Protein 1V0W (pdb70)

Sequence (496 aa):
SATPHLDAVEQTLRQVSPGLEGDVWERTSGNKLDGSAADPSDWLLQTPGCWGDDKCADRVGTKRLLAKMTENIGNATRTVDISTLAPFPNGAFQDAIVAGLKESAAKGNKLKVRILVGAAPHMNVIPSKYRDELTAKLGKAAENITLNVASMTTSKTAFSWNHHSKILVVDGQSALTGGINSWKDDYLDTTHPVSDVDLALTGPAAGSAGRYLDTLWTWTCQNKSNIASVWFAASGNAGCMPTMHKDTNPKASPATGNVPVIAVGGLGVGIKDVDPKSTFRPDLPTASDTKCVVGLHDNTNADRDYDTVNPEESALRALVASAKGHIEISQQDLNATCPPLPRYDIRLYDALAAKMAAGVKVRIVVSDPANRGYSQIKSLSEISDTLRNRLANITGGQQAAKTAMCSNLQLATFRSSPNGKWADGHPYAQHHKLVSVDSSTFYIGSKNLYPSWLQDFGYIVESPEAAKQLDAKLLDPQWKYSQETATVDYARGICNA

Nearest PDB structures (foldseek):
  1v0w-assembly1_A  TM=1.002E+00  e=0.000E+00  Streptomyces sp. PMF
  1f0i-assembly1_A  TM=1.001E+00  e=0.000E+00  Streptomyces sp. PMF
  1v0s-assembly1_A  TM=1.001E+00  e=9.085E-104  Streptomyces sp. PMF
  1v0t-assembly1_A  TM=1.001E+00  e=1.077E-103  Streptomyces sp. PMF
  1v0v-assembly1_A  TM=1.002E+00  e=1.993E-103  Streptomyces sp. PMF

InterPro domains:
  IPR001736 Phospholipase D/Transphosphatidylase [PS50035] (162-184)
  IPR001736 Phospholipase D/Transphosphatidylase [PS50035] (435-462)
  IPR001736 Phospholipase D/Transphosphatidylase [SM00155] (162-189)
  IPR001736 Phospholipase D/Transphosphatidylase [SM00155] (435-462)
  IPR025202 Cardiolipin synthase-like, phospholipase D-like domain [PF13091] (72-185)
  IPR025202 Cardiolipin synthase-like, phospholipase D-like domain [PF13091] (322-482)

Organism: Streptomyces sp. (strain PMF) (NCBI:txid172564)

Structure (mmCIF, N/CA/C/O backbone):
data_1V0W
#
_entry.id   1V0W
#
_cell.length_a   57.227
_cell.length_b   56.370
_cell.length_c   68.631
_cell.angle_alpha   90.00
_cell.angle_beta   93.69
_cell.angle_gamma   90.00
#
_symmetry.space_group_name_H-M   'P 1 21 1'
#
loop_
_entity.id
_entity.type
_entity.pdbx_description
1 polymer 'PHOSPHOLIPASE D'
2 non-polymer 'PHOSPHITE ION'
3 water water
#
loop_
_atom_site.group_PDB
_atom_site.id
_atom_site.type_symbol
_atom_site.label_atom_id
_atom_site.label_alt_id
_atom_site.label_comp_id
_atom_site.label_asym_id
_atom_site.label_entity_id
_atom_site.label_seq_id
_atom_site.pdbx_PDB_ins_code
_atom_site.Cartn_x
_atom_site.Cartn_y
_atom_site.Cartn_z
_atom_site.occupancy
_atom_site.B_iso_or_equiv
_atom_site.auth_seq_id
_atom_site.auth_comp_id
_atom_site.auth_asym_id
_atom_site.auth_atom_id
_atom_site.pdbx_PDB_model_num
ATOM 1 N N . SER A 1 3 ? 9.544 20.735 45.133 1.00 24.65 6 SER A N 1
ATOM 2 C CA . SER A 1 3 ? 10.236 21.819 44.389 1.00 23.15 6 SER A CA 1
ATOM 3 C C . SER A 1 3 ? 9.250 22.850 43.861 1.00 21.65 6 SER A C 1
ATOM 4 O O . SER A 1 3 ? 8.143 22.516 43.491 1.00 21.89 6 SER A O 1
ATOM 7 N N . ALA A 1 4 ? 9.673 24.106 43.796 1.00 19.74 7 ALA A N 1
ATOM 8 C CA . ALA A 1 4 ? 8.861 25.132 43.159 1.00 18.16 7 ALA A CA 1
ATOM 9 C C . ALA A 1 4 ? 8.975 25.056 41.635 1.00 16.13 7 ALA A C 1
ATOM 10 O O . ALA A 1 4 ? 8.195 25.687 40.931 1.00 16.84 7 ALA A O 1
ATOM 12 N N . THR A 1 5 ? 9.941 24.290 41.131 1.00 13.96 8 THR A N 1
ATOM 13 C CA . THR A 1 5 ? 10.185 24.218 39.686 1.00 12.95 8 THR A CA 1
ATOM 14 C C . THR A 1 5 ? 10.268 22.767 39.210 1.00 12.19 8 THR A C 1
ATOM 15 O O . THR A 1 5 ? 11.294 22.354 38.656 1.00 11.62 8 THR A O 1
ATOM 19 N N . PRO A 1 6 ? 9.216 21.970 39.379 1.00 12.33 9 PRO A N 1
ATOM 20 C CA . PRO A 1 6 ? 9.309 20.564 38.987 1.00 12.09 9 PRO A CA 1
ATOM 21 C C . PRO A 1 6 ? 9.572 20.361 37.499 1.00 11.38 9 PRO A C 1
ATOM 22 O O . PRO A 1 6 ? 10.252 19.400 37.158 1.00 12.34 9 PRO A O 1
ATOM 26 N N . HIS A 1 7 ? 9.050 21.237 36.644 1.00 11.17 10 HIS A N 1
ATOM 27 C CA . HIS A 1 7 ? 9.219 21.062 35.197 1.00 10.60 10 HIS A CA 1
ATOM 28 C C . HIS A 1 7 ? 10.665 21.351 34.787 1.00 10.54 10 HIS A C 1
ATOM 29 O O . HIS A 1 7 ? 11.292 20.540 34.107 1.00 11.03 10 HIS A O 1
ATOM 36 N N . LEU A 1 8 ? 11.217 22.488 35.198 1.00 9.94 11 LEU A N 1
ATOM 37 C CA . LEU A 1 8 ? 12.615 22.763 34.882 1.00 10.58 11 LEU A CA 1
ATOM 38 C C . LEU A 1 8 ? 13.558 21.758 35.527 1.00 10.36 11 LEU A C 1
ATOM 39 O O . LEU A 1 8 ? 14.582 21.438 34.952 1.00 10.56 11 LEU A O 1
ATOM 44 N N . ASP A 1 9 ? 13.231 21.266 36.715 1.00 10.18 12 ASP A N 1
ATOM 45 C CA . ASP A 1 9 ? 14.123 20.325 37.368 1.00 10.83 12 ASP A CA 1
ATOM 46 C C . ASP A 1 9 ? 14.288 19.088 36.498 1.00 11.53 12 ASP A C 1
ATOM 47 O O . ASP A 1 9 ? 15.402 18.614 36.321 1.00 12.02 12 ASP A O 1
ATOM 52 N N . ALA A 1 10 ? 13.169 18.566 35.970 1.00 10.73 13 ALA A N 1
ATOM 53 C CA . ALA A 1 10 ? 13.209 17.390 35.090 1.00 11.53 13 ALA A CA 1
ATOM 54 C C . ALA A 1 10 ? 13.953 17.682 33.770 1.00 11.27 13 ALA A C 1
ATOM 55 O O . ALA A 1 10 ? 14.779 16.896 33.337 1.00 12.06 13 ALA A O 1
ATOM 57 N N . VAL A 1 11 ? 13.681 18.813 33.142 1.00 10.16 14 VAL A N 1
ATOM 58 C CA . VAL A 1 11 ? 14.364 19.164 31.906 1.00 10.11 14 VAL A CA 1
ATOM 59 C C . VAL A 1 11 ? 15.883 19.290 32.144 1.00 9.49 14 VAL A C 1
ATOM 60 O O . VAL A 1 11 ? 16.668 18.811 31.352 1.00 9.83 14 VAL A O 1
ATOM 64 N N . GLU A 1 12 ? 16.273 19.953 33.230 1.00 9.08 15 GLU A N 1
ATOM 65 C CA . GLU A 1 12 ? 17.680 20.168 33.579 1.00 9.45 15 GLU A CA 1
ATOM 66 C C . GLU A 1 12 ? 18.412 18.840 33.761 1.00 10.12 15 GLU A C 1
ATOM 67 O O . GLU A 1 12 ? 19.499 18.635 33.237 1.00 10.37 15 GLU A O 1
ATOM 73 N N . GLN A 1 13 ? 17.771 17.910 34.465 1.00 10.18 16 GLN A N 1
ATOM 74 C CA . GLN A 1 13 ? 18.391 16.596 34.666 1.00 10.88 16 GLN A CA 1
ATOM 75 C C . GLN A 1 13 ? 18.598 15.891 33.322 1.00 10.56 16 GLN A C 1
ATOM 76 O O . GLN A 1 13 ? 19.643 15.260 33.088 1.00 11.30 16 GLN A O 1
ATOM 82 N N . THR A 1 14 ? 17.630 15.993 32.423 1.00 10.54 17 THR A N 1
ATOM 83 C CA . THR A 1 14 ? 17.785 15.420 31.091 1.00 11.10 17 THR A CA 1
ATOM 84 C C . THR A 1 14 ? 18.958 16.055 30.352 1.00 9.99 17 THR A C 1
ATOM 85 O O . THR A 1 14 ? 19.782 15.341 29.791 1.00 10.64 17 THR A O 1
ATOM 89 N N . LEU A 1 15 ? 19.056 17.387 30.334 1.00 9.77 18 LEU A N 1
ATOM 90 C CA . LEU A 1 15 ? 20.112 18.050 29.593 1.00 10.49 18 LEU A CA 1
ATOM 91 C C . LEU A 1 15 ? 21.494 17.733 30.149 1.00 10.00 18 LEU A C 1
ATOM 92 O O . LEU A 1 15 ? 22.456 17.685 29.366 1.00 9.97 18 LEU A O 1
ATOM 97 N N . ARG A 1 16 ? 21.625 17.534 31.456 1.00 9.88 19 ARG A N 1
ATOM 98 C CA . ARG A 1 16 ? 22.944 17.212 31.995 1.00 10.26 19 ARG A CA 1
ATOM 99 C C . ARG A 1 16 ? 23.380 15.784 31.650 1.00 10.88 19 ARG A C 1
ATOM 100 O O . ARG A 1 16 ? 24.584 15.470 31.671 1.00 11.94 19 ARG A O 1
ATOM 108 N N . GLN A 1 17 ? 22.431 14.909 31.345 1.00 10.29 20 GLN A N 1
ATOM 109 C CA . GLN A 1 17 ? 22.761 13.598 30.814 1.00 10.66 20 GLN A CA 1
ATOM 110 C C . GLN A 1 17 ? 23.041 13.646 29.316 1.00 10.31 20 GLN A C 1
ATOM 111 O O . GLN A 1 17 ? 23.917 12.947 28.823 1.00 11.34 20 GLN A O 1
ATOM 117 N N . VAL A 1 18 ? 22.288 14.420 28.552 1.00 9.63 21 VAL A N 1
ATOM 118 C CA . VAL A 1 18 ? 22.444 14.455 27.107 1.00 10.02 21 VAL A CA 1
ATOM 119 C C . VAL A 1 18 ? 23.684 15.247 26.663 1.00 9.75 21 VAL A C 1
ATOM 120 O O . VAL A 1 18 ? 24.443 14.802 25.786 1.00 9.31 21 VAL A O 1
ATOM 124 N N . SER A 1 19 ? 23.869 16.440 27.227 1.00 9.61 22 SER A N 1
ATOM 125 C CA . SER A 1 19 ? 24.843 17.393 26.732 1.00 9.48 22 SER A CA 1
ATOM 126 C C . SER A 1 19 ? 25.611 18.087 27.840 1.00 10.37 22 SER A C 1
ATOM 127 O O . SER A 1 19 ? 25.642 19.315 27.902 1.00 9.98 22 SER A O 1
ATOM 130 N N . PRO A 1 20 ? 26.279 17.357 28.730 1.00 9.77 23 PRO A N 1
ATOM 131 C CA . PRO A 1 20 ? 26.963 18.018 29.848 1.00 10.41 23 PRO A CA 1
ATOM 132 C C . PRO A 1 20 ? 28.074 18.970 29.413 1.00 10.23 23 PRO A C 1
ATOM 133 O O . PRO A 1 20 ? 28.295 19.992 30.059 1.00 10.69 23 PRO A O 1
ATOM 137 N N . GLY A 1 21 ? 28.761 18.664 28.333 1.00 10.44 24 GLY A N 1
ATOM 138 C CA . GLY A 1 21 ? 29.841 19.510 27.885 1.00 10.95 24 GLY A CA 1
ATOM 139 C C . GLY A 1 21 ? 29.397 20.793 27.242 1.00 11.39 24 GLY A C 1
ATOM 140 O O . GLY A 1 21 ? 30.214 21.689 27.052 1.00 12.18 24 GLY A O 1
ATOM 141 N N . LEU A 1 22 ? 28.108 20.916 26.941 1.00 10.69 25 LEU A N 1
ATOM 142 C CA . LEU A 1 22 ? 27.559 22.147 26.362 1.00 11.20 25 LEU A CA 1
ATOM 143 C C . LEU A 1 22 ? 26.870 23.010 27.404 1.00 10.19 25 LEU A C 1
ATOM 144 O O . LEU A 1 22 ? 26.362 24.073 27.062 1.00 10.07 25 LEU A O 1
ATOM 149 N N . GLU A 1 23 ? 26.866 22.607 28.671 1.00 9.83 26 GLU A N 1
ATOM 150 C CA . GLU A 1 23 ? 26.249 23.409 29.721 1.00 9.96 26 GLU A CA 1
ATOM 151 C C . GLU A 1 23 ? 27.054 24.689 29.874 1.00 11.65 26 GLU A C 1
ATOM 152 O O . GLU A 1 23 ? 28.285 24.644 30.023 1.00 11.88 26 GLU A O 1
ATOM 158 N N . GLY A 1 24 ? 26.357 25.820 29.848 1.00 11.97 27 GLY A N 1
ATOM 159 C CA . GLY A 1 24 ? 26.967 27.147 29.880 1.00 13.40 27 GLY A CA 1
ATOM 160 C C . GLY A 1 24 ? 26.881 27.819 28.530 1.00 15.31 27 GLY A C 1
ATOM 161 O O . GLY A 1 24 ? 26.650 29.037 28.433 1.00 18.85 27 GLY A O 1
ATOM 162 N N . ASP A 1 25 ? 27.006 27.034 27.469 1.00 14.00 28 ASP A N 1
ATOM 163 C CA . ASP A 1 25 ? 27.151 27.581 26.128 1.00 14.61 28 ASP A CA 1
ATOM 164 C C . ASP A 1 25 ? 25.998 27.355 25.208 1.00 13.36 28 ASP A C 1
ATOM 165 O O . ASP A 1 25 ? 25.526 28.288 24.596 1.00 14.31 28 ASP A O 1
ATOM 170 N N . VAL A 1 26 ? 25.544 26.112 25.067 1.00 10.84 29 VAL A N 1
ATOM 171 C CA . VAL A 1 26 ? 24.394 25.784 24.233 1.00 10.99 29 VAL A CA 1
ATOM 172 C C . VAL A 1 26 ? 23.121 25.535 25.049 1.00 10.23 29 VAL A C 1
ATOM 173 O O . VAL A 1 26 ? 22.033 25.609 24.509 1.00 11.71 29 VAL A O 1
ATOM 177 N N . TRP A 1 27 ? 23.261 25.270 26.337 1.00 9.37 30 TRP A N 1
ATOM 178 C CA . TRP A 1 27 ? 22.128 25.308 27.264 1.00 9.16 30 TRP A CA 1
ATOM 179 C C . TRP A 1 27 ? 22.580 25.804 28.620 1.00 9.59 30 TRP A C 1
ATOM 180 O O . TRP A 1 27 ? 23.745 25.629 28.978 1.00 9.61 30 TRP A O 1
ATOM 191 N N . GLU A 1 28 ? 21.680 26.393 29.413 1.00 9.42 31 GLU A N 1
ATOM 192 C CA . GLU A 1 28 ? 22.050 26.904 30.712 1.00 9.57 31 GLU A CA 1
ATOM 193 C C . GLU A 1 28 ? 20.799 27.155 31.522 1.00 9.14 31 GLU A C 1
ATOM 194 O O . GLU A 1 28 ? 19.880 27.806 31.033 1.00 9.19 31 GLU A O 1
ATOM 200 N N . ARG A 1 29 ? 20.777 26.706 32.769 1.00 8.99 32 ARG A N 1
ATOM 201 C CA . ARG A 1 29 ? 19.737 27.081 33.709 1.00 9.04 32 ARG A CA 1
ATOM 202 C C . ARG A 1 29 ? 20.196 28.290 34.501 1.00 9.47 32 ARG A C 1
ATOM 203 O O . ARG A 1 29 ? 21.313 28.291 35.038 1.00 10.32 32 ARG A O 1
ATOM 211 N N . THR A 1 30 ? 19.351 29.320 34.583 1.00 9.51 33 THR A N 1
ATOM 212 C CA . THR A 1 30 ? 19.637 30.510 35.387 1.00 10.02 33 THR A CA 1
ATOM 213 C C . THR A 1 30 ? 18.440 30.869 36.233 1.00 10.20 33 THR A C 1
ATOM 214 O O . THR A 1 30 ? 17.309 30.476 35.965 1.00 10.60 33 THR A O 1
ATOM 218 N N . SER A 1 31 ? 18.724 31.635 37.268 1.00 10.76 34 SER A N 1
ATOM 219 C CA . SER A 1 31 ? 17.732 32.239 38.140 1.00 11.63 34 SER A CA 1
ATOM 220 C C . SER A 1 31 ? 17.831 33.743 37.966 1.00 11.43 34 SER A C 1
ATOM 221 O O . SER A 1 31 ? 18.732 34.256 37.306 1.00 12.41 34 SER A O 1
ATOM 224 N N . GLY A 1 32 ? 16.872 34.458 38.515 1.00 11.36 35 GLY A N 1
ATOM 225 C CA . GLY A 1 32 ? 16.961 35.905 38.586 1.00 11.42 35 GLY A CA 1
ATOM 226 C C . GLY A 1 32 ? 16.511 36.683 37.352 1.00 9.96 35 GLY A C 1
ATOM 227 O O . GLY A 1 32 ? 16.863 37.830 37.186 1.00 10.58 35 GLY A O 1
ATOM 228 N N . ASN A 1 33 ? 15.735 36.051 36.492 1.00 9.58 36 ASN A N 1
ATOM 229 C CA . ASN A 1 33 ? 15.235 36.678 35.270 1.00 9.56 36 ASN A CA 1
ATOM 230 C C . ASN A 1 33 ? 13.892 37.396 35.475 1.00 9.46 36 ASN A C 1
ATOM 231 O O . ASN A 1 33 ? 13.256 37.277 36.518 1.00 10.39 36 ASN A O 1
ATOM 236 N N . LYS A 1 34 ? 13.473 38.120 34.458 1.00 10.45 37 LYS A N 1
ATOM 237 C CA . LYS A 1 34 ? 12.185 38.812 34.454 1.00 11.07 37 LYS A CA 1
ATOM 238 C C . LYS A 1 34 ? 11.590 38.734 33.058 1.00 10.80 37 LYS A C 1
ATOM 239 O O . LYS A 1 34 ? 12.297 38.943 32.076 1.00 11.42 37 LYS A O 1
ATOM 245 N N . LEU A 1 35 ? 10.300 38.438 32.946 1.00 10.58 38 LEU A N 1
ATOM 246 C CA . LEU A 1 35 ? 9.575 38.643 31.700 1.00 11.13 38 LEU A CA 1
ATOM 247 C C . LEU A 1 35 ? 9.347 40.140 31.567 1.00 11.19 38 LEU A C 1
ATOM 248 O O . LEU A 1 35 ? 8.838 40.770 32.478 1.00 11.86 38 LEU A O 1
ATOM 253 N N . ASP A 1 36 ? 9.763 40.726 30.456 1.00 11.51 39 ASP A N 1
ATOM 254 C CA . ASP A 1 36 ? 9.957 42.166 30.380 1.00 12.43 39 ASP A CA 1
ATOM 255 C C . ASP A 1 36 ? 8.750 42.880 29.794 1.00 14.57 39 ASP A C 1
ATOM 256 O O . ASP A 1 36 ? 8.845 43.461 28.722 1.00 16.08 39 ASP A O 1
ATOM 261 N N . GLY A 1 37 ? 7.649 42.880 30.529 1.00 14.47 40 GLY A N 1
ATOM 262 C CA . GLY A 1 37 ? 6.427 43.560 30.110 1.00 16.51 40 GLY A CA 1
ATOM 263 C C . GLY A 1 37 ? 6.411 45.001 30.605 1.00 17.43 40 GLY A C 1
ATOM 264 O O . GLY A 1 37 ? 7.227 45.413 31.428 1.00 18.80 40 GLY A O 1
ATOM 265 N N . SER A 1 38 ? 5.455 45.763 30.094 1.00 18.49 41 SER A N 1
ATOM 266 C CA . SER A 1 38 ? 5.263 47.157 30.486 1.00 18.67 41 SER A CA 1
ATOM 267 C C . SER A 1 38 ? 4.431 47.256 31.758 1.00 18.55 41 SER A C 1
ATOM 268 O O . SER A 1 38 ? 3.769 46.298 32.187 1.00 18.87 41 SER A O 1
ATOM 271 N N . ALA A 1 39 ? 4.444 48.434 32.363 1.00 19.23 42 ALA A N 1
ATOM 272 C CA . ALA A 1 39 ? 3.670 48.676 33.578 1.00 18.70 42 ALA A CA 1
ATOM 273 C C . ALA A 1 39 ? 2.166 48.619 33.297 1.00 18.60 42 ALA A C 1
ATOM 274 O O . ALA A 1 39 ? 1.394 48.051 34.074 1.00 18.70 42 ALA A O 1
ATOM 276 N N . ALA A 1 40 ? 1.762 49.154 32.152 1.00 17.86 43 ALA A N 1
ATOM 277 C CA . ALA A 1 40 ? 0.350 49.213 31.797 1.00 17.65 43 ALA A CA 1
ATOM 278 C C . ALA A 1 40 ? -0.233 47.862 31.368 1.00 17.99 43 ALA A C 1
ATOM 279 O O . ALA A 1 40 ? -1.398 47.584 31.551 1.00 17.30 43 ALA A O 1
ATOM 281 N N . ASP A 1 41 ? 0.593 46.994 30.792 1.00 17.64 44 ASP A N 1
ATOM 282 C CA . ASP A 1 41 ? 0.103 45.770 30.173 1.00 18.51 44 ASP A CA 1
ATOM 283 C C . ASP A 1 41 ? 1.176 44.713 30.451 1.00 17.74 44 ASP A C 1
ATOM 284 O O . ASP A 1 41 ? 1.968 44.420 29.558 1.00 18.31 44 ASP A O 1
ATOM 289 N N . PRO A 1 42 ? 1.226 44.169 31.662 1.00 16.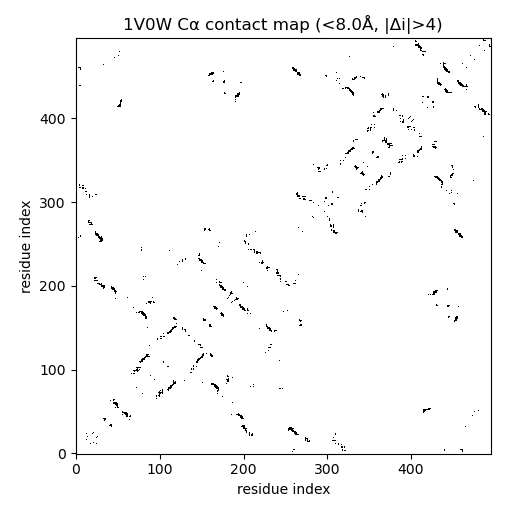49 45 PRO A N 1
ATOM 290 C CA . PRO A 1 42 ? 2.355 43.316 32.084 1.00 16.61 45 PRO A CA 1
ATOM 291 C C . PRO A 1 42 ? 2.509 42.037 31.288 1.00 15.52 45 PRO A C 1
ATOM 292 O O . PRO A 1 42 ? 3.576 41.418 31.360 1.00 16.19 45 PRO A O 1
ATOM 296 N N . SER A 1 43 ? 1.492 41.622 30.560 1.00 14.46 46 SER A N 1
ATOM 297 C CA . SER A 1 43 ? 1.615 40.471 29.677 1.00 14.39 46 SER A CA 1
ATOM 298 C C . SER A 1 43 ? 2.313 40.778 28.363 1.00 13.95 46 SER A C 1
ATOM 299 O O . SER A 1 43 ? 2.562 39.828 27.607 1.00 14.57 46 SER A O 1
ATOM 302 N N . ASP A 1 44 ? 2.627 42.037 28.083 1.00 14.73 47 ASP A N 1
ATOM 303 C CA . ASP A 1 44 ? 3.197 42.393 26.764 1.00 14.96 47 ASP A CA 1
ATOM 304 C C . ASP A 1 44 ? 4.708 42.077 26.592 1.00 14.90 47 ASP A C 1
ATOM 305 O O . ASP A 1 44 ? 5.301 42.462 25.573 1.00 14.26 47 ASP A O 1
ATOM 310 N N . TRP A 1 45 ? 5.308 41.369 27.557 1.00 14.44 48 TRP A N 1
ATOM 311 C CA . TRP A 1 45 ? 6.504 40.559 27.262 1.00 13.94 48 TRP A CA 1
ATOM 312 C C . TRP A 1 45 ? 6.234 39.556 26.126 1.00 13.60 48 TRP A C 1
ATOM 313 O O . TRP A 1 45 ? 7.169 39.073 25.453 1.00 12.00 48 TRP A O 1
ATOM 324 N N . LEU A 1 46 ? 4.963 39.201 25.931 1.00 12.72 49 LEU A N 1
ATOM 325 C CA . LEU A 1 46 ? 4.543 38.178 24.983 1.00 12.71 49 LEU A CA 1
ATOM 326 C C . LEU A 1 46 ? 4.369 38.889 23.647 1.00 12.83 49 LEU A C 1
ATOM 327 O O . LEU A 1 46 ? 3.321 39.501 23.353 1.00 13.64 49 LEU A O 1
ATOM 332 N N . LEU A 1 47 ? 5.438 38.879 22.855 1.00 11.84 50 LEU A N 1
ATOM 333 C CA . LEU A 1 47 ? 5.513 39.612 21.591 1.00 12.15 50 LEU A CA 1
ATOM 334 C C . LEU A 1 47 ? 4.882 38.801 20.468 1.00 12.32 50 LEU A C 1
ATOM 335 O O . LEU A 1 47 ? 5.559 38.334 19.558 1.00 11.75 50 LEU A O 1
ATOM 340 N N . GLN A 1 48 ? 3.571 38.626 20.530 1.00 12.32 51 GLN A N 1
ATOM 341 C CA . GLN A 1 48 ? 2.837 37.954 19.474 1.00 12.61 51 GLN A CA 1
ATOM 342 C C . GLN A 1 48 ? 2.613 38.942 18.350 1.00 12.60 51 GLN A C 1
ATOM 343 O O . GLN A 1 48 ? 2.612 40.156 18.542 1.00 12.29 51 GLN A O 1
ATOM 349 N N . THR A 1 49 ? 2.512 38.401 17.150 1.00 12.44 52 THR A N 1
ATOM 350 C CA . THR A 1 49 ? 2.147 39.182 15.978 1.00 13.20 52 THR A CA 1
ATOM 351 C C . THR A 1 49 ? 1.164 38.360 15.141 1.00 13.18 52 THR A C 1
ATOM 352 O O . THR A 1 49 ? 1.301 37.146 15.082 1.00 12.92 52 THR A O 1
ATOM 356 N N . PRO A 1 50 ? 0.146 38.956 14.507 1.00 13.45 53 PRO A N 1
ATOM 357 C CA . PRO A 1 50 ? -0.163 40.388 14.548 1.00 12.86 53 PRO A CA 1
ATOM 358 C C . PRO A 1 50 ? -0.903 40.898 15.785 1.00 12.89 53 PRO A C 1
ATOM 359 O O . PRO A 1 50 ? -0.926 42.120 15.970 1.00 13.94 53 PRO A O 1
ATOM 363 N N . GLY A 1 51 ? -1.481 40.010 16.580 1.00 14.17 54 GLY A N 1
ATOM 364 C CA . GLY A 1 51 ? -2.317 40.422 17.698 1.00 15.32 54 GLY A CA 1
ATOM 365 C C . GLY A 1 51 ? -3.508 41.239 17.212 1.00 16.36 54 GLY A C 1
ATOM 366 O O . GLY A 1 51 ? -3.642 42.429 17.545 1.00 16.85 54 GLY A O 1
ATOM 367 N N . CYS A 1 52 ? -4.331 40.601 16.385 1.00 16.48 55 CYS A N 1
ATOM 368 C CA . CYS A 1 52 ? -5.610 41.175 15.931 1.00 17.19 55 CYS A CA 1
ATOM 369 C C . CYS A 1 52 ? -6.713 40.148 16.050 1.00 17.34 55 CYS A C 1
ATOM 370 O O . CYS A 1 52 ? -7.448 39.884 15.099 1.00 19.15 55 CYS A O 1
ATOM 373 N N . TRP A 1 53 ? -6.854 39.576 17.233 1.00 17.53 56 TRP A N 1
ATOM 374 C CA . TRP A 1 53 ? -7.866 38.553 17.479 1.00 17.57 56 TRP A CA 1
ATOM 375 C C . TRP A 1 53 ? -9.292 39.038 17.177 1.00 18.46 56 TRP A C 1
ATOM 376 O O . TRP A 1 53 ? -9.654 40.180 17.488 1.00 19.40 56 TRP A O 1
ATOM 387 N N . GLY A 1 54 ? -10.059 38.150 16.552 1.00 18.42 57 GLY A N 1
ATOM 388 C CA . GLY A 1 54 ? -11.470 38.369 16.231 1.00 19.29 57 GLY A CA 1
ATOM 389 C C . GLY A 1 54 ? -11.746 39.113 14.938 1.00 19.86 57 GLY A C 1
ATOM 390 O O . GLY A 1 54 ? -12.920 39.208 14.541 1.00 21.06 57 GLY A O 1
ATOM 391 N N . ASP A 1 55 ? -10.719 39.661 14.289 1.00 19.18 58 ASP A N 1
ATOM 392 C CA . ASP A 1 55 ? -10.896 40.569 13.145 1.00 19.09 58 ASP A CA 1
ATOM 393 C C . ASP A 1 55 ? -10.263 39.966 11.903 1.00 19.37 58 ASP A C 1
ATOM 394 O O . ASP A 1 55 ? -9.040 39.929 11.786 1.00 18.42 58 ASP A O 1
ATOM 399 N N . ASP A 1 56 ? -11.096 39.510 10.963 1.00 19.33 59 ASP A N 1
ATOM 400 C CA . ASP A 1 56 ? -10.583 38.938 9.707 1.00 18.57 59 ASP A CA 1
ATOM 401 C C . ASP A 1 56 ? -9.920 39.955 8.765 1.00 18.45 59 ASP A C 1
ATOM 402 O O . ASP A 1 56 ? -9.289 39.561 7.790 1.00 18.23 59 ASP A O 1
ATOM 407 N N . LYS A 1 57 ? -10.020 41.247 9.071 1.00 18.25 60 LYS A N 1
ATOM 408 C CA . LYS A 1 57 ? -9.302 42.282 8.323 1.00 19.18 60 LYS A CA 1
ATOM 409 C C . LYS A 1 57 ? -8.027 42.754 9.015 1.00 18.05 60 LYS A C 1
ATOM 410 O O . LYS A 1 57 ? -7.270 43.541 8.461 1.00 18.33 60 LYS A O 1
ATOM 416 N N . CYS A 1 58 ? -7.811 42.287 10.239 1.00 18.45 61 CYS A N 1
ATOM 417 C CA . CYS A 1 58 ? -6.604 42.625 11.011 1.00 17.95 61 CYS A CA 1
ATOM 418 C C . CYS A 1 58 ? -6.307 44.113 11.050 1.00 18.36 61 CYS A C 1
ATOM 419 O O . CYS A 1 58 ? -5.203 44.548 10.793 1.00 18.20 61 CYS A O 1
ATOM 422 N N . ALA A 1 59 ? -7.335 44.908 11.345 1.00 19.11 62 ALA A N 1
ATOM 423 C CA . ALA A 1 59 ? -7.191 46.360 11.353 1.00 19.77 62 ALA A CA 1
ATOM 424 C C . ALA A 1 59 ? -6.273 46.915 12.445 1.00 19.43 62 ALA A C 1
ATOM 425 O O . ALA A 1 59 ? -5.446 47.779 12.179 1.00 21.25 62 ALA A O 1
ATOM 427 N N . ASP A 1 60 ? -6.449 46.440 13.671 1.00 20.00 63 ASP A N 1
ATOM 428 C CA . ASP A 1 60 ? -5.726 46.964 14.825 1.00 19.50 63 ASP A CA 1
ATOM 429 C C . ASP A 1 60 ? -4.688 45.923 15.280 1.00 18.14 63 ASP A C 1
ATOM 430 O O . ASP A 1 60 ? -4.984 45.058 16.094 1.00 17.81 63 ASP A O 1
ATOM 435 N N . ARG A 1 61 ? -3.469 46.050 14.757 1.00 16.45 64 ARG A N 1
ATOM 436 C CA . ARG A 1 61 ? -2.417 45.047 15.002 1.00 15.82 64 ARG A CA 1
ATOM 437 C C . ARG A 1 61 ? -1.594 45.447 16.222 1.00 15.15 64 ARG A C 1
ATOM 438 O O . ARG A 1 61 ? -0.443 45.868 16.106 1.00 15.89 64 ARG A O 1
ATOM 446 N N . VAL A 1 62 ? -2.196 45.308 17.392 1.00 16.05 65 VAL A N 1
ATOM 447 C CA . VAL A 1 62 ? -1.559 45.716 18.637 1.00 16.60 65 VAL A CA 1
ATOM 448 C C . VAL A 1 62 ? -0.295 44.887 18.892 1.00 15.93 65 VAL A C 1
ATOM 449 O O . VAL A 1 62 ? 0.653 45.374 19.486 1.00 16.19 65 VAL A O 1
ATOM 453 N N . GLY A 1 63 ? -0.304 43.638 18.439 1.00 15.21 66 GLY A N 1
ATOM 454 C CA . GLY A 1 63 ? 0.865 42.779 18.581 1.00 14.38 66 GLY A CA 1
ATOM 455 C C . GLY A 1 63 ? 2.054 43.262 17.763 1.00 14.21 66 GLY A C 1
ATOM 456 O O . GLY A 1 63 ? 3.155 43.455 18.267 1.00 13.93 66 GLY A O 1
ATOM 457 N N . THR A 1 64 ? 1.848 43.471 16.470 1.00 13.73 67 THR A N 1
ATOM 458 C CA . THR A 1 64 ? 2.897 43.996 15.620 1.00 14.06 67 THR A CA 1
ATOM 459 C C . THR A 1 64 ? 3.456 45.311 16.144 1.00 15.10 67 THR A C 1
ATOM 460 O O . THR A 1 64 ? 4.654 45.494 16.182 1.00 14.53 67 THR A O 1
ATOM 464 N N . LYS A 1 65 ? 2.578 46.239 16.543 1.00 15.49 68 LYS A N 1
ATOM 465 C CA . LYS A 1 65 ? 3.031 47.538 17.020 1.00 14.94 68 LYS A CA 1
ATOM 466 C C . LYS A 1 65 ? 3.985 47.387 18.227 1.00 14.35 68 LYS A C 1
ATOM 467 O O . LYS A 1 65 ? 5.039 48.022 18.279 1.00 14.87 68 LYS A O 1
ATOM 473 N N . ARG A 1 66 ? 3.582 46.546 19.160 1.00 14.60 69 ARG A N 1
ATOM 474 C CA . ARG A 1 66 ? 4.387 46.303 20.370 1.00 14.70 69 ARG A CA 1
ATOM 475 C C . ARG A 1 66 ? 5.724 45.635 20.026 1.00 14.29 69 ARG A C 1
ATOM 476 O O . ARG A 1 66 ? 6.768 45.998 20.585 1.00 13.75 69 ARG A O 1
ATOM 484 N N . LEU A 1 67 ? 5.694 44.684 19.104 1.00 14.31 70 LEU A N 1
ATOM 485 C CA . LEU A 1 67 ? 6.925 43.992 18.692 1.00 13.91 70 LEU A CA 1
ATOM 486 C C . LEU A 1 67 ? 7.967 44.958 18.159 1.00 13.99 70 LEU A C 1
ATOM 487 O O . LEU A 1 67 ? 9.134 44.954 18.557 1.00 13.42 70 LEU A O 1
ATOM 492 N N . LEU A 1 68 ? 7.548 45.799 17.215 1.00 13.84 71 LEU A N 1
ATOM 493 C CA . LEU A 1 68 ? 8.463 46.737 16.595 1.00 14.22 71 LEU A CA 1
ATOM 494 C C . LEU A 1 68 ? 8.952 47.790 17.595 1.00 13.98 71 LEU A C 1
ATOM 495 O O . LEU A 1 68 ? 10.130 48.141 17.597 1.00 14.63 71 LEU A O 1
ATOM 500 N N . ALA A 1 69 ? 8.038 48.296 18.435 1.00 14.65 72 ALA A N 1
ATOM 501 C CA . ALA A 1 69 ? 8.402 49.281 19.453 1.00 14.01 72 ALA A CA 1
ATOM 502 C C . ALA A 1 69 ? 9.434 48.676 20.438 1.00 13.01 72 ALA A C 1
ATOM 503 O O . ALA A 1 69 ? 10.387 49.340 20.829 1.00 13.91 72 ALA A O 1
ATOM 505 N N . LYS A 1 70 ? 9.200 47.424 20.828 1.00 13.23 73 LYS A N 1
ATOM 506 C CA . LYS A 1 70 ? 10.077 46.764 21.808 1.00 12.97 73 LYS A CA 1
ATOM 507 C C . LYS A 1 70 ? 11.485 46.483 21.242 1.00 13.67 73 LYS A C 1
ATOM 508 O O . LYS A 1 70 ? 12.477 46.632 21.949 1.00 12.85 73 LYS A O 1
ATOM 514 N N . MET A 1 71 ? 11.581 46.146 19.963 1.00 13.46 74 MET A N 1
ATOM 515 C CA . MET A 1 71 ? 12.877 46.039 19.284 1.00 13.89 74 MET A CA 1
ATOM 516 C C . MET A 1 71 ? 13.665 47.338 19.384 1.00 13.84 74 MET A C 1
ATOM 517 O O . MET A 1 71 ? 14.837 47.358 19.757 1.00 13.72 74 MET A O 1
ATOM 522 N N . THR A 1 72 ? 12.996 48.448 19.061 1.00 13.61 75 THR A N 1
ATOM 523 C CA . THR A 1 72 ? 13.641 49.745 19.077 1.00 13.86 75 THR A CA 1
ATOM 524 C C . THR A 1 72 ? 14.009 50.140 20.502 1.00 13.09 75 THR A C 1
ATOM 525 O O . THR A 1 72 ? 15.085 50.654 20.745 1.00 14.14 75 THR A O 1
ATOM 529 N N . GLU A 1 73 ? 13.100 49.885 21.442 1.00 13.31 76 GLU A N 1
ATOM 530 C CA . GLU A 1 73 ? 13.332 50.244 22.841 1.00 13.89 76 GLU A CA 1
ATOM 531 C C . GLU A 1 73 ? 14.575 49.512 23.377 1.00 12.39 76 GLU A C 1
ATOM 532 O O . GLU A 1 73 ? 15.456 50.103 23.980 1.00 12.68 76 GLU A O 1
ATOM 538 N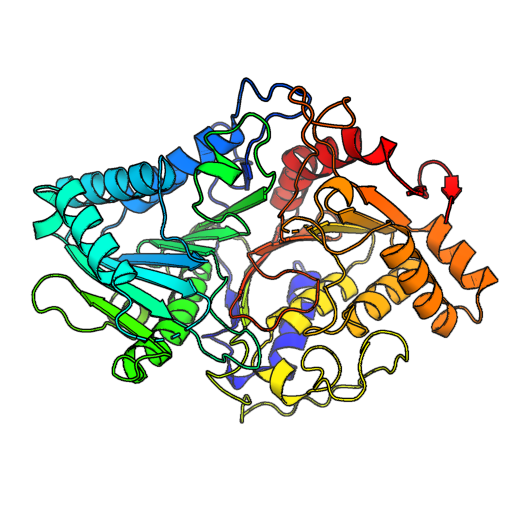 N . ASN A 1 74 ? 14.642 48.210 23.153 1.00 12.72 77 ASN A N 1
ATOM 539 C CA . ASN A 1 74 ? 15.764 47.432 23.679 1.00 11.80 77 ASN A CA 1
ATOM 540 C C . ASN A 1 74 ? 17.083 47.833 23.051 1.00 11.31 77 ASN A C 1
ATOM 541 O O . ASN A 1 74 ? 18.097 47.984 23.747 1.00 11.87 77 ASN A O 1
ATOM 546 N N . ILE A 1 75 ? 17.091 48.008 21.732 1.00 11.42 78 ILE A N 1
ATOM 547 C CA . ILE A 1 75 ? 18.316 48.431 21.065 1.00 11.90 78 ILE A CA 1
ATOM 548 C C . ILE A 1 75 ? 18.740 49.863 21.469 1.00 12.26 78 ILE A C 1
ATOM 549 O O . ILE A 1 75 ? 19.909 50.164 21.672 1.00 12.66 78 ILE A O 1
ATOM 554 N N . GLY A 1 76 ? 17.758 50.738 21.636 1.00 12.89 79 GLY A N 1
ATOM 555 C CA . GLY A 1 76 ? 18.054 52.114 22.015 1.00 13.71 79 GLY A CA 1
ATOM 556 C C . GLY A 1 76 ? 18.624 52.241 23.422 1.00 13.62 79 GLY A C 1
ATOM 557 O O . GLY A 1 76 ? 19.199 53.264 23.767 1.00 14.10 79 GLY A O 1
ATOM 558 N N . ASN A 1 77 ? 18.434 51.210 24.243 1.00 12.91 80 ASN A N 1
ATOM 559 C CA . ASN A 1 77 ? 19.045 51.118 25.575 1.00 13.29 80 ASN A CA 1
ATOM 560 C C . ASN A 1 77 ? 20.444 50.469 25.594 1.00 12.83 80 ASN A C 1
ATOM 561 O O . ASN A 1 77 ? 21.028 50.319 26.655 1.00 14.32 80 ASN A O 1
ATOM 566 N N . ALA A 1 78 ? 20.996 50.143 24.435 1.00 11.88 81 ALA A N 1
ATOM 567 C CA . ALA A 1 78 ? 22.309 49.500 24.386 1.00 12.63 81 ALA A CA 1
ATOM 568 C C . ALA A 1 78 ? 23.376 50.469 24.824 1.00 12.52 81 ALA A C 1
ATOM 569 O O . ALA A 1 78 ? 23.374 51.640 24.422 1.00 13.36 81 ALA A O 1
ATOM 571 N N . THR A 1 79 ? 24.340 49.989 25.598 1.00 11.99 82 THR A N 1
ATOM 572 C CA . THR A 1 79 ? 25.555 50.734 25.882 1.00 12.99 82 THR A CA 1
ATOM 573 C C . THR A 1 79 ? 26.805 50.048 25.392 1.00 12.26 82 THR A C 1
ATOM 574 O O . THR A 1 79 ? 27.854 50.690 25.335 1.00 12.98 82 THR A O 1
ATOM 578 N N . ARG A 1 80 ? 26.730 48.757 25.054 1.00 11.26 83 ARG A N 1
ATOM 579 C CA . ARG A 1 80 ? 27.910 48.019 24.613 1.00 11.38 83 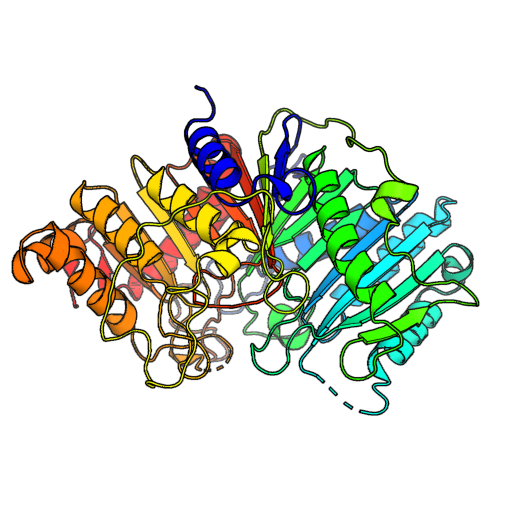ARG A CA 1
ATOM 580 C C . ARG A 1 80 ? 27.718 47.128 23.384 1.00 10.53 83 ARG A C 1
ATOM 581 O O . ARG A 1 80 ? 28.543 47.171 22.496 1.00 11.13 83 ARG A O 1
ATOM 589 N N . THR A 1 81 ? 26.710 46.268 23.379 1.00 10.60 84 THR A N 1
ATOM 590 C CA . THR A 1 81 ? 26.569 45.248 22.356 1.00 10.38 84 THR A CA 1
ATOM 591 C C . THR A 1 81 ? 25.147 45.071 21.879 1.00 9.57 84 THR A C 1
ATOM 592 O O . THR A 1 81 ? 24.192 45.151 22.666 1.00 10.57 84 THR A O 1
ATOM 596 N N . VAL A 1 82 ? 25.007 44.810 20.590 1.00 9.60 85 VAL A N 1
ATOM 597 C CA . VAL A 1 82 ? 23.757 44.359 19.991 1.00 10.21 85 VAL A CA 1
ATOM 598 C C . VAL A 1 82 ? 24.065 43.113 19.194 1.00 9.78 85 VAL A C 1
ATOM 599 O O . VAL A 1 82 ? 24.959 43.123 18.350 1.00 10.26 85 VAL A O 1
ATOM 603 N N . ASP A 1 83 ? 23.344 42.037 19.465 1.00 9.65 86 ASP A N 1
ATOM 604 C CA . ASP A 1 83 ? 23.677 40.691 18.970 1.00 9.73 86 ASP A CA 1
ATOM 605 C C . ASP A 1 83 ? 22.407 40.102 18.362 1.00 9.76 86 ASP A C 1
ATOM 606 O O . ASP A 1 83 ? 21.456 39.825 19.079 1.00 10.14 86 ASP A O 1
ATOM 611 N N . ILE A 1 84 ? 22.361 39.976 17.045 1.00 9.04 87 ILE A N 1
ATOM 612 C CA . ILE A 1 84 ? 21.160 39.585 16.314 1.00 10.04 87 ILE A CA 1
ATOM 613 C C . ILE A 1 84 ? 21.435 38.346 15.472 1.00 9.84 87 ILE A C 1
ATOM 614 O O . ILE A 1 84 ? 22.439 38.278 14.761 1.00 9.91 87 ILE A O 1
ATOM 619 N N . SER A 1 85 ? 20.552 37.361 15.535 1.00 9.32 88 SER A N 1
ATOM 620 C CA . SER A 1 85 ? 20.537 36.261 14.576 1.00 8.95 88 SER A CA 1
ATOM 621 C C . SER A 1 85 ? 19.163 36.102 13.986 1.00 8.76 88 SER A C 1
ATOM 622 O O . SER A 1 85 ? 18.174 36.413 14.628 1.00 9.46 88 SER A O 1
ATOM 625 N N . THR A 1 86 ? 19.079 35.605 12.765 1.00 9.31 89 THR A N 1
ATOM 626 C CA . THR A 1 86 ? 17.820 35.317 12.148 1.00 10.07 89 THR A CA 1
ATOM 627 C C . THR A 1 86 ? 18.044 34.401 10.931 1.00 9.69 89 THR A C 1
ATOM 628 O O . THR A 1 86 ? 19.172 33.953 10.674 1.00 9.88 89 THR A O 1
ATOM 632 N N . LEU A 1 87 ? 16.968 34.087 10.233 1.00 10.41 90 LEU A N 1
ATOM 633 C CA . LEU A 1 87 ? 17.014 33.287 9.013 1.00 10.94 90 LEU A CA 1
ATOM 634 C C . LEU A 1 87 ? 16.926 34.247 7.848 1.00 11.98 90 LEU A C 1
ATOM 635 O O . LEU A 1 87 ? 16.077 35.155 7.851 1.00 12.17 90 LEU A O 1
ATOM 640 N N . ALA A 1 88 ? 17.776 34.068 6.843 1.00 12.56 91 ALA A N 1
ATOM 641 C CA . ALA A 1 88 ? 17.797 34.969 5.680 1.00 13.48 91 ALA A CA 1
ATOM 642 C C . ALA A 1 88 ? 16.445 34.940 4.978 1.00 13.75 91 ALA A C 1
ATOM 643 O O . ALA A 1 88 ? 15.797 33.905 4.952 1.00 13.87 91 ALA A O 1
ATOM 645 N N . PRO A 1 89 ? 16.021 36.026 4.333 1.00 15.14 92 PRO A N 1
ATOM 646 C CA . PRO A 1 89 ? 16.758 37.287 4.175 1.00 15.83 92 PRO A CA 1
ATOM 647 C C . PRO A 1 89 ? 17.013 38.111 5.430 1.00 15.78 92 PRO A C 1
ATOM 648 O O . PRO A 1 89 ? 16.282 37.989 6.421 1.00 15.37 92 PRO A O 1
ATOM 652 N N . PHE A 1 90 ? 18.049 38.949 5.377 1.00 15.73 93 PHE A N 1
ATOM 653 C CA . PHE A 1 90 ? 18.338 39.926 6.425 1.00 15.15 93 PHE A CA 1
ATOM 654 C C . PHE A 1 90 ? 17.126 40.820 6.686 1.00 14.77 93 PHE A C 1
ATOM 655 O O . PHE A 1 90 ? 16.290 41.016 5.801 1.00 16.07 93 PHE A O 1
ATOM 663 N N . PRO A 1 91 ? 17.014 41.364 7.900 1.00 14.42 94 PRO A N 1
ATOM 664 C CA . PRO A 1 91 ? 15.858 42.212 8.238 1.00 14.46 94 PRO A CA 1
ATOM 665 C C . PRO A 1 91 ? 15.567 43.303 7.214 1.00 14.52 94 PRO A C 1
ATOM 666 O O . PRO A 1 91 ? 16.489 44.002 6.732 1.00 16.11 94 PRO A O 1
ATOM 670 N N . ASN A 1 92 ? 14.293 43.421 6.860 1.00 14.53 95 ASN A N 1
ATOM 671 C CA . ASN A 1 92 ? 13.856 44.484 5.951 1.00 15.09 95 ASN A CA 1
ATOM 672 C C . ASN A 1 92 ? 12.624 45.213 6.449 1.00 14.95 95 ASN A C 1
ATOM 673 O O . ASN A 1 92 ? 12.114 44.958 7.546 1.00 14.51 95 ASN A O 1
ATOM 678 N N . GLY A 1 93 ? 12.144 46.156 5.640 1.00 15.03 96 GLY A N 1
ATOM 679 C CA . GLY A 1 93 ? 10.974 46.936 6.002 1.00 15.19 96 GLY A CA 1
ATOM 680 C C . GLY A 1 93 ? 11.064 47.537 7.400 1.00 14.31 96 GLY A C 1
ATOM 681 O O . GLY A 1 93 ? 12.117 48.035 7.827 1.00 14.12 96 GLY A O 1
ATOM 682 N N . ALA A 1 94 ? 9.959 47.460 8.130 1.00 14.65 97 ALA A N 1
ATOM 683 C CA . ALA A 1 94 ? 9.875 48.116 9.420 1.00 14.59 97 ALA A CA 1
ATOM 684 C C . ALA A 1 94 ? 10.702 47.398 10.487 1.00 14.47 97 ALA A C 1
ATOM 685 O O . ALA A 1 94 ? 11.012 47.979 11.510 1.00 14.38 97 ALA A O 1
ATOM 687 N N . PHE A 1 95 ? 11.070 46.144 10.257 1.00 14.09 98 PHE A N 1
ATOM 688 C CA . PHE A 1 95 ? 11.998 45.462 11.158 1.00 13.71 98 PHE A CA 1
ATOM 689 C C . PHE A 1 95 ? 13.357 46.143 11.096 1.00 14.06 98 PHE A C 1
ATOM 690 O O . PHE A 1 95 ? 13.972 46.438 12.114 1.00 14.17 98 PHE A O 1
ATOM 698 N N . GLN A 1 96 ? 13.851 46.368 9.881 1.00 13.52 99 GLN A N 1
ATOM 699 C CA . GLN A 1 96 ? 15.093 47.094 9.680 1.00 14.22 99 GLN A CA 1
ATOM 700 C C . GLN A 1 96 ? 14.989 48.537 10.211 1.00 13.99 99 GLN A C 1
ATOM 701 O O . GLN A 1 96 ? 15.904 49.036 10.865 1.00 14.26 99 GLN A O 1
ATOM 707 N N . ASP A 1 97 ? 13.846 49.169 9.956 1.00 13.90 100 ASP A N 1
ATOM 708 C CA . ASP A 1 97 ? 13.633 50.529 10.444 1.00 14.56 100 ASP A CA 1
ATOM 709 C C . ASP A 1 97 ? 13.776 50.560 11.961 1.00 14.88 100 ASP A C 1
ATOM 710 O O . ASP A 1 97 ? 14.348 51.501 12.510 1.00 15.11 100 ASP A O 1
ATOM 715 N N . ALA A 1 98 ? 13.254 49.536 12.624 1.00 14.42 101 ALA A N 1
ATOM 716 C CA . ALA A 1 98 ? 13.276 49.486 14.082 1.00 14.40 101 ALA A CA 1
ATOM 717 C C . ALA A 1 98 ? 14.707 49.329 14.598 1.00 13.95 101 ALA A C 1
ATOM 718 O O . ALA A 1 98 ? 15.087 49.946 15.601 1.00 14.55 101 ALA A O 1
ATOM 720 N N . ILE A 1 99 ? 15.492 48.489 13.937 1.00 14.12 102 ILE A N 1
ATOM 721 C CA . ILE A 1 99 ? 16.882 48.283 14.305 1.00 13.95 102 ILE A CA 1
ATOM 722 C C . ILE A 1 99 ? 17.692 49.564 14.129 1.00 13.91 102 ILE A C 1
ATOM 723 O O . ILE A 1 99 ? 18.460 49.952 15.003 1.00 14.02 102 ILE A O 1
ATOM 728 N N . VAL A 1 100 ? 17.507 50.217 12.986 1.00 13.47 103 VAL A N 1
ATOM 729 C CA . VAL A 1 100 ? 18.210 51.455 12.698 1.00 14.11 103 VAL A CA 1
ATOM 730 C C . VAL A 1 100 ? 17.839 52.536 13.703 1.00 13.57 103 VAL A C 1
ATOM 731 O O . VAL A 1 100 ? 18.718 53.224 14.210 1.00 13.80 103 VAL A O 1
ATOM 735 N N . ALA A 1 101 ? 16.551 52.670 13.984 1.00 13.85 104 ALA A N 1
ATOM 736 C CA . ALA A 1 101 ? 16.082 53.678 14.952 1.00 14.06 104 ALA A CA 1
ATOM 737 C C . ALA A 1 101 ? 16.703 53.437 16.322 1.00 13.87 104 ALA A C 1
ATOM 738 O O . ALA A 1 101 ? 17.158 54.360 16.982 1.00 14.99 104 ALA A O 1
ATOM 740 N N . GLY A 1 102 ? 16.730 52.173 16.752 1.00 12.89 105 GLY A N 1
ATOM 741 C CA . GLY A 1 102 ? 17.377 51.838 17.999 1.00 13.05 105 GLY A CA 1
ATOM 742 C C . GLY A 1 102 ? 18.847 52.156 18.062 1.00 13.14 105 GLY A C 1
ATOM 743 O O . GLY A 1 102 ? 19.353 52.691 19.051 1.00 12.72 105 GLY A O 1
ATOM 744 N N . LEU A 1 103 ? 19.566 51.816 17.007 1.00 12.82 106 LEU A N 1
ATOM 745 C CA . LEU A 1 103 ? 20.998 52.083 16.971 1.00 12.87 106 LEU A CA 1
ATOM 746 C C . LEU A 1 103 ? 21.304 53.588 17.008 1.00 13.66 106 LEU A C 1
ATOM 747 O O . LEU A 1 103 ? 22.230 54.011 17.685 1.00 13.41 106 LEU A O 1
ATOM 752 N N . LYS A 1 104 ? 20.538 54.367 16.257 1.00 14.06 107 LYS A N 1
ATOM 753 C CA . LYS A 1 104 ? 20.682 55.826 16.295 1.00 14.63 107 LYS A CA 1
ATOM 754 C C . LYS A 1 104 ? 20.398 56.373 17.681 1.00 14.31 107 LYS A C 1
ATOM 755 O O . LYS A 1 104 ? 21.101 57.249 18.137 1.00 14.80 107 LYS A O 1
ATOM 761 N N . GLU A 1 105 ? 19.367 55.855 18.334 1.00 13.90 108 GLU A N 1
ATOM 762 C CA . GLU A 1 105 ? 19.011 56.278 19.675 1.00 14.62 108 GLU A CA 1
ATOM 763 C C . GLU A 1 105 ? 20.139 56.012 20.674 1.00 15.39 108 GLU A C 1
ATOM 764 O O . GLU A 1 105 ? 20.439 56.835 21.514 1.00 15.51 108 GLU A O 1
ATOM 770 N N . SER A 1 106 ? 20.752 54.836 20.592 1.00 14.42 109 SER A N 1
ATOM 771 C CA . SER A 1 106 ? 21.874 54.500 21.461 1.00 14.60 109 SER A CA 1
ATOM 772 C C . SER A 1 106 ? 23.097 55.360 21.192 1.00 14.97 109 SER A C 1
ATOM 773 O O . SER A 1 106 ? 23.786 55.828 22.097 1.00 14.89 109 SER A O 1
ATOM 776 N N . ALA A 1 107 ? 23.384 55.590 19.923 1.00 14.77 110 ALA A N 1
ATOM 777 C CA . ALA A 1 107 ? 24.535 56.377 19.548 1.00 15.32 110 ALA A CA 1
ATOM 778 C C . ALA A 1 107 ? 24.395 57.832 20.006 1.00 15.81 110 ALA A C 1
ATOM 779 O O . ALA A 1 107 ? 25.374 58.433 20.451 1.00 16.75 110 ALA A O 1
ATOM 781 N N . ALA A 1 108 ? 23.174 58.366 19.944 1.00 15.97 111 ALA A N 1
ATOM 782 C CA . ALA A 1 108 ? 22.969 59.762 20.334 1.00 16.58 111 ALA A CA 1
ATOM 783 C C . ALA A 1 108 ? 23.091 59.908 21.847 1.00 18.00 111 ALA A C 1
ATOM 784 O O . ALA A 1 108 ? 23.356 61.008 22.341 1.00 18.36 111 ALA A O 1
ATOM 786 N N . LYS A 1 109 ? 22.887 58.808 22.576 1.00 18.34 112 LYS A N 1
ATOM 787 C CA . LYS A 1 109 ? 23.078 58.771 24.027 1.00 19.12 112 LYS A CA 1
ATOM 788 C C . LYS A 1 109 ? 24.560 58.648 24.419 1.00 19.35 112 LYS A C 1
ATOM 789 O O . LYS A 1 109 ? 24.863 58.535 25.614 1.00 21.15 112 LYS A O 1
ATOM 795 N N . GLY A 1 110 ? 25.460 58.656 23.427 1.00 18.62 113 GLY A N 1
ATOM 796 C CA . GLY A 1 110 ? 26.901 58.678 23.594 1.00 18.46 113 GLY A CA 1
ATOM 797 C C . GLY A 1 110 ? 27.640 57.334 23.520 1.00 18.31 113 GLY A C 1
ATOM 798 O O . GLY A 1 110 ? 28.859 57.272 23.680 1.00 19.28 113 GLY A O 1
ATOM 799 N N . ASN A 1 111 ? 26.908 56.266 23.237 1.00 16.83 114 ASN A N 1
ATOM 800 C CA . ASN A 1 111 ? 27.465 54.915 23.336 1.00 16.32 114 ASN A CA 1
ATOM 801 C C . ASN A 1 111 ? 28.190 54.456 22.105 1.00 15.70 114 ASN A C 1
ATOM 802 O O . ASN A 1 111 ? 27.818 54.798 20.983 1.00 17.03 114 ASN A O 1
ATOM 807 N N . LYS A 1 112 ? 29.236 53.671 22.328 1.00 15.87 115 LYS A N 1
ATOM 808 C CA . LYS A 1 112 ? 30.012 53.079 21.252 1.00 15.92 115 LYS A CA 1
ATOM 809 C C . LYS A 1 112 ? 29.730 51.574 21.299 1.00 15.62 115 LYS A C 1
ATOM 810 O O . LYS A 1 112 ? 29.984 50.931 22.321 1.00 16.66 115 LYS A O 1
ATOM 816 N N . LEU A 1 113 ? 29.183 51.039 20.211 1.00 14.62 116 LEU A N 1
ATOM 817 C CA . LEU A 1 113 ? 28.631 49.677 20.179 1.00 13.38 116 LEU A CA 1
ATOM 818 C C . LEU A 1 113 ? 29.394 48.740 19.284 1.00 13.60 116 LEU A C 1
ATOM 819 O O . LEU A 1 113 ? 29.900 49.124 18.228 1.00 13.75 116 LEU A O 1
ATOM 824 N N . LYS A 1 114 ? 29.431 47.476 19.706 1.00 12.62 117 LYS A N 1
ATOM 825 C CA . LYS A 1 114 ? 29.781 46.376 18.824 1.00 12.51 117 LYS A CA 1
ATOM 826 C C . LYS A 1 114 ? 28.475 45.683 18.439 1.00 11.59 117 LYS A C 1
ATOM 827 O O . LYS A 1 114 ? 27.618 45.427 19.301 1.00 12.38 117 LYS A O 1
ATOM 833 N N . VAL A 1 115 ? 28.324 45.342 17.170 1.00 10.67 118 VAL A N 1
ATOM 834 C CA . VAL A 1 115 ? 27.070 44.819 16.650 1.00 11.81 118 VAL A CA 1
ATOM 835 C C . VAL A 1 115 ? 27.360 43.615 15.748 1.00 11.35 118 VAL A C 1
ATOM 836 O O . VAL A 1 115 ? 28.167 43.715 14.825 1.00 12.72 118 VAL A O 1
ATOM 840 N N . ARG A 1 116 ? 26.710 42.472 16.010 1.00 11.59 119 ARG A N 1
ATOM 841 C CA . ARG A 1 116 ? 26.774 41.291 15.145 1.00 11.03 119 ARG A CA 1
ATOM 842 C C . ARG A 1 116 ? 25.397 40.966 14.605 1.00 10.21 119 ARG A C 1
ATOM 843 O O . ARG A 1 116 ? 24.421 40.975 15.349 1.00 10.28 119 ARG A O 1
ATOM 851 N N . ILE A 1 117 ? 25.311 40.694 13.314 1.00 10.61 120 ILE A N 1
ATOM 852 C CA . ILE A 1 117 ? 24.083 40.277 12.668 1.00 11.15 120 ILE A CA 1
ATOM 853 C C . ILE A 1 117 ? 24.414 39.041 11.825 1.00 11.55 120 ILE A C 1
ATOM 854 O O . ILE A 1 117 ? 25.161 39.095 10.848 1.00 11.71 120 ILE A O 1
ATOM 859 N N . LEU A 1 118 ? 23.848 37.912 12.223 1.00 11.44 121 LEU A N 1
ATOM 860 C CA . LEU A 1 118 ? 24.121 36.584 11.647 1.00 11.54 121 LEU A CA 1
ATOM 861 C C . LEU A 1 118 ? 22.855 36.009 11.068 1.00 11.71 121 LEU A C 1
ATOM 862 O O . LEU A 1 118 ? 21.811 35.977 11.759 1.00 11.77 121 LEU A O 1
ATOM 867 N N . VAL A 1 119 ? 22.890 35.578 9.807 1.00 11.22 122 VAL A N 1
ATOM 868 C CA . VAL A 1 119 ? 21.789 34.848 9.205 1.00 11.83 122 VAL A CA 1
ATOM 869 C C . VAL A 1 119 ? 22.241 33.484 8.751 1.00 11.77 122 VAL A C 1
ATOM 870 O O . VAL A 1 119 ? 23.383 33.296 8.346 1.00 12.56 122 VAL A O 1
ATOM 874 N N . GLY A 1 120 ? 21.335 32.528 8.809 1.00 11.45 123 GLY A N 1
ATOM 875 C CA . GLY A 1 120 ? 21.514 31.261 8.113 1.00 11.84 123 GLY A CA 1
ATOM 876 C C . GLY A 1 120 ? 20.874 31.351 6.752 1.00 13.14 123 GLY A C 1
ATOM 877 O O . GLY A 1 120 ? 19.873 32.024 6.552 1.00 13.01 123 GLY A O 1
ATOM 878 N N . ALA A 1 121 ? 21.501 30.701 5.769 1.00 14.30 124 ALA A N 1
ATOM 879 C CA . ALA A 1 121 ? 20.969 30.681 4.418 1.00 16.87 124 ALA A CA 1
ATOM 880 C C . ALA A 1 121 ? 21.337 29.384 3.728 1.00 18.80 124 ALA A C 1
ATOM 881 O O . ALA A 1 121 ? 22.321 28.738 4.080 1.00 17.77 124 ALA A O 1
ATOM 883 N N . ALA A 1 122 ? 20.542 29.008 2.748 1.00 20.96 125 ALA A N 1
ATOM 884 C CA . ALA A 1 122 ? 20.955 27.971 1.800 1.00 23.49 125 ALA A CA 1
ATOM 885 C C . ALA A 1 122 ? 22.272 28.396 1.138 1.00 25.12 125 ALA A C 1
ATOM 886 O O . ALA A 1 122 ? 22.507 29.588 0.913 1.00 26.64 125 ALA A O 1
ATOM 888 N N . PRO A 1 123 ? 23.148 27.437 0.842 1.00 27.03 126 PRO A N 1
ATOM 889 C CA . PRO A 1 123 ? 24.493 27.767 0.336 1.00 27.71 126 PRO A CA 1
ATOM 890 C C . PRO A 1 123 ? 24.510 28.356 -1.082 1.00 28.06 126 PRO A C 1
ATOM 891 O O . PRO A 1 123 ? 23.543 28.192 -1.842 1.00 29.73 126 PRO A O 1
ATOM 895 N N . HIS A 1 126 ? 29.346 30.997 -4.911 1.00 33.37 129 HIS A N 1
ATOM 896 C CA . HIS A 1 126 ? 30.207 31.988 -5.548 1.00 33.34 129 HIS A CA 1
ATOM 897 C C . HIS A 1 126 ? 29.713 33.410 -5.328 1.00 33.59 129 HIS A C 1
ATOM 898 O O . HIS A 1 126 ? 28.555 33.741 -5.640 1.00 33.92 129 HIS A O 1
ATOM 905 N N . MET A 1 127 ? 30.621 34.246 -4.828 1.00 33.66 130 MET A N 1
ATOM 906 C CA . MET A 1 127 ? 30.426 35.684 -4.710 1.00 33.60 130 MET A CA 1
ATOM 907 C C . MET A 1 127 ? 29.035 36.093 -4.233 1.00 32.99 130 MET A C 1
ATOM 908 O O . MET A 1 127 ? 28.287 36.775 -4.942 1.00 33.20 130 MET A O 1
ATOM 913 N N . ASN A 1 128 ? 28.698 35.663 -3.023 1.00 31.81 131 ASN A N 1
ATOM 914 C CA . ASN A 1 128 ? 27.494 36.125 -2.358 1.00 30.91 131 ASN A CA 1
ATOM 915 C C . ASN A 1 128 ? 27.742 37.568 -1.931 1.00 29.93 131 ASN A C 1
ATOM 916 O O . ASN A 1 128 ? 28.589 37.832 -1.081 1.00 30.53 131 ASN A O 1
ATOM 921 N N . VAL A 1 129 ? 27.017 38.496 -2.543 1.00 28.93 132 VAL A N 1
ATOM 922 C CA . VAL A 1 129 ? 27.178 39.916 -2.245 1.00 28.10 132 VAL A CA 1
ATOM 923 C C . VAL A 1 129 ? 26.211 40.382 -1.160 1.00 26.63 132 VAL A C 1
ATOM 924 O O . VAL A 1 129 ? 26.311 41.506 -0.707 1.00 27.21 132 VAL A O 1
ATOM 928 N N . ILE A 1 130 ? 25.290 39.518 -0.736 1.00 25.19 133 ILE A N 1
ATOM 929 C CA . ILE A 1 130 ? 24.245 39.908 0.197 1.00 24.47 133 ILE A CA 1
ATOM 930 C C . ILE A 1 130 ? 24.786 40.486 1.526 1.00 22.56 133 ILE A C 1
ATOM 931 O O . ILE A 1 130 ? 24.400 41.593 1.865 1.00 22.13 133 ILE A O 1
ATOM 936 N N . PRO A 1 131 ? 25.632 39.800 2.294 1.00 20.08 134 PRO A N 1
ATOM 937 C CA . PRO A 1 131 ? 26.113 40.399 3.550 1.00 19.71 134 PRO A CA 1
ATOM 938 C C . PRO A 1 131 ? 26.726 41.787 3.370 1.00 19.14 134 PRO A C 1
ATOM 939 O O . PRO A 1 131 ? 26.416 42.703 4.124 1.00 17.79 134 PRO A O 1
ATOM 943 N N . SER A 1 132 ? 27.571 41.951 2.365 1.00 19.82 135 SER A N 1
ATOM 944 C CA . SER A 1 132 ? 28.250 43.230 2.131 1.00 19.94 135 SER A CA 1
ATOM 945 C C . SER A 1 132 ? 27.242 44.319 1.763 1.00 19.02 135 SER A C 1
ATOM 946 O O . SER A 1 132 ? 27.361 45.452 2.237 1.00 17.99 135 SER A O 1
ATOM 949 N N . LYS A 1 133 ? 26.235 43.957 0.972 1.00 19.40 136 LYS A N 1
ATOM 950 C CA . LYS A 1 133 ? 25.153 44.860 0.586 1.00 19.32 136 LYS A CA 1
ATOM 951 C C . LYS A 1 133 ? 24.320 45.306 1.794 1.00 19.07 136 LYS A C 1
ATOM 952 O O . LYS A 1 133 ? 24.030 46.499 1.969 1.00 19.36 136 LYS A O 1
ATOM 958 N N . TYR A 1 134 ? 23.973 44.359 2.663 1.00 17.92 137 TYR A N 1
ATOM 959 C CA . TYR A 1 134 ? 23.253 44.679 3.889 1.00 16.85 137 TYR A CA 1
ATOM 960 C C . TYR A 1 134 ? 24.093 45.569 4.818 1.00 16.50 137 TYR A C 1
ATOM 961 O O . TYR A 1 134 ? 23.573 46.549 5.352 1.00 16.09 137 TYR A O 1
ATOM 970 N N . ARG A 1 135 ? 25.372 45.259 4.998 1.00 16.12 138 ARG A N 1
ATOM 971 C CA . ARG A 1 135 ? 26.272 46.110 5.778 1.00 16.56 138 ARG A CA 1
ATOM 972 C C . ARG A 1 135 ? 26.254 47.559 5.257 1.00 17.14 138 ARG A C 1
ATOM 973 O O . ARG A 1 135 ? 26.149 48.522 6.017 1.00 16.34 138 ARG A O 1
ATOM 981 N N . ASP A 1 136 ? 26.371 47.702 3.949 1.00 18.37 139 ASP A N 1
ATOM 982 C CA . ASP A 1 136 ? 26.476 49.027 3.360 1.00 18.75 139 ASP A CA 1
ATOM 983 C C . ASP A 1 136 ? 25.154 49.777 3.420 1.00 17.95 139 ASP A C 1
ATOM 984 O O . ASP A 1 136 ? 25.149 50.989 3.598 1.00 18.76 139 ASP A O 1
ATOM 989 N N . GLU A 1 137 ? 24.046 49.068 3.308 1.00 18.54 140 GLU A N 1
ATOM 990 C CA . GLU A 1 137 ? 22.727 49.676 3.419 1.00 18.48 140 GLU A CA 1
ATOM 991 C C . GLU A 1 137 ? 22.485 50.164 4.846 1.00 19.05 140 GLU A C 1
ATOM 992 O O . GLU A 1 137 ? 22.004 51.277 5.063 1.00 18.84 140 GLU A O 1
ATOM 998 N N . LEU A 1 138 ? 22.824 49.327 5.818 1.00 18.21 141 LEU A N 1
ATOM 999 C CA . LEU A 1 138 ? 22.688 49.678 7.221 1.00 18.36 141 LEU A CA 1
ATOM 1000 C C . LEU A 1 138 ? 23.576 50.879 7.540 1.00 18.45 141 LEU A C 1
ATOM 1001 O O . LEU A 1 138 ? 23.136 51.812 8.187 1.00 18.18 141 LEU A O 1
ATOM 1006 N N . THR A 1 139 ? 24.812 50.872 7.070 1.00 18.68 142 THR A N 1
ATOM 1007 C CA . THR A 1 139 ? 25.733 51.973 7.350 1.00 19.33 142 THR A CA 1
ATOM 1008 C C . THR A 1 139 ? 25.203 53.299 6.798 1.00 19.47 142 THR A C 1
ATOM 1009 O O . THR A 1 139 ? 25.273 54.338 7.474 1.00 20.30 142 THR A O 1
ATOM 1013 N N . ALA A 1 140 ? 24.657 53.266 5.587 1.00 19.30 143 ALA A N 1
ATOM 1014 C CA . ALA A 1 140 ? 24.072 54.468 4.984 1.00 19.38 143 ALA A CA 1
ATOM 1015 C C . ALA A 1 140 ? 22.892 54.955 5.816 1.00 19.78 143 ALA A C 1
ATOM 1016 O O . ALA A 1 140 ? 22.765 56.152 6.064 1.00 20.10 143 ALA A O 1
ATOM 1018 N N . LYS A 1 141 ? 22.009 54.042 6.223 1.00 18.54 144 LYS A N 1
ATOM 1019 C CA . LYS A 1 141 ? 20.813 54.405 6.981 1.00 18.77 144 LYS A CA 1
ATOM 1020 C C . LYS A 1 141 ? 21.138 54.931 8.375 1.00 18.37 144 LYS A C 1
ATOM 1021 O O . LYS A 1 141 ? 20.337 55.664 8.937 1.00 18.30 144 LYS A O 1
ATOM 1027 N N . LEU A 1 142 ? 22.294 54.560 8.925 1.00 17.89 145 LEU A N 1
ATOM 1028 C CA . LEU A 1 142 ? 22.687 54.974 10.280 1.00 18.00 145 LEU A CA 1
ATOM 1029 C C . LEU A 1 142 ? 23.133 56.424 10.340 1.00 19.29 145 LEU A C 1
ATOM 1030 O O . LEU A 1 142 ? 23.051 57.050 11.391 1.00 19.41 145 LEU A O 1
ATOM 1035 N N . GLY A 1 143 ? 23.608 56.944 9.219 1.00 20.73 146 GLY A N 1
ATOM 1036 C CA . GLY A 1 143 ? 24.086 58.312 9.179 1.00 21.44 146 GLY A CA 1
ATOM 1037 C C . GLY A 1 143 ? 25.263 58.496 10.112 1.00 21.88 146 GLY A C 1
ATOM 1038 O O . GLY A 1 143 ? 26.156 57.666 10.144 1.00 22.98 146 GLY A O 1
ATOM 1039 N N . LYS A 1 144 ? 25.265 59.589 10.874 1.00 22.83 147 LYS A N 1
ATOM 1040 C CA . LYS A 1 144 ? 26.318 59.856 11.844 1.00 23.08 147 LYS A CA 1
ATOM 1041 C C . LYS A 1 144 ? 26.473 58.787 12.928 1.00 22.81 147 LYS A C 1
ATOM 1042 O O . LYS A 1 144 ? 27.543 58.659 13.524 1.00 23.03 147 LYS A O 1
ATOM 1048 N N . ALA A 1 145 ? 25.398 58.053 13.216 1.00 22.34 148 ALA A N 1
ATOM 1049 C CA . ALA A 1 145 ? 25.473 56.957 14.188 1.00 21.71 148 ALA A CA 1
ATOM 1050 C C . ALA A 1 145 ? 26.498 55.878 13.820 1.00 21.84 148 ALA A C 1
ATOM 1051 O O . ALA A 1 145 ? 27.004 55.195 14.692 1.00 21.89 148 ALA A O 1
ATOM 1053 N N . ALA A 1 146 ? 26.806 55.724 12.534 1.00 20.89 149 ALA A N 1
ATOM 1054 C CA . ALA A 1 146 ? 27.750 54.702 12.068 1.00 21.48 149 ALA A CA 1
ATOM 1055 C C . ALA A 1 146 ? 29.161 54.876 12.626 1.00 21.48 149 ALA A C 1
ATOM 1056 O O . ALA A 1 146 ? 29.908 53.897 12.744 1.00 20.92 149 ALA A O 1
ATOM 1058 N N . GLU A 1 147 ? 29.521 56.111 12.978 1.00 22.00 150 GLU A N 1
ATOM 1059 C CA . GLU A 1 147 ? 30.833 56.413 13.551 1.00 23.08 150 GLU A CA 1
ATOM 1060 C C . GLU A 1 147 ? 31.031 55.779 14.942 1.00 22.80 150 GLU A C 1
ATOM 1061 O O . GLU A 1 147 ? 32.158 55.645 15.413 1.00 24.36 150 GLU A O 1
ATOM 1067 N N . ASN A 1 148 ? 29.926 55.411 15.580 1.00 22.77 151 ASN A N 1
ATOM 1068 C CA . ASN A 1 148 ? 29.910 54.877 16.939 1.00 22.39 151 ASN A CA 1
ATOM 1069 C C . ASN A 1 148 ? 29.796 53.350 16.941 1.00 21.15 151 ASN A C 1
ATOM 1070 O O . ASN A 1 148 ? 29.669 52.768 18.004 1.00 21.17 151 ASN A O 1
ATOM 1075 N N . ILE A 1 149 ? 29.821 52.717 15.771 1.00 20.30 152 ILE A N 1
ATOM 1076 C CA . ILE A 1 149 ? 29.439 51.308 15.663 1.00 19.84 152 ILE A CA 1
ATOM 1077 C C . ILE A 1 149 ? 30.455 50.463 14.905 1.00 19.33 152 ILE A C 1
ATOM 1078 O O . ILE A 1 149 ? 30.853 50.789 13.783 1.00 20.26 152 ILE A O 1
ATOM 1083 N N . THR A 1 150 ? 30.867 49.368 15.534 1.00 18.04 153 THR A N 1
ATOM 1084 C CA . THR A 1 150 ? 31.669 48.331 14.881 1.00 18.05 153 THR A CA 1
ATOM 1085 C C . THR A 1 150 ? 30.742 47.205 14.486 1.00 16.95 153 THR A C 1
ATOM 1086 O O . THR A 1 150 ? 30.153 46.570 15.353 1.00 16.74 153 THR A O 1
ATOM 1090 N N . LEU A 1 151 ? 30.614 46.954 13.199 1.00 15.59 154 LEU A N 1
ATOM 1091 C CA . LEU A 1 151 ? 29.629 46.029 12.653 1.00 15.13 154 LEU A CA 1
ATOM 1092 C C . LEU A 1 151 ? 30.253 44.757 12.092 1.00 14.74 154 LEU A C 1
ATOM 1093 O O . LEU A 1 151 ? 31.255 44.809 11.395 1.00 14.76 154 LEU A O 1
ATOM 1098 N N . ASN A 1 152 ? 29.628 43.625 12.381 1.00 13.04 155 ASN A N 1
ATOM 1099 C CA . ASN A 1 152 ? 29.910 42.350 11.714 1.00 13.06 155 ASN A CA 1
ATOM 1100 C C . ASN A 1 152 ? 28.596 41.810 11.161 1.00 12.58 155 ASN A C 1
ATOM 1101 O O . ASN A 1 152 ? 27.609 41.751 11.895 1.00 12.51 155 ASN A O 1
ATOM 1106 N N . VAL A 1 153 ? 28.569 41.419 9.898 1.00 12.62 156 VAL A N 1
ATOM 1107 C CA . VAL A 1 153 ? 27.404 40.887 9.222 1.00 12.91 156 VAL A CA 1
ATOM 1108 C C . VAL A 1 153 ? 27.841 39.591 8.532 1.00 13.05 156 VAL A C 1
ATOM 1109 O O . VAL A 1 153 ? 28.891 39.556 7.856 1.00 14.39 156 VAL A O 1
ATOM 1113 N N . ALA A 1 154 ? 27.103 38.499 8.689 1.00 12.68 157 ALA A N 1
ATOM 1114 C CA . ALA A 1 154 ? 27.483 37.256 8.002 1.00 12.60 157 ALA A CA 1
ATOM 1115 C C . ALA A 1 154 ? 26.295 36.415 7.660 1.00 12.86 157 ALA A C 1
ATOM 1116 O O . ALA A 1 154 ? 25.293 36.443 8.365 1.00 12.23 157 ALA A O 1
ATOM 1118 N N . SER A 1 155 ? 26.424 35.650 6.591 1.00 12.91 158 SER A N 1
ATOM 1119 C CA . SER A 1 155 ? 25.515 34.580 6.254 1.00 13.61 158 SER A CA 1
ATOM 1120 C C . SER A 1 155 ? 26.313 33.287 6.325 1.00 13.79 158 SER A C 1
ATOM 1121 O O . SER A 1 155 ? 27.495 33.252 5.990 1.00 15.03 158 SER A O 1
ATOM 1124 N N . MET A 1 156 ? 25.678 32.225 6.797 1.00 13.28 159 MET A N 1
ATOM 1125 C CA . MET A 1 156 ? 26.393 30.975 7.000 1.00 13.43 159 MET A CA 1
ATOM 1126 C C . MET A 1 156 ? 25.541 29.766 6.688 1.00 13.25 159 MET A C 1
ATOM 1127 O O . MET A 1 156 ? 24.316 29.779 6.833 1.00 13.49 159 MET A O 1
ATOM 1132 N N . THR A 1 157 ? 26.249 28.700 6.312 1.00 14.27 160 THR A N 1
ATOM 1133 C CA . THR A 1 157 ? 25.685 27.395 6.011 1.00 14.22 160 THR A CA 1
ATOM 1134 C C . THR A 1 157 ? 26.625 26.379 6.604 1.00 13.98 160 THR A C 1
ATOM 1135 O O . THR A 1 157 ? 27.808 26.363 6.249 1.00 14.13 160 THR A O 1
ATOM 1139 N N . THR A 1 158 ? 26.143 25.547 7.521 1.00 12.55 161 THR A N 1
ATOM 1140 C CA . THR A 1 158 ? 27.028 24.586 8.183 1.00 12.68 161 THR A CA 1
ATOM 1141 C C . THR A 1 158 ? 27.062 23.206 7.533 1.00 13.26 161 THR A C 1
ATOM 1142 O O . THR A 1 158 ? 28.054 22.505 7.677 1.00 13.75 161 THR A O 1
ATOM 1146 N N . SER A 1 159 ? 25.993 22.799 6.885 1.00 13.15 162 SER A N 1
ATOM 1147 C CA . SER A 1 159 ? 26.000 21.566 6.090 1.00 14.73 162 SER A CA 1
ATOM 1148 C C . SER A 1 159 ? 25.044 21.667 4.927 1.00 16.43 162 SER A C 1
ATOM 1149 O O . SER A 1 159 ? 23.843 21.862 5.093 1.00 16.84 162 SER A O 1
ATOM 1152 N N . LYS A 1 160 ? 25.553 21.519 3.710 1.00 18.81 163 LYS A N 1
ATOM 1153 C CA . LYS A 1 160 ? 24.676 21.501 2.556 1.00 20.97 163 LYS A CA 1
ATOM 1154 C C . LYS A 1 160 ? 23.840 20.218 2.530 1.00 21.65 163 LYS A C 1
ATOM 1155 O O . LYS A 1 160 ? 22.624 20.274 2.328 1.00 23.30 163 LYS A O 1
ATOM 1161 N N . THR A 1 161 ? 24.473 19.069 2.762 1.00 21.91 164 THR A N 1
ATOM 1162 C CA . THR A 1 161 ? 23.772 17.793 2.653 1.00 22.97 164 THR A CA 1
ATOM 1163 C C . THR A 1 161 ? 22.731 17.560 3.755 1.00 22.39 164 THR A C 1
ATOM 1164 O O . THR A 1 161 ? 21.698 16.952 3.496 1.00 23.77 164 THR A O 1
ATOM 1168 N N . ALA A 1 162 ? 22.969 18.085 4.960 1.00 21.27 165 ALA A N 1
ATOM 1169 C CA . ALA A 1 162 ? 21.977 18.001 6.051 1.00 20.78 165 ALA A CA 1
ATOM 1170 C C . ALA A 1 162 ? 21.032 19.217 6.108 1.00 20.21 165 ALA A C 1
ATOM 1171 O O . ALA A 1 162 ? 20.167 19.311 6.995 1.00 20.39 165 ALA A O 1
ATOM 1173 N N . PHE A 1 163 ? 21.183 20.144 5.169 1.00 19.40 166 PHE A N 1
ATOM 1174 C CA . PHE A 1 163 ? 20.336 21.339 5.098 1.00 19.13 166 PHE A CA 1
ATOM 1175 C C . PHE A 1 163 ? 20.389 22.105 6.436 1.00 17.00 166 PHE A C 1
ATOM 1176 O O . PHE A 1 163 ? 19.346 22.477 6.989 1.00 18.42 166 PHE A O 1
ATOM 1184 N N . SER A 1 164 ? 21.607 22.344 6.919 1.00 13.74 167 SER A N 1
ATOM 1185 C CA . SER A 1 164 ? 21.827 22.905 8.242 1.00 13.00 167 SER A CA 1
ATOM 1186 C C . SER A 1 164 ? 22.426 24.287 8.145 1.00 12.17 167 SER A C 1
ATOM 1187 O O . SER A 1 164 ? 23.449 24.508 7.471 1.00 11.74 167 SER A O 1
ATOM 1190 N N . TRP A 1 165 ? 21.761 25.234 8.800 1.00 11.45 168 TRP A N 1
ATOM 1191 C CA . TRP A 1 165 ? 22.191 26.622 8.869 1.00 11.49 168 TRP A CA 1
ATOM 1192 C C . TRP A 1 165 ? 21.429 27.292 9.985 1.00 10.62 168 TRP A C 1
ATOM 1193 O O . TRP A 1 165 ? 20.503 26.708 10.524 1.00 11.33 168 TRP A O 1
ATOM 1204 N N . ASN A 1 166 ? 21.798 28.519 10.307 1.00 10.47 169 ASN A N 1
ATOM 1205 C CA . ASN A 1 166 ? 21.160 29.148 11.461 1.00 10.09 169 ASN A CA 1
ATOM 1206 C C . ASN A 1 166 ? 19.682 29.419 11.181 1.00 9.87 169 ASN A C 1
ATOM 1207 O O . ASN A 1 166 ? 19.355 30.044 10.159 1.00 11.21 169 ASN A O 1
ATOM 1212 N N . HIS A 1 167 ? 18.786 29.199 12.125 1.00 9.97 170 HIS A N 1
ATOM 1213 C CA A HIS A 1 167 ? 17.384 29.477 12.078 0.40 9.31 170 HIS A CA 1
ATOM 1214 C CA B HIS A 1 167 ? 17.402 29.307 12.107 0.60 10.03 170 HIS A CA 1
ATOM 1215 C C A HIS A 1 167 ? 17.014 29.952 13.448 0.60 10.02 170 HIS A C 1
ATOM 1216 C C B HIS A 1 167 ? 17.031 30.103 13.410 0.40 9.47 170 HIS A C 1
ATOM 1217 O O A HIS A 1 167 ? 15.873 30.407 13.564 0.60 10.18 170 HIS A O 1
ATOM 1218 O O B HIS A 1 167 ? 15.953 30.679 13.507 0.40 9.65 170 HIS A O 1
ATOM 1231 N N . SER A 1 168 ? 17.961 30.248 14.352 1.00 9.49 171 SER A N 1
ATOM 1232 C CA . SER A 1 168 ? 17.633 31.004 15.570 1.00 9.04 171 SER A CA 1
ATOM 1233 C C . SER A 1 168 ? 17.294 32.438 15.211 1.00 9.14 171 SER A C 1
ATOM 1234 O O . SER A 1 168 ? 17.837 32.993 14.244 1.00 9.12 171 SER A O 1
ATOM 1237 N N . LYS A 1 169 ? 16.403 33.020 16.008 1.00 10.20 172 LYS A N 1
ATOM 1238 C CA . LYS A 1 169 ? 15.959 34.398 15.848 1.00 9.76 172 LYS A CA 1
ATOM 1239 C C . LYS A 1 169 ? 16.117 35.030 17.220 1.00 9.64 172 LYS A C 1
ATOM 1240 O O . LYS A 1 169 ? 15.264 34.843 18.105 1.00 10.01 172 LYS A O 1
ATOM 1246 N N . ILE A 1 170 ? 17.233 35.726 17.429 1.00 9.49 173 ILE A N 1
ATOM 1247 C CA . ILE A 1 170 ? 17.606 36.261 18.730 1.00 8.98 173 ILE A CA 1
ATOM 1248 C C . ILE A 1 170 ? 18.017 37.721 18.581 1.00 9.72 173 ILE A C 1
ATOM 1249 O O . ILE A 1 170 ? 18.686 38.092 17.632 1.00 9.98 173 ILE A O 1
ATOM 1254 N N . LEU A 1 171 ? 17.629 38.540 19.542 1.00 9.65 174 LEU A N 1
ATOM 1255 C CA . LEU A 1 171 ? 18.107 39.913 19.652 1.00 10.52 174 LEU A CA 1
ATOM 1256 C C . LEU A 1 171 ? 18.527 40.123 21.090 1.00 9.63 174 LEU A C 1
ATOM 1257 O O . LEU A 1 171 ? 17.658 40.212 21.959 1.00 10.84 174 LEU A O 1
ATOM 1262 N N . VAL A 1 172 ? 19.824 40.179 21.366 1.00 9.71 175 VAL A N 1
ATOM 1263 C CA . VAL A 1 172 ? 20.348 40.378 22.722 1.00 9.91 175 VAL A CA 1
ATOM 1264 C C . VAL A 1 172 ? 21.049 41.725 22.798 1.00 9.88 175 VAL A C 1
ATOM 1265 O O . VAL A 1 172 ? 21.883 42.007 21.958 1.00 10.12 175 VAL A O 1
ATOM 1269 N N . VAL A 1 173 ? 20.773 42.512 23.823 1.00 8.90 176 VAL A N 1
ATOM 1270 C CA . VAL A 1 173 ? 21.412 43.808 24.020 1.00 9.42 176 VAL A CA 1
ATOM 1271 C C . VAL A 1 173 ? 22.154 43.781 25.345 1.00 9.53 176 VAL A C 1
ATOM 1272 O O . VAL A 1 173 ? 21.556 43.518 26.384 1.00 10.19 176 VAL A O 1
ATOM 1276 N N . ASP A 1 174 ? 23.454 44.080 25.286 1.00 9.83 177 ASP A N 1
ATOM 1277 C CA . ASP A 1 174 ? 24.353 44.178 26.447 1.00 10.37 177 ASP A CA 1
ATOM 1278 C C . ASP A 1 174 ? 24.378 42.899 27.298 1.00 9.87 177 ASP A C 1
ATOM 1279 O O . ASP A 1 174 ? 24.795 42.914 28.457 1.00 11.31 177 ASP A O 1
ATOM 1284 N N . GLY A 1 175 ? 23.937 41.793 26.726 1.00 10.16 178 GLY A N 1
ATOM 1285 C CA . GLY A 1 175 ? 23.789 40.572 27.482 1.00 10.96 178 GLY A CA 1
ATOM 1286 C C . GLY A 1 175 ? 22.715 40.640 28.542 1.00 11.22 178 GLY A C 1
ATOM 1287 O O . GLY A 1 175 ? 22.592 39.737 29.356 1.00 12.50 178 GLY A O 1
ATOM 1288 N N . GLN A 1 176 ? 21.921 41.709 28.552 1.00 11.71 179 GLN A N 1
ATOM 1289 C CA . GLN A 1 176 ? 20.984 42.010 29.619 1.00 12.02 179 GLN A CA 1
ATOM 1290 C C . GLN A 1 176 ? 19.531 41.737 29.214 1.00 11.26 179 GLN A C 1
ATOM 1291 O O . GLN A 1 176 ? 18.731 41.335 30.049 1.00 10.54 179 GLN A O 1
ATOM 1297 N N . SER A 1 177 ? 19.177 42.069 27.987 1.00 10.38 180 SER A N 1
ATOM 1298 C CA . SER A 1 177 ? 17.844 41.871 27.466 1.00 10.48 180 SER A CA 1
ATOM 1299 C C . SER A 1 177 ? 17.883 40.930 26.273 1.00 10.29 180 SER A C 1
ATOM 1300 O O . SER A 1 177 ? 18.861 40.950 25.505 1.00 10.48 180 SER A O 1
ATOM 1303 N N . ALA A 1 178 ? 16.852 40.111 26.101 1.00 9.64 181 ALA A N 1
ATOM 1304 C CA . ALA A 1 178 ? 16.764 39.244 24.958 1.00 10.25 181 ALA A CA 1
ATOM 1305 C C . ALA A 1 178 ? 15.349 39.121 24.440 1.00 10.59 181 ALA A C 1
ATOM 1306 O O . ALA A 1 178 ? 14.417 38.969 25.200 1.00 10.53 181 ALA A O 1
ATOM 1308 N N . LEU A 1 179 ? 15.203 39.170 23.129 1.00 10.82 182 LEU A N 1
ATOM 1309 C CA . LEU A 1 179 ? 13.992 38.821 22.408 1.00 11.08 182 LEU A CA 1
ATOM 1310 C C . LEU A 1 179 ? 14.289 37.581 21.603 1.00 10.80 182 LEU A C 1
ATOM 1311 O O . LEU A 1 179 ? 15.275 37.543 20.856 1.00 12.49 182 LEU A O 1
ATOM 1316 N N . THR A 1 180 ? 13.450 36.573 21.692 1.00 9.77 183 THR A N 1
ATOM 1317 C CA . THR A 1 180 ? 13.642 35.395 20.846 1.00 10.17 183 THR A CA 1
ATOM 1318 C C . THR A 1 180 ? 12.326 34.739 20.563 1.00 9.60 183 THR A C 1
ATOM 1319 O O . THR A 1 180 ? 11.362 34.932 21.315 1.00 9.94 183 THR A O 1
ATOM 1323 N N . GLY A 1 181 ? 12.255 33.922 19.529 1.00 9.22 184 GLY A N 1
ATOM 1324 C CA . GLY A 1 181 ? 11.021 33.243 19.194 1.00 9.19 184 GLY A CA 1
ATOM 1325 C C . GLY A 1 181 ? 11.016 32.805 17.767 1.00 9.48 184 GLY A C 1
ATOM 1326 O O . GLY A 1 181 ? 12.081 32.479 17.216 1.00 9.86 184 GLY A O 1
ATOM 1327 N N . GLY A 1 182 ? 9.844 32.825 17.138 1.00 10.23 185 GLY A N 1
ATOM 1328 C CA . GLY A 1 182 ? 9.684 32.315 15.776 1.00 10.67 185 GLY A CA 1
ATOM 1329 C C . GLY A 1 182 ? 9.760 33.367 14.691 1.00 10.45 185 GLY A C 1
ATOM 1330 O O . GLY A 1 182 ? 9.804 32.993 13.513 1.00 11.16 185 GLY A O 1
ATOM 1331 N N . ILE A 1 183 ? 9.785 34.641 15.044 1.00 10.91 186 ILE A N 1
ATOM 1332 C CA . ILE A 1 183 ? 9.540 35.713 14.081 1.00 11.23 186 ILE A CA 1
ATOM 1333 C C . ILE A 1 183 ? 10.775 36.004 13.231 1.00 10.96 186 ILE A C 1
ATOM 1334 O O . ILE A 1 183 ? 11.786 36.526 13.731 1.00 12.06 186 ILE A O 1
ATOM 1339 N N . ASN A 1 184 ? 10.683 35.667 11.949 1.00 11.55 187 ASN A N 1
ATOM 1340 C CA . ASN A 1 184 ? 11.665 36.128 10.976 1.00 11.53 187 ASN A CA 1
ATOM 1341 C C . ASN A 1 184 ? 11.352 37.579 10.642 1.00 11.31 187 ASN A C 1
ATOM 1342 O O . ASN A 1 184 ? 10.178 38.012 10.711 1.00 13.20 187 ASN A O 1
ATOM 1347 N N . SER A 1 185 ? 12.389 38.342 10.327 1.00 12.20 188 SER A N 1
ATOM 1348 C CA . SER A 1 185 ? 12.280 39.785 10.091 1.00 12.47 188 SER A CA 1
ATOM 1349 C C . SER A 1 185 ? 11.961 40.083 8.620 1.00 12.34 188 SER A C 1
ATOM 1350 O O . SER A 1 185 ? 12.706 40.795 7.949 1.00 12.95 188 SER A O 1
ATOM 1353 N N . TRP A 1 186 ? 10.836 39.544 8.163 1.00 12.53 189 TRP A N 1
ATOM 1354 C CA . TRP A 1 186 ? 10.429 39.503 6.759 1.00 12.78 189 TRP A CA 1
ATOM 1355 C C . TRP A 1 186 ? 9.155 40.333 6.569 1.00 13.49 189 TRP A C 1
ATOM 1356 O O . TRP A 1 186 ? 8.066 39.904 6.955 1.00 13.68 189 TRP A O 1
ATOM 1367 N N . LYS A 1 187 ? 9.310 41.536 6.027 1.00 13.66 190 LYS A N 1
ATOM 1368 C CA . LYS A 1 187 ? 8.201 42.489 5.959 1.00 14.78 190 LYS A CA 1
ATOM 1369 C C . LYS A 1 187 ? 7.012 41.939 5.168 1.00 15.11 190 LYS A C 1
ATOM 1370 O O . LYS A 1 187 ? 5.881 42.192 5.533 1.00 14.90 190 LYS A O 1
ATOM 1376 N N . ASP A 1 188 ? 7.250 41.177 4.110 1.00 15.14 191 ASP A N 1
ATOM 1377 C CA . ASP A 1 188 ? 6.140 40.754 3.254 1.00 15.81 191 ASP A CA 1
ATOM 1378 C C . ASP A 1 188 ? 5.257 39.695 3.886 1.00 16.32 191 ASP A C 1
ATOM 1379 O O . ASP A 1 188 ? 4.067 39.639 3.629 1.00 18.31 191 ASP A O 1
ATOM 1384 N N . ASP A 1 189 ? 5.839 38.835 4.713 1.00 15.28 192 ASP A N 1
ATOM 1385 C CA . ASP A 1 189 ? 5.065 37.789 5.357 1.00 14.39 192 ASP A CA 1
ATOM 1386 C C . ASP A 1 189 ? 4.368 38.257 6.644 1.00 14.00 192 ASP A C 1
ATOM 1387 O O . ASP A 1 189 ? 3.314 37.746 6.978 1.00 13.48 192 ASP A O 1
ATOM 1392 N N . TYR A 1 190 ? 4.968 39.210 7.358 1.00 13.18 193 TYR A N 1
ATOM 1393 C CA . TYR A 1 190 ? 4.500 39.594 8.684 1.00 13.30 193 TYR A CA 1
ATOM 1394 C C . TYR A 1 190 ? 3.785 40.943 8.761 1.00 12.96 193 TYR A C 1
ATOM 1395 O O . TYR A 1 190 ? 2.962 41.143 9.661 1.00 13.22 193 TYR A O 1
ATOM 1404 N N . LEU A 1 191 ? 4.167 41.868 7.888 1.00 14.16 194 LEU A N 1
ATOM 1405 C CA . LEU A 1 191 ? 3.822 43.285 8.045 1.00 13.99 194 LEU A CA 1
ATOM 1406 C C . LEU A 1 191 ? 2.942 43.821 6.910 1.00 15.41 194 LEU A C 1
ATOM 1407 O O . LEU A 1 191 ? 1.763 44.124 7.127 1.00 16.24 194 LEU A O 1
ATOM 1412 N N . ASP A 1 192 ? 3.516 43.934 5.725 1.00 15.86 195 ASP A N 1
ATOM 1413 C CA . ASP A 1 192 ? 2.863 44.573 4.580 1.00 16.77 195 ASP A CA 1
ATOM 1414 C C . ASP A 1 192 ? 2.017 43.565 3.832 1.00 17.28 195 ASP A C 1
ATOM 1415 O O . ASP A 1 192 ? 2.351 43.140 2.724 1.00 17.87 195 ASP A O 1
ATOM 1420 N N . THR A 1 193 ? 0.925 43.179 4.472 1.00 17.24 196 THR A N 1
ATOM 1421 C CA . THR A 1 193 ? 0.061 42.135 3.980 1.00 17.43 196 THR A CA 1
ATOM 1422 C C . THR A 1 193 ? -1.255 42.130 4.751 1.00 17.24 196 THR A C 1
ATOM 1423 O O . THR A 1 193 ? -1.297 42.463 5.940 1.00 17.07 196 THR A O 1
ATOM 1427 N N . THR A 1 194 ? -2.338 41.764 4.075 1.00 17.17 197 THR A N 1
ATOM 1428 C CA . THR A 1 194 ? -3.630 41.579 4.740 1.00 16.98 197 THR A CA 1
ATOM 1429 C C . THR A 1 194 ? -3.854 40.122 5.149 1.00 16.35 197 THR A C 1
ATOM 1430 O O . THR A 1 194 ? -4.914 39.740 5.622 1.00 16.96 197 THR A O 1
ATOM 1434 N N . HIS A 1 195 ? -2.834 39.286 5.002 1.00 15.55 198 HIS A N 1
ATOM 1435 C CA . HIS A 1 195 ? -2.873 37.951 5.592 1.00 14.87 198 HIS A CA 1
ATOM 1436 C C . HIS A 1 195 ? -1.568 37.702 6.355 1.00 14.60 198 HIS A C 1
ATOM 1437 O O . HIS A 1 195 ? -0.801 36.785 6.041 1.00 14.58 198 HIS A O 1
ATOM 1444 N N . PRO A 1 196 ? -1.327 38.485 7.399 1.00 14.55 199 PRO A N 1
ATOM 1445 C CA . PRO A 1 196 ? -0.064 38.363 8.144 1.00 14.50 199 PRO A CA 1
ATOM 1446 C C . PRO A 1 196 ? 0.081 36.985 8.804 1.00 13.67 199 PRO A C 1
ATOM 1447 O O . PRO A 1 196 ? -0.877 36.382 9.259 1.00 13.83 199 PRO A O 1
ATOM 1451 N N . VAL A 1 197 ? 1.317 36.485 8.796 1.00 13.32 200 VAL A N 1
ATOM 1452 C CA . VAL A 1 197 ? 1.708 35.298 9.562 1.00 13.52 200 VAL A CA 1
ATOM 1453 C C . VAL A 1 197 ? 1.526 35.563 11.067 1.00 12.29 200 VAL A C 1
ATOM 1454 O O . VAL A 1 197 ? 1.890 36.619 11.563 1.00 12.56 200 VAL A O 1
ATOM 1458 N N . SER A 1 198 ? 0.933 34.586 11.739 1.00 11.70 201 SER A N 1
ATOM 1459 C CA . SER A 1 198 ? 0.764 34.608 13.190 1.00 12.02 201 SER A CA 1
ATOM 1460 C C . SER A 1 198 ? 1.923 33.851 13.845 1.00 11.36 201 SER A C 1
ATOM 1461 O O . SER A 1 198 ? 2.227 32.713 13.495 1.00 12.64 201 SER A O 1
ATOM 1464 N N . ASP A 1 199 ? 2.556 34.485 14.813 1.00 11.30 202 ASP A N 1
ATOM 1465 C CA . ASP A 1 199 ? 3.811 33.997 15.373 1.00 11.46 202 ASP A CA 1
ATOM 1466 C C 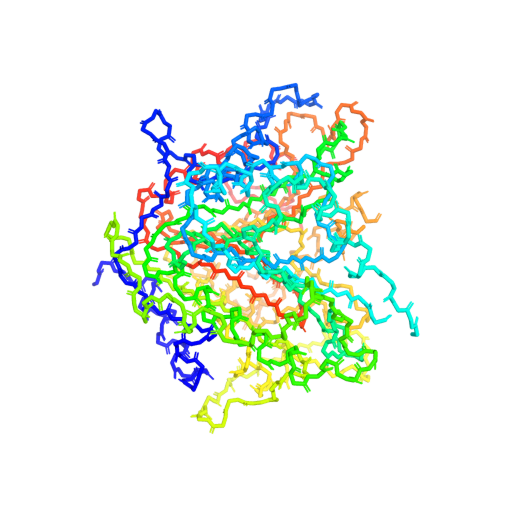. ASP A 1 199 ? 4.009 34.660 16.728 1.00 11.57 202 ASP A C 1
ATOM 1467 O O . ASP A 1 199 ? 3.191 35.464 17.178 1.00 11.20 202 ASP A O 1
ATOM 1472 N N . VAL A 1 200 ? 5.101 34.334 17.408 1.00 10.73 203 VAL A N 1
ATOM 1473 C CA . VAL A 1 200 ? 5.350 34.867 18.745 1.00 10.51 203 VAL A CA 1
ATOM 1474 C C . VAL A 1 200 ? 6.831 34.814 19.130 1.00 10.09 203 VAL A C 1
ATOM 1475 O O . VAL A 1 200 ? 7.547 33.821 18.842 1.00 10.65 203 VAL A O 1
ATOM 1479 N N . ASP A 1 201 ? 7.281 35.908 19.730 1.00 10.44 204 ASP A N 1
ATOM 1480 C CA . ASP A 1 201 ? 8.544 36.025 20.454 1.00 9.75 204 ASP A CA 1
ATOM 1481 C C . ASP A 1 201 ? 8.237 36.295 21.930 1.00 11.05 204 ASP A C 1
ATOM 1482 O O . ASP A 1 201 ? 7.118 36.710 22.281 1.00 11.85 204 ASP A O 1
ATOM 1487 N N . LEU A 1 202 ? 9.229 36.124 22.796 1.00 10.47 205 LEU A N 1
ATOM 1488 C CA . LEU A 1 202 ? 9.164 36.662 24.148 1.00 11.43 205 LEU A CA 1
ATOM 1489 C C . LEU A 1 202 ? 10.290 37.658 24.359 1.00 11.56 205 LEU A C 1
ATOM 1490 O O . LEU A 1 202 ? 11.323 37.612 23.697 1.00 12.05 205 LEU A O 1
ATOM 1495 N N . ALA A 1 203 ? 10.071 38.568 25.297 1.00 10.83 206 ALA A N 1
ATOM 1496 C CA . ALA A 1 203 ? 11.047 39.539 25.778 1.00 10.63 206 ALA A CA 1
ATOM 1497 C C . ALA A 1 203 ? 11.366 39.226 27.228 1.00 10.47 206 ALA A C 1
ATOM 1498 O O . ALA A 1 203 ? 10.459 39.166 28.071 1.00 10.99 206 ALA A O 1
ATOM 1500 N N . LEU A 1 204 ? 12.635 39.042 27.553 1.00 9.36 207 LEU A N 1
ATOM 1501 C CA . LEU A 1 204 ? 13.062 38.885 28.947 1.00 9.99 207 LEU A CA 1
ATOM 1502 C C . LEU A 1 204 ? 14.306 39.706 29.207 1.00 9.46 207 LEU A C 1
ATOM 1503 O O . LEU A 1 204 ? 14.959 40.224 28.286 1.00 9.62 207 LEU A O 1
ATOM 1508 N N . THR A 1 205 ? 14.631 39.840 30.493 1.00 9.87 208 THR A N 1
ATOM 1509 C CA . THR A 1 205 ? 15.906 40.384 30.941 1.00 9.80 208 THR A CA 1
ATOM 1510 C C . THR A 1 205 ? 16.448 39.444 32.006 1.00 10.17 208 THR A C 1
ATOM 1511 O O . THR A 1 205 ? 15.702 38.685 32.616 1.00 10.07 208 THR A O 1
ATOM 1515 N N . GLY A 1 206 ? 17.751 39.527 32.244 1.00 9.75 209 GLY A N 1
ATOM 1516 C CA . GLY A 1 206 ? 18.425 38.795 33.296 1.00 9.94 209 GLY A CA 1
ATOM 1517 C C . GLY A 1 206 ? 19.507 37.877 32.759 1.00 9.39 209 GLY A C 1
ATOM 1518 O O . GLY A 1 206 ? 19.895 37.933 31.583 1.00 9.54 209 GLY A O 1
ATOM 1519 N N . PRO A 1 207 ? 20.053 37.055 33.648 1.00 9.12 210 PRO A N 1
ATOM 1520 C CA . PRO A 1 207 ? 21.118 36.108 33.294 1.00 9.61 210 PRO A CA 1
ATOM 1521 C C . PRO A 1 207 ? 20.824 35.276 32.046 1.00 9.09 210 PRO A C 1
ATOM 1522 O O . PRO A 1 207 ? 21.748 34.935 31.323 1.00 8.77 210 PRO A O 1
ATOM 1526 N N . ALA A 1 208 ? 19.570 34.922 31.803 1.00 8.31 211 ALA A N 1
ATOM 1527 C CA . ALA A 1 208 ? 19.210 34.139 30.639 1.00 8.92 211 ALA A CA 1
ATOM 1528 C C . ALA A 1 208 ? 19.507 34.869 29.325 1.00 9.25 211 ALA A C 1
ATOM 1529 O O . ALA A 1 208 ? 19.686 34.222 28.275 1.00 8.10 211 ALA A O 1
ATOM 1531 N N . ALA A 1 209 ? 19.497 36.206 29.346 1.00 8.84 212 ALA A N 1
ATOM 1532 C CA . ALA A 1 209 ? 19.954 36.948 28.167 1.00 9.36 212 ALA A CA 1
ATOM 1533 C C . ALA A 1 209 ? 21.437 36.702 27.929 1.00 9.72 212 ALA A C 1
ATOM 1534 O O . ALA A 1 209 ? 21.876 36.634 26.781 1.00 9.88 212 ALA A O 1
ATOM 1536 N N . GLY A 1 210 ? 22.210 36.553 29.007 1.00 9.35 213 GLY A N 1
ATOM 1537 C CA . GLY A 1 210 ? 23.596 36.187 28.884 1.00 9.89 213 GLY A CA 1
ATOM 1538 C C . GLY A 1 210 ? 23.778 34.809 28.301 1.00 9.61 213 GLY A C 1
ATOM 1539 O O . GLY A 1 210 ? 24.692 34.612 27.494 1.00 10.06 213 GLY A O 1
ATOM 1540 N N . SER A 1 211 ? 22.892 33.874 28.614 1.00 9.52 214 SER A N 1
ATOM 1541 C CA . SER A 1 211 ? 22.948 32.536 28.021 1.00 9.50 214 SER A CA 1
ATOM 1542 C C . SER A 1 211 ? 22.808 32.650 26.500 1.00 9.36 214 SER A C 1
ATOM 1543 O O . SER A 1 211 ? 23.464 31.960 25.740 1.00 10.42 214 SER A O 1
ATOM 1546 N N . ALA A 1 212 ? 21.911 33.517 26.034 1.00 8.53 215 ALA A N 1
ATOM 1547 C CA . ALA A 1 212 ? 21.725 33.727 24.596 1.00 8.85 215 ALA A CA 1
ATOM 1548 C C . ALA A 1 212 ? 22.998 34.308 23.980 1.00 8.85 215 ALA A C 1
A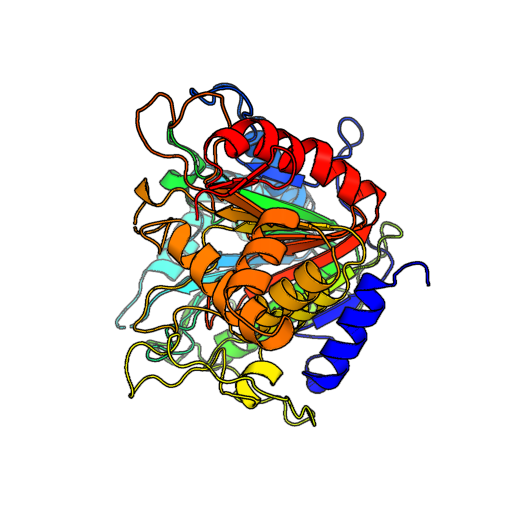TOM 1549 O O . ALA A 1 212 ? 23.401 33.919 22.886 1.00 9.44 215 ALA A O 1
ATOM 1551 N N . GLY A 1 213 ? 23.644 35.230 24.677 1.00 9.37 216 GLY A N 1
ATOM 1552 C CA . GLY A 1 213 ? 24.919 35.758 24.212 1.00 10.06 216 GLY A CA 1
ATOM 1553 C C . GLY A 1 213 ? 25.993 34.693 24.081 1.00 10.08 216 GLY A C 1
ATOM 1554 O O . GLY A 1 213 ? 26.745 34.714 23.090 1.00 9.91 216 GLY A O 1
ATOM 1555 N N . ARG A 1 214 ? 26.060 33.749 25.016 1.00 10.16 217 ARG A N 1
ATOM 1556 C CA . ARG A 1 214 ? 27.030 32.673 24.918 1.00 11.04 217 ARG A CA 1
ATOM 1557 C C . ARG A 1 214 ? 26.693 31.716 23.794 1.00 10.35 217 ARG A C 1
ATOM 1558 O O . ARG A 1 214 ? 27.597 31.174 23.146 1.00 10.72 217 ARG A O 1
ATOM 1566 N N . TYR A 1 215 ? 25.430 31.510 23.487 1.00 9.63 218 TYR A N 1
ATOM 1567 C CA . TYR A 1 215 ? 25.028 30.700 22.347 1.00 9.36 218 TYR A CA 1
ATOM 1568 C C . TYR A 1 215 ? 25.490 31.373 21.059 1.00 9.94 218 TYR A C 1
ATOM 1569 O O . TYR A 1 215 ? 26.012 30.741 20.154 1.00 9.73 218 TYR A O 1
ATOM 1578 N N . LEU A 1 216 ? 25.310 32.691 20.978 1.00 9.01 219 LEU A N 1
ATOM 1579 C CA . LEU A 1 216 ? 25.720 33.424 19.793 1.00 9.32 219 LEU A CA 1
ATOM 1580 C C . LEU A 1 216 ? 27.234 33.427 19.638 1.00 8.78 219 LEU A C 1
ATOM 1581 O O . LEU A 1 216 ? 27.720 33.325 18.521 1.00 9.48 219 LEU A O 1
ATOM 1586 N N . ASP A 1 217 ? 27.975 33.511 20.730 1.00 9.14 220 ASP A N 1
ATOM 1587 C CA . ASP A 1 217 ? 29.437 33.350 20.645 1.00 10.07 220 ASP A CA 1
ATOM 1588 C C . ASP A 1 217 ? 29.791 31.962 20.088 1.00 10.07 220 ASP A C 1
ATOM 1589 O O . ASP A 1 217 ? 30.761 31.816 19.343 1.00 10.69 220 ASP A O 1
ATOM 1594 N N . THR A 1 218 ? 29.049 30.928 20.452 1.00 9.69 221 THR A N 1
ATOM 1595 C CA . THR A 1 218 ? 29.338 29.600 19.916 1.00 10.38 221 THR A CA 1
ATOM 1596 C C . THR A 1 218 ? 29.151 29.595 18.417 1.00 9.80 221 THR A C 1
ATOM 1597 O O . THR A 1 218 ? 29.975 29.066 17.677 1.00 10.53 221 THR A O 1
ATOM 1601 N N . LEU A 1 219 ? 28.081 30.194 17.911 1.00 9.60 222 LEU A N 1
ATOM 1602 C CA . LEU A 1 219 ? 27.858 30.239 16.477 1.00 10.27 222 LEU A CA 1
ATOM 1603 C C . LEU A 1 219 ? 28.872 31.110 15.759 1.00 11.06 222 LEU A C 1
ATOM 1604 O O . LEU A 1 219 ? 29.317 30.774 14.676 1.00 10.54 222 LEU A O 1
ATOM 1609 N N . TRP A 1 220 ? 29.208 32.260 16.342 1.00 10.40 223 TRP A N 1
ATOM 1610 C CA . TRP A 1 220 ? 30.160 33.195 15.722 1.00 10.65 223 TRP A CA 1
ATOM 1611 C C . TRP A 1 220 ? 31.584 32.652 15.803 1.00 10.96 223 TRP A C 1
ATOM 1612 O O . TRP A 1 220 ? 32.395 32.962 14.923 1.00 11.81 223 TRP A O 1
ATOM 1623 N N . THR A 1 221 ? 31.906 31.858 16.817 1.00 10.72 224 THR A N 1
ATOM 1624 C CA . THR A 1 221 ? 33.229 31.201 16.879 1.00 11.25 224 THR A CA 1
ATOM 1625 C C . THR A 1 221 ? 33.390 30.293 15.666 1.00 11.51 224 THR A C 1
ATOM 1626 O O . THR A 1 221 ? 34.418 30.317 14.998 1.00 13.06 224 THR A O 1
ATOM 1630 N N . TRP A 1 222 ? 32.377 29.510 15.328 1.00 11.77 225 TRP A N 1
ATOM 1631 C CA . TRP A 1 222 ? 32.426 28.680 14.130 1.00 11.72 225 TRP A CA 1
ATOM 1632 C C . TRP A 1 222 ? 32.454 29.551 12.882 1.00 12.66 225 TRP A C 1
ATOM 1633 O O . TRP A 1 222 ? 33.232 29.300 11.950 1.00 13.47 225 TRP A O 1
ATOM 1644 N N . THR A 1 223 ? 31.634 30.587 12.842 1.00 12.24 226 THR A N 1
ATOM 1645 C CA . THR A 1 223 ? 31.509 31.423 11.658 1.00 12.58 226 THR A CA 1
ATOM 1646 C C . THR A 1 223 ? 32.834 32.106 11.339 1.00 13.46 226 THR A C 1
ATOM 1647 O O . THR A 1 223 ? 33.285 32.104 10.181 1.00 13.55 226 THR A O 1
ATOM 1651 N N . CYS A 1 224 ? 33.465 32.670 12.348 1.00 13.88 227 CYS A N 1
ATOM 1652 C CA . CYS A 1 224 ? 34.733 33.360 12.150 1.00 14.28 227 CYS A CA 1
ATOM 1653 C C . CYS A 1 224 ? 35.823 32.378 11.722 1.00 15.48 227 CYS A C 1
ATOM 1654 O O . CYS A 1 224 ? 36.596 32.689 10.821 1.00 16.73 227 CYS A O 1
ATOM 1657 N N . GLN A 1 225 ? 35.883 31.200 12.334 1.00 16.57 228 GLN A N 1
ATOM 1658 C CA . GLN A 1 225 ? 36.852 30.162 11.945 1.00 17.93 228 GLN A CA 1
ATOM 1659 C C . GLN A 1 225 ? 36.708 29.763 10.482 1.00 17.85 228 GLN A C 1
ATOM 1660 O O . GLN A 1 225 ? 37.669 29.309 9.863 1.00 20.41 228 GLN A O 1
ATOM 1666 N N . ASN A 1 226 ? 35.510 29.865 9.938 1.00 16.59 229 ASN A N 1
ATOM 1667 C CA . ASN A 1 226 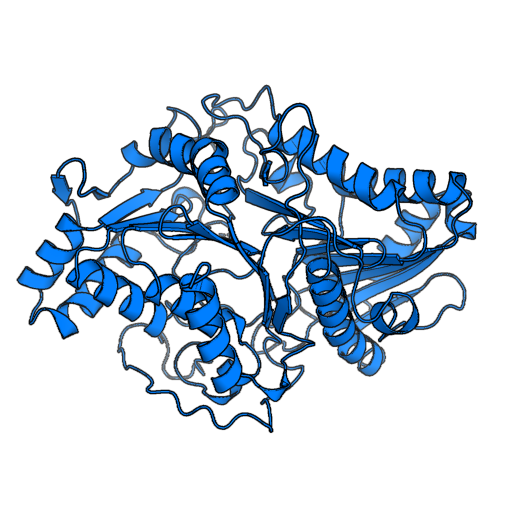? 35.196 29.390 8.598 1.00 16.54 229 ASN A CA 1
ATOM 1668 C C . ASN A 1 226 ? 34.982 30.509 7.587 1.00 17.17 229 ASN A C 1
ATOM 1669 O O . ASN A 1 226 ? 34.488 30.265 6.505 1.00 17.14 229 ASN A O 1
ATOM 1674 N N . LYS A 1 227 ? 35.403 31.724 7.944 1.00 18.49 230 LYS A N 1
ATOM 1675 C CA . LYS A 1 227 ? 35.106 32.917 7.151 1.00 20.58 230 LYS A CA 1
ATOM 1676 C C . LYS A 1 227 ? 35.857 32.953 5.814 1.00 22.15 230 LYS A C 1
ATOM 1677 O O . LYS A 1 227 ? 35.427 33.660 4.905 1.00 23.76 230 LYS A O 1
ATOM 1683 N N . SER A 1 228 ? 36.944 32.192 5.705 1.00 23.62 231 SER A N 1
ATOM 1684 C CA . SER A 1 228 ? 37.714 32.075 4.458 1.00 25.32 231 SER A CA 1
ATOM 1685 C C . SER A 1 228 ? 37.180 30.974 3.552 1.00 26.31 231 SER A C 1
ATOM 1686 O O . SER A 1 228 ? 37.628 30.846 2.405 1.00 27.23 231 SER A O 1
ATOM 1689 N N . ASN A 1 229 ? 36.277 30.145 4.065 1.00 27.44 232 ASN A N 1
ATOM 1690 C CA . ASN A 1 229 ? 35.677 29.109 3.245 1.00 28.30 232 ASN A CA 1
ATOM 1691 C C . ASN A 1 229 ? 34.401 29.615 2.585 1.00 28.61 232 ASN A C 1
ATOM 1692 O O . ASN A 1 229 ? 33.333 29.645 3.205 1.00 27.37 232 ASN A O 1
ATOM 1697 N N . ILE A 1 230 ? 34.516 30.030 1.324 1.00 29.45 233 ILE A N 1
ATOM 1698 C CA . ILE A 1 230 ? 33.347 30.349 0.517 1.00 29.63 233 ILE A CA 1
ATOM 1699 C C . ILE A 1 230 ? 32.472 29.090 0.473 1.00 29.40 233 ILE A C 1
ATOM 1700 O O . ILE A 1 230 ? 32.973 27.965 0.518 1.00 31.37 233 ILE A O 1
ATOM 1705 N N . ALA A 1 231 ? 31.169 29.287 0.400 1.00 28.98 234 ALA A N 1
ATOM 1706 C CA . ALA A 1 231 ? 30.189 28.197 0.489 1.00 28.10 234 ALA A CA 1
ATOM 1707 C C . ALA A 1 231 ? 29.768 27.920 1.919 1.00 26.60 234 ALA A C 1
ATOM 1708 O O . ALA A 1 231 ? 28.653 27.466 2.131 1.00 27.68 234 ALA A O 1
ATOM 1710 N N . SER A 1 232 ? 30.649 28.173 2.885 1.00 23.74 235 SER A N 1
ATOM 1711 C CA . SER A 1 232 ? 30.288 28.075 4.305 1.00 21.71 235 SER A CA 1
ATOM 1712 C C . SER A 1 232 ? 29.887 29.428 4.876 1.00 19.67 235 SER A C 1
ATOM 1713 O O . SER A 1 232 ? 28.869 29.526 5.541 1.00 19.06 235 SER A O 1
ATOM 1716 N N . VAL A 1 233 ? 30.689 30.462 4.638 1.00 16.96 236 VAL A N 1
ATOM 1717 C CA . VAL A 1 233 ? 30.490 31.760 5.287 1.00 16.08 236 VAL A CA 1
ATOM 1718 C C . VAL A 1 233 ? 30.760 32.891 4.301 1.00 16.47 236 VAL A C 1
ATOM 1719 O O . VAL A 1 233 ? 31.758 32.867 3.559 1.00 16.57 236 VAL A O 1
ATOM 1723 N N . TRP A 1 234 ? 29.847 33.855 4.277 1.00 15.78 237 TRP A N 1
ATOM 1724 C CA . TRP A 1 234 ? 30.024 35.145 3.613 1.00 16.03 237 TRP A CA 1
ATOM 1725 C C . TRP A 1 234 ? 29.986 36.223 4.703 1.00 16.21 237 TRP A C 1
ATOM 1726 O O . TRP A 1 234 ? 28.941 36.417 5.342 1.00 16.26 237 TRP A O 1
ATOM 1737 N N . PHE A 1 235 ? 31.111 36.890 4.927 1.00 15.31 238 PHE A N 1
ATOM 1738 C CA . PHE A 1 235 ? 31.316 37.830 6.034 1.00 15.48 238 PHE A CA 1
ATOM 1739 C C . PHE A 1 235 ? 31.627 39.231 5.522 1.00 15.78 238 PHE A C 1
ATOM 1740 O O . PHE A 1 235 ? 32.340 39.395 4.530 1.00 16.36 238 PHE A O 1
ATOM 1748 N N . ALA A 1 236 ? 31.129 40.233 6.228 1.00 15.85 239 ALA A N 1
ATOM 1749 C CA . ALA A 1 236 ? 31.421 41.638 5.930 1.00 15.78 239 ALA A CA 1
ATOM 1750 C C . ALA A 1 236 ? 31.466 42.449 7.217 1.00 16.54 239 ALA A C 1
ATOM 1751 O O . ALA A 1 236 ? 30.644 42.245 8.106 1.00 17.20 239 ALA A O 1
ATOM 1753 N N . ALA A 1 237 ? 32.428 43.359 7.337 1.00 16.87 240 ALA A N 1
ATOM 1754 C CA . ALA A 1 237 ? 32.610 44.155 8.546 1.00 17.21 240 ALA A CA 1
ATOM 1755 C C . ALA A 1 237 ? 32.760 45.627 8.188 1.00 18.27 240 ALA A C 1
ATOM 1756 O O . ALA A 1 237 ? 33.196 45.940 7.086 1.00 18.46 240 ALA A O 1
ATOM 1758 N N . SER A 1 238 ? 32.410 46.511 9.116 1.00 18.70 241 SER A N 1
ATOM 1759 C CA . SER A 1 238 ? 32.682 47.946 8.948 1.00 20.32 241 SER A CA 1
ATOM 1760 C C . SER A 1 238 ? 34.172 48.224 8.948 1.00 22.29 241 SER A C 1
ATOM 1761 O O . SER A 1 238 ? 34.958 47.514 9.561 1.00 22.46 241 SER A O 1
ATOM 1764 N N . GLY A 1 239 ? 34.558 49.293 8.254 1.00 24.19 242 GLY A N 1
ATOM 1765 C CA . GLY A 1 239 ? 35.941 49.746 8.238 1.00 25.95 242 GLY A CA 1
ATOM 1766 C C . GLY A 1 239 ? 36.957 48.621 8.137 1.00 26.86 242 GLY A C 1
ATOM 1767 O O . GLY A 1 239 ? 36.859 47.779 7.250 1.00 29.11 242 GLY A O 1
ATOM 1768 N N . ASN A 1 240 ? 37.928 48.607 9.047 1.00 27.94 243 ASN A N 1
ATOM 1769 C CA . ASN A 1 240 ? 38.953 47.565 9.081 1.00 28.20 243 ASN A CA 1
ATOM 1770 C C . ASN A 1 240 ? 38.754 46.624 10.264 1.00 28.08 243 ASN A C 1
ATOM 1771 O O . ASN A 1 240 ? 39.703 45.995 10.736 1.00 28.96 243 ASN A O 1
ATOM 1776 N N . ALA A 1 241 ? 37.508 46.535 10.734 1.00 26.62 244 ALA A N 1
ATOM 1777 C CA . ALA A 1 241 ? 37.158 45.684 11.850 1.00 25.87 244 ALA A CA 1
ATOM 1778 C C . ALA A 1 241 ? 37.315 44.214 11.452 1.00 24.85 244 ALA A C 1
ATOM 1779 O O . ALA A 1 241 ? 37.071 43.833 10.301 1.00 26.21 244 ALA A O 1
ATOM 1781 N N . GLY A 1 242 ? 37.737 43.399 12.408 1.00 23.76 245 GLY A N 1
ATOM 1782 C CA . GLY A 1 242 ? 37.805 41.960 12.208 1.00 22.12 245 GLY A CA 1
ATOM 1783 C C . GLY A 1 242 ? 36.507 41.267 12.593 1.00 19.90 245 GLY A C 1
ATOM 1784 O O . GLY A 1 242 ? 35.556 41.890 13.043 1.00 20.15 245 GLY A O 1
ATOM 1785 N N . CYS A 1 243 ? 36.492 39.952 12.426 1.00 17.95 246 CYS A N 1
ATOM 1786 C CA . CYS A 1 243 ? 35.389 39.119 12.881 1.00 16.69 246 CYS A CA 1
ATOM 1787 C C . CYS A 1 243 ? 35.499 38.966 14.390 1.00 16.14 246 CYS A C 1
ATOM 1788 O O . CYS A 1 243 ? 36.585 38.836 14.933 1.00 16.64 246 CYS A O 1
ATOM 1791 N N . MET A 1 244 ? 34.365 39.013 15.088 1.00 14.59 247 MET A N 1
ATOM 1792 C CA . MET A 1 244 ? 34.341 39.019 16.544 1.00 14.83 247 MET A CA 1
ATOM 1793 C C . MET A 1 244 ? 33.735 37.702 17.038 1.00 13.95 247 MET A C 1
ATOM 1794 O O . MET A 1 244 ? 32.502 37.615 17.232 1.00 14.96 247 MET A O 1
ATOM 1799 N N . PRO A 1 245 ? 34.529 36.656 17.213 1.00 12.44 248 PRO A N 1
ATOM 1800 C CA . PRO A 1 245 ? 33.937 35.370 17.592 1.00 12.63 248 PRO A CA 1
ATOM 1801 C C . PRO A 1 245 ? 33.350 35.354 18.984 1.00 12.46 248 PRO A C 1
ATOM 1802 O O . PRO A 1 245 ? 32.400 34.577 19.225 1.00 12.39 248 PRO A O 1
ATOM 1806 N N . THR A 1 246 ? 33.905 36.148 19.888 1.00 12.11 249 THR A N 1
ATOM 1807 C CA . THR A 1 246 ? 33.526 36.115 21.294 1.00 12.71 249 THR A CA 1
ATOM 1808 C C . THR A 1 246 ? 33.142 37.498 21.829 1.00 11.66 249 THR A C 1
ATOM 1809 O O . THR A 1 246 ? 33.445 37.826 22.952 1.00 11.43 249 THR A O 1
ATOM 1813 N N . MET A 1 247 ? 32.428 38.265 21.016 1.00 12.00 250 MET A N 1
ATOM 1814 C CA . MET A 1 247 ? 31.965 39.589 21.438 1.00 11.51 250 MET A CA 1
ATOM 1815 C C . MET A 1 247 ? 31.269 39.559 22.791 1.00 11.36 250 MET A C 1
ATOM 1816 O O . MET A 1 247 ? 31.516 40.408 23.638 1.00 11.65 250 MET A O 1
ATOM 1821 N N . HIS A 1 248 ? 30.424 38.555 23.027 1.00 10.49 251 HIS A N 1
ATOM 1822 C CA . HIS A 1 248 ? 29.679 38.521 24.281 1.00 10.88 251 HIS A CA 1
ATOM 1823 C C . HIS A 1 248 ? 30.615 38.304 25.485 1.00 11.22 251 HIS A C 1
ATOM 1824 O O . HIS A 1 248 ? 30.615 39.062 26.460 1.00 11.99 251 HIS A O 1
ATOM 1831 N N . LYS A 1 249 ? 31.424 37.252 25.419 1.00 11.83 252 LYS A N 1
ATOM 1832 C CA . LYS A 1 249 ? 32.374 36.953 26.489 1.00 13.09 252 LYS A CA 1
ATOM 1833 C C . LYS A 1 249 ? 33.344 38.121 26.722 1.00 13.11 252 LYS A C 1
ATOM 1834 O O . LYS A 1 249 ? 33.721 38.394 27.867 1.00 13.80 252 LYS A O 1
ATOM 1840 N N . ASP A 1 250 ? 33.772 38.752 25.635 1.00 12.77 253 ASP A N 1
ATOM 1841 C CA . ASP A 1 250 ? 34.782 39.834 25.669 1.00 13.68 253 ASP A CA 1
ATOM 1842 C C . ASP A 1 250 ? 34.227 41.096 26.315 1.00 13.64 253 ASP A C 1
ATOM 1843 O O . ASP A 1 250 ? 34.993 41.889 26.841 1.00 14.54 253 ASP A O 1
ATOM 1848 N N . THR A 1 251 ? 32.923 41.324 26.219 1.00 12.29 254 THR A N 1
ATOM 1849 C CA . THR A 1 251 ? 32.370 42.668 26.465 1.00 12.18 254 THR A CA 1
ATOM 1850 C C . THR 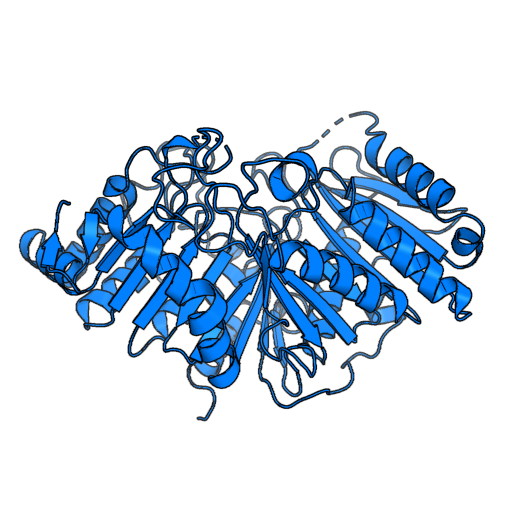A 1 251 ? 31.370 42.751 27.614 1.00 12.50 254 THR A C 1
ATOM 1851 O O . THR A 1 251 ? 31.211 43.820 28.223 1.00 13.82 254 THR A O 1
ATOM 1855 N N . ASN A 1 252 ? 30.660 41.651 27.879 1.00 11.30 255 ASN A N 1
ATOM 1856 C CA . ASN A 1 252 ? 29.605 41.628 28.877 1.00 11.44 255 ASN A CA 1
ATOM 1857 C C . ASN A 1 252 ? 29.954 40.751 30.045 1.00 11.72 255 ASN A C 1
ATOM 1858 O O . ASN A 1 252 ? 30.784 39.846 29.896 1.00 12.39 255 ASN A O 1
ATOM 1863 N N . PRO A 1 253 ? 29.361 40.978 31.213 1.00 11.59 256 PRO A N 1
ATOM 1864 C CA . PRO A 1 253 ? 29.691 40.137 32.372 1.00 13.42 256 PRO A CA 1
ATOM 1865 C C . PRO A 1 253 ? 29.375 38.669 32.146 1.00 12.95 256 PRO A C 1
ATOM 1866 O O . PRO A 1 253 ? 28.384 38.325 31.503 1.00 13.02 256 PRO A O 1
ATOM 1870 N N . LYS A 1 254 ? 30.194 37.808 32.727 1.00 13.34 257 LYS A N 1
ATOM 1871 C CA . LYS A 1 254 ? 29.980 36.366 32.664 1.00 14.90 257 LYS A CA 1
ATOM 1872 C C . LYS A 1 254 ? 28.598 35.979 33.149 1.00 14.58 257 LYS A C 1
ATOM 1873 O O . LYS A 1 254 ? 27.963 35.073 32.599 1.00 15.02 257 LYS A O 1
ATOM 1879 N N . ALA A 1 255 ? 28.111 36.599 34.206 1.00 12.93 258 ALA A N 1
ATOM 1880 C CA . ALA A 1 255 ? 26.702 36.443 34.594 1.00 12.61 258 ALA A CA 1
ATOM 1881 C C . ALA A 1 255 ? 26.035 37.813 34.528 1.00 11.41 258 ALA A C 1
ATOM 1882 O O . ALA A 1 255 ? 26.490 38.753 35.194 1.00 11.49 258 ALA A O 1
ATOM 1884 N N . SER A 1 256 ? 24.970 37.943 33.745 1.00 12.27 259 SER A N 1
ATOM 1885 C CA . SER A 1 256 ? 24.299 39.234 33.602 1.00 11.66 259 SER A CA 1
ATOM 1886 C C . SER A 1 256 ? 23.630 39.596 34.910 1.00 11.21 259 SER A C 1
ATOM 1887 O O . SER A 1 256 ? 23.348 38.703 35.741 1.00 11.83 259 SER A O 1
ATOM 1890 N N . PRO A 1 257 ? 23.324 40.880 35.103 1.00 11.33 260 PRO A N 1
ATOM 1891 C CA . PRO A 1 257 ? 22.614 41.276 36.320 1.00 11.30 260 PRO A CA 1
ATOM 1892 C C . PRO A 1 257 ? 21.245 40.607 36.457 1.00 11.36 260 PRO A C 1
ATOM 1893 O O . PRO A 1 257 ? 20.593 40.325 35.439 1.00 12.97 260 PRO A O 1
ATOM 1897 N N . ALA A 1 258 ? 20.816 40.374 37.688 1.00 10.82 261 ALA A N 1
ATOM 1898 C CA . ALA A 1 258 ? 19.485 39.861 37.980 1.00 11.18 261 ALA A CA 1
ATOM 1899 C C . ALA A 1 258 ? 18.468 40.977 37.884 1.00 11.76 261 ALA A C 1
ATOM 1900 O O . ALA A 1 258 ? 18.718 42.110 38.286 1.00 13.11 261 ALA A O 1
ATOM 1902 N N . THR A 1 259 ? 17.279 40.643 37.415 1.00 11.05 262 THR A N 1
ATOM 1903 C CA . THR A 1 259 ? 16.210 41.612 37.173 1.00 11.21 262 THR A CA 1
ATOM 1904 C C . THR A 1 259 ? 14.871 41.205 37.782 1.00 11.52 262 THR A C 1
ATOM 1905 O O . THR A 1 259 ? 13.939 42.013 37.816 1.00 12.38 262 THR A O 1
ATOM 1909 N N . GLY A 1 260 ? 14.756 39.957 38.196 1.00 11.33 263 GLY A N 1
ATOM 1910 C CA . GLY A 1 260 ? 13.537 39.434 38.774 1.00 11.49 263 GLY A CA 1
ATOM 1911 C C . GLY A 1 260 ? 13.791 38.120 39.458 1.00 12.19 263 GLY A C 1
ATOM 1912 O O . GLY A 1 260 ? 14.890 37.837 39.875 1.00 13.77 263 GLY A O 1
ATOM 1913 N N . ASN A 1 261 ? 12.756 37.304 39.555 1.00 13.46 264 ASN A N 1
ATOM 1914 C CA . ASN A 1 261 ? 12.869 36.025 40.243 1.00 14.12 264 ASN A CA 1
ATOM 1915 C C . ASN A 1 261 ? 12.465 34.821 39.380 1.00 13.50 264 ASN A C 1
ATOM 1916 O O . ASN A 1 261 ? 12.166 33.763 39.913 1.00 14.43 264 ASN A O 1
ATOM 1921 N N . VAL A 1 262 ? 12.514 34.956 38.058 1.00 11.73 265 VAL A N 1
ATOM 1922 C CA . VAL A 1 262 ? 12.016 33.905 37.173 1.00 10.94 265 VAL A CA 1
ATOM 1923 C C . VAL A 1 262 ? 13.123 32.906 36.792 1.00 10.06 265 VAL A C 1
ATOM 1924 O O . VAL A 1 262 ? 14.168 33.327 36.283 1.00 9.39 265 VAL A O 1
ATOM 1928 N N . PRO A 1 263 ? 12.889 31.608 37.013 1.00 10.09 266 PRO A N 1
ATOM 1929 C CA . PRO A 1 263 ? 13.848 30.581 36.574 1.00 10.32 266 PRO A CA 1
ATOM 1930 C C . PRO A 1 263 ? 13.628 30.229 35.108 1.00 9.64 266 PRO A C 1
ATOM 1931 O O . PRO A 1 263 ? 12.486 30.066 34.638 1.00 10.63 266 PRO A O 1
ATOM 1935 N N . VAL A 1 264 ? 14.742 30.048 34.400 1.00 9.47 267 VAL A N 1
ATOM 1936 C CA . VAL A 1 264 ? 14.726 29.819 32.964 1.00 9.08 267 VAL A CA 1
ATOM 1937 C C . VAL A 1 264 ? 15.786 28.814 32.555 1.00 9.69 267 VAL A C 1
ATOM 1938 O O . VAL A 1 264 ? 16.922 28.848 33.081 1.00 10.02 267 VAL A O 1
ATOM 1942 N N . ILE A 1 265 ? 15.436 27.934 31.616 1.00 9.29 268 ILE A N 1
ATOM 1943 C CA . ILE A 1 265 ? 16.447 27.147 30.903 1.00 9.15 268 ILE A CA 1
ATOM 1944 C C . ILE A 1 265 ? 16.540 27.664 29.476 1.00 8.60 268 ILE A C 1
ATOM 1945 O O . ILE A 1 265 ? 15.566 27.635 28.723 1.00 9.71 268 ILE A O 1
ATOM 1950 N N . ALA A 1 266 ? 17.693 28.205 29.137 1.00 8.51 269 ALA A N 1
ATOM 1951 C CA . ALA A 1 266 ? 18.067 28.504 27.756 1.00 8.03 269 ALA A CA 1
ATOM 1952 C C . ALA A 1 266 ? 18.536 27.242 27.106 1.00 8.42 269 ALA A C 1
ATOM 1953 O O . ALA A 1 266 ? 19.326 26.511 27.693 1.00 9.25 269 ALA A O 1
ATOM 1955 N N . VAL A 1 267 ? 18.092 26.975 25.896 1.00 8.03 270 VAL A N 1
ATOM 1956 C CA . VAL A 1 267 ? 18.533 25.776 25.208 1.00 8.94 270 VAL A CA 1
ATOM 1957 C C . VAL A 1 267 ? 18.497 25.960 23.710 1.00 8.81 270 VAL A C 1
ATOM 1958 O O . VAL A 1 267 ? 17.526 26.435 23.147 1.00 8.67 270 VAL A O 1
ATOM 1962 N N . GLY A 1 268 ? 19.558 25.501 23.065 1.00 9.37 271 GLY A N 1
ATOM 1963 C CA . GLY A 1 268 ? 19.688 25.517 21.630 1.00 9.14 271 GLY A CA 1
ATOM 1964 C C . GLY A 1 268 ? 20.208 24.216 21.074 1.00 9.89 271 GLY A C 1
ATOM 1965 O O . GLY A 1 268 ? 20.198 23.175 21.718 1.00 9.32 271 GLY A O 1
ATOM 1966 N N . GLY A 1 269 ? 20.653 24.304 19.837 1.00 9.16 272 GLY A N 1
ATOM 1967 C CA . GLY A 1 269 ? 21.270 23.181 19.156 1.00 9.54 272 GLY A CA 1
ATOM 1968 C C . GLY A 1 269 ? 22.269 23.661 18.144 1.00 9.94 272 GLY A C 1
ATOM 1969 O O . GLY A 1 269 ? 22.174 24.785 17.642 1.00 9.58 272 GLY A O 1
ATOM 1970 N N . LEU A 1 270 ? 23.228 22.791 17.821 1.00 9.45 273 LEU A N 1
ATOM 1971 C CA . LEU A 1 270 ? 24.291 23.110 16.865 1.00 9.35 273 LEU A CA 1
ATOM 1972 C C . LEU A 1 270 ? 24.047 22.507 15.487 1.00 9.31 273 LEU A C 1
ATOM 1973 O O . LEU A 1 270 ? 24.879 22.650 14.596 1.00 9.75 273 LEU A O 1
ATOM 1978 N N . GLY A 1 271 ? 22.903 21.905 15.238 1.00 9.93 274 GLY A N 1
ATOM 1979 C CA . GLY A 1 271 ? 22.610 21.389 13.923 1.00 10.38 274 GLY A CA 1
ATOM 1980 C C . GLY A 1 271 ? 23.605 20.334 13.492 1.00 10.98 274 GLY A C 1
ATOM 1981 O O . GLY A 1 271 ? 23.976 19.468 14.282 1.00 11.45 274 GLY A O 1
ATOM 1982 N N . VAL A 1 272 ? 24.039 20.420 12.238 1.00 11.33 275 VAL A N 1
ATOM 1983 C CA . VAL A 1 272 ? 25.034 19.501 11.655 1.00 11.63 275 VAL A CA 1
ATOM 1984 C C . VAL A 1 272 ? 26.114 20.364 11.001 1.00 11.43 275 VAL A C 1
ATOM 1985 O O . VAL A 1 272 ? 25.793 21.270 10.238 1.00 12.02 275 VAL A O 1
ATOM 1989 N N . GLY A 1 273 ? 27.375 20.061 11.278 1.00 12.28 276 GLY A N 1
ATOM 1990 C CA . GLY A 1 273 ? 28.516 20.674 10.618 1.00 11.62 276 GLY A CA 1
ATOM 1991 C C . GLY A 1 273 ? 29.317 21.636 11.469 1.00 12.05 276 GLY A C 1
ATOM 1992 O O . GLY A 1 273 ? 30.319 22.173 11.019 1.00 13.69 276 GLY A O 1
ATOM 1993 N N . ILE A 1 274 ? 28.904 21.883 12.708 1.00 11.88 277 ILE A N 1
ATOM 1994 C CA . ILE A 1 274 ? 29.707 22.660 13.641 1.00 12.92 277 ILE A CA 1
ATOM 1995 C C . ILE A 1 274 ? 30.507 21.757 14.550 1.00 13.67 277 ILE A C 1
ATOM 1996 O O . ILE A 1 274 ? 31.721 21.913 14.672 1.00 14.25 277 ILE A O 1
ATOM 2001 N N . LYS A 1 275 ? 29.822 20.819 15.192 1.00 13.25 278 LYS A N 1
ATOM 2002 C CA . LYS A 1 275 ? 30.419 19.890 16.139 1.00 14.93 278 LYS A CA 1
ATOM 2003 C C . LYS A 1 275 ? 29.621 18.592 16.030 1.00 15.09 278 LYS A C 1
ATOM 2004 O O . LYS A 1 275 ? 28.404 18.604 16.058 1.00 16.67 278 LYS A O 1
ATOM 2010 N N . ASP A 1 276 ? 30.318 17.470 15.910 1.00 16.91 279 ASP A N 1
ATOM 2011 C CA . ASP A 1 276 ? 29.645 16.189 15.630 1.00 17.14 279 ASP A CA 1
ATOM 2012 C C . ASP A 1 276 ? 29.145 15.447 16.870 1.00 15.48 279 ASP A C 1
ATOM 2013 O O . ASP A 1 276 ? 28.227 14.649 16.795 1.00 15.84 279 ASP A O 1
ATOM 2018 N N . VAL A 1 277 ? 29.746 15.745 18.012 1.00 13.43 280 VAL A N 1
ATOM 2019 C CA . VAL A 1 277 ? 29.409 15.067 19.266 1.00 12.55 280 VAL A CA 1
ATOM 2020 C C . VAL A 1 277 ? 29.886 15.916 20.433 1.00 11.52 280 VAL A C 1
ATOM 2021 O O . VAL A 1 277 ? 30.831 16.668 20.298 1.00 11.08 280 VAL A O 1
ATOM 2025 N N . ASP A 1 278 ? 29.212 15.815 21.579 1.00 10.72 281 ASP A N 1
ATOM 2026 C CA . ASP A 1 278 ? 29.744 16.297 22.841 1.00 10.68 281 ASP A CA 1
ATOM 2027 C C . ASP A 1 278 ? 30.643 15.208 23.416 1.00 11.89 281 ASP A C 1
ATOM 2028 O O . ASP A 1 278 ? 30.122 14.203 23.872 1.00 11.27 281 ASP A O 1
ATOM 2033 N N . PRO A 1 279 ? 31.969 15.372 23.385 1.00 12.67 282 PRO A N 1
ATOM 2034 C CA . PRO A 1 279 ? 32.856 14.300 23.861 1.00 13.66 282 PRO A CA 1
ATOM 2035 C C . PRO A 1 279 ? 32.714 14.016 25.346 1.00 13.06 282 PRO A C 1
ATOM 2036 O O . PRO A 1 279 ? 33.136 12.946 25.775 1.00 13.99 282 PRO A O 1
ATOM 2040 N N . LYS A 1 280 ? 32.138 14.927 26.118 1.00 11.85 283 LYS A N 1
ATOM 2041 C CA . LYS A 1 280 ? 31.875 14.696 27.531 1.00 12.16 283 LYS A CA 1
ATOM 2042 C C . LYS A 1 280 ? 30.617 13.885 27.785 1.00 11.13 283 LYS A C 1
ATOM 2043 O O . LYS A 1 280 ? 30.392 13.440 28.903 1.00 11.20 283 LYS A O 1
ATOM 2049 N N . SER A 1 281 ? 29.768 13.725 26.770 1.00 10.11 284 SER A N 1
ATOM 2050 C CA . SER A 1 281 ? 28.510 13.032 26.976 1.00 10.79 284 SER A CA 1
ATOM 2051 C C . SER A 1 281 ? 28.653 11.525 27.077 1.00 10.91 284 SER A C 1
ATOM 2052 O O . SER A 1 281 ? 29.332 10.922 26.252 1.00 11.25 284 SER A O 1
ATOM 2055 N N . THR A 1 282 ? 27.965 10.957 28.054 1.00 10.48 285 THR A N 1
ATOM 2056 C CA . THR A 1 282 ? 27.864 9.499 28.217 1.00 11.12 285 THR A CA 1
ATOM 2057 C C . THR A 1 282 ? 26.396 9.056 28.053 1.00 12.39 285 THR A C 1
ATOM 2058 O O . THR A 1 282 ? 25.983 7.971 28.479 1.00 12.85 285 THR A O 1
ATOM 2062 N N . PHE A 1 283 ? 25.582 9.917 27.427 1.00 11.88 286 PHE A N 1
ATOM 2063 C CA . PHE A 1 283 ? 24.188 9.623 27.067 1.00 11.77 286 PHE A CA 1
ATOM 2064 C C . PHE A 1 283 ? 24.050 8.318 26.297 1.00 12.23 286 PHE A C 1
ATOM 2065 O O . PHE A 1 283 ? 24.777 8.089 25.335 1.00 13.84 286 PHE A O 1
ATOM 2073 N N . ARG A 1 284 ? 23.132 7.486 26.760 1.00 13.30 287 ARG A N 1
ATOM 2074 C CA . ARG A 1 284 ? 22.797 6.212 26.122 1.00 14.78 287 ARG A CA 1
ATOM 2075 C C . ARG A 1 284 ? 21.281 6.127 25.950 1.00 14.90 287 ARG A C 1
ATOM 2076 O O . ARG A 1 284 ? 20.548 5.651 26.815 1.00 16.05 287 ARG A O 1
ATOM 2084 N N . PRO A 1 285 ? 20.805 6.681 24.830 1.00 14.25 288 PRO A N 1
ATOM 2085 C CA . PRO A 1 285 ? 19.362 6.736 24.587 1.00 14.84 288 PRO A CA 1
ATOM 2086 C C . PRO A 1 285 ? 18.778 5.356 24.304 1.00 14.97 288 PRO A C 1
ATOM 2087 O O . PRO A 1 285 ? 19.475 4.543 23.722 1.00 14.66 288 PRO A O 1
ATOM 2091 N N . ASP A 1 286 ? 17.538 5.151 24.704 1.00 15.99 289 ASP A N 1
ATOM 2092 C CA . ASP A 1 286 ? 16.754 4.009 24.251 1.00 16.89 289 ASP A CA 1
ATOM 2093 C C . ASP A 1 286 ? 15.941 4.496 23.064 1.00 16.78 289 ASP A C 1
ATOM 2094 O O . ASP A 1 286 ? 14.895 5.122 23.234 1.00 17.74 289 ASP A O 1
ATOM 2099 N N . LEU A 1 287 ? 16.444 4.245 21.863 1.00 16.46 290 LEU A N 1
ATOM 2100 C CA . LEU A 1 287 ? 15.847 4.742 20.647 1.00 16.69 290 LEU A CA 1
ATOM 2101 C C . LEU A 1 287 ? 14.748 3.796 20.202 1.00 17.72 290 LEU A C 1
ATOM 2102 O O . LEU A 1 287 ? 14.914 2.583 20.181 1.00 20.39 290 LEU A O 1
ATOM 2107 N N . PRO A 1 288 ? 13.406 4.376 19.996 1.00 17.53 294 PRO A N 1
ATOM 2108 C CA . PRO A 1 288 ? 12.274 3.574 19.518 1.00 17.93 294 PRO A CA 1
ATOM 2109 C C . PRO A 1 288 ? 12.489 3.193 18.055 1.00 19.82 294 PRO A C 1
ATOM 2110 O O . PRO A 1 288 ? 13.480 3.558 17.419 1.00 21.65 294 PRO A O 1
ATOM 2114 N N . THR A 1 289 ? 11.541 2.450 17.519 1.00 20.86 295 THR A N 1
ATOM 2115 C CA . THR A 1 289 ? 11.546 2.081 16.109 1.00 22.14 295 THR A CA 1
ATOM 2116 C C . THR A 1 289 ? 10.199 2.461 15.494 1.00 21.61 295 THR A C 1
ATOM 2117 O O . THR A 1 289 ? 9.197 2.518 16.196 1.00 22.27 295 THR A O 1
ATOM 2121 N N . ALA A 1 290 ? 10.200 2.754 14.199 1.00 21.98 296 ALA A N 1
ATOM 2122 C CA . ALA A 1 290 ? 8.976 2.938 13.431 1.00 21.92 296 ALA A CA 1
ATOM 2123 C C . ALA A 1 290 ? 9.263 2.594 11.987 1.00 22.85 296 ALA A C 1
ATOM 2124 O O . ALA A 1 290 ? 10.420 2.602 11.568 1.00 24.42 296 ALA A O 1
ATOM 2126 N N . SER A 1 291 ? 8.216 2.285 11.232 1.00 23.01 297 SER A N 1
ATOM 2127 C CA . SER A 1 291 ? 8.389 1.909 9.827 1.00 23.80 297 SER A CA 1
ATOM 2128 C C . SER A 1 291 ? 7.837 2.963 8.877 1.00 23.26 297 SER A C 1
ATOM 2129 O O . SER A 1 291 ? 7.937 2.817 7.660 1.00 24.38 297 SER A O 1
ATOM 2132 N N . ASP A 1 292 ? 7.320 4.064 9.426 1.00 21.86 298 ASP A N 1
ATOM 2133 C CA . ASP A 1 292 ? 6.635 5.072 8.627 1.00 21.81 298 ASP A CA 1
ATOM 2134 C C . ASP A 1 292 ? 7.183 6.487 8.822 1.00 20.82 298 ASP A C 1
ATOM 2135 O O . ASP A 1 292 ? 6.501 7.456 8.546 1.00 20.58 298 ASP A O 1
ATOM 2140 N N . THR A 1 293 ? 8.406 6.624 9.308 1.00 20.23 299 THR A N 1
ATOM 2141 C CA . THR A 1 293 ? 8.987 7.960 9.408 1.00 19.52 299 THR A CA 1
ATOM 2142 C C . THR A 1 293 ? 10.064 8.204 8.346 1.00 19.24 299 THR A C 1
ATOM 2143 O O . THR A 1 293 ? 10.096 9.267 7.751 1.00 19.11 299 THR A O 1
ATOM 2147 N N . LYS A 1 294 ? 10.927 7.230 8.085 1.00 19.58 300 LYS A N 1
ATOM 2148 C CA . LYS A 1 294 ? 11.980 7.346 7.078 1.00 20.63 300 LYS A CA 1
ATOM 2149 C C . LYS A 1 294 ? 11.396 6.885 5.754 1.00 20.94 300 LYS A C 1
ATOM 2150 O O . LYS A 1 294 ? 11.336 5.686 5.459 1.00 21.60 300 LYS A O 1
ATOM 2156 N N . CYS A 1 295 ? 10.931 7.848 4.968 1.00 20.81 301 CYS A N 1
ATOM 2157 C CA . CYS A 1 295 ? 10.194 7.556 3.733 1.00 20.66 301 CYS A CA 1
ATOM 2158 C C . CYS A 1 295 ? 11.044 6.865 2.679 1.00 21.58 301 CYS A C 1
ATOM 2159 O O . CYS A 1 295 ? 10.515 6.117 1.861 1.00 21.83 301 CYS A O 1
ATOM 2162 N N . VAL A 1 296 ? 12.345 7.128 2.689 1.00 21.49 302 VAL A N 1
ATOM 2163 C CA . VAL A 1 296 ? 13.254 6.497 1.747 1.00 22.20 302 VAL A CA 1
ATOM 2164 C C . VAL A 1 296 ? 14.384 5.806 2.492 1.00 22.62 302 VAL A C 1
ATOM 2165 O O . VAL A 1 296 ? 14.951 6.323 3.467 1.00 23.23 302 VAL A O 1
ATOM 2169 N N . VAL A 1 297 ? 15.026 4.422 1.891 1.00 29.58 304 VAL A N 1
ATOM 2170 C CA . VAL A 1 297 ? 15.918 3.701 2.792 1.00 29.35 304 VAL A CA 1
ATOM 2171 C C . VAL A 1 297 ? 17.258 4.397 2.973 1.00 29.02 304 VAL A C 1
ATOM 2172 O O . VAL A 1 297 ? 17.919 4.180 3.986 1.00 29.40 304 VAL A O 1
ATOM 2176 N N . GLY A 1 298 ? 17.648 5.243 2.021 1.00 28.59 305 GLY A N 1
ATOM 2177 C CA . GLY A 1 298 ? 18.959 5.892 2.055 1.00 28.05 305 GLY A CA 1
ATOM 2178 C C . GLY A 1 298 ? 19.147 7.093 2.984 1.00 27.59 305 GLY A C 1
ATOM 2179 O O . GLY A 1 298 ? 20.255 7.627 3.103 1.00 28.37 305 GLY A O 1
ATOM 2180 N N . LEU A 1 299 ? 18.077 7.528 3.640 1.00 25.94 306 LEU A N 1
ATOM 2181 C CA . LEU A 1 299 ? 18.119 8.743 4.449 1.00 24.24 306 LEU A CA 1
ATOM 2182 C C . LEU A 1 299 ? 18.744 8.431 5.814 1.00 21.72 306 LEU A C 1
ATOM 2183 O O . LEU A 1 299 ? 18.325 7.513 6.502 1.00 22.19 306 LEU A O 1
ATOM 2188 N N . HIS A 1 300 ? 19.754 9.205 6.184 1.00 20.10 307 HIS A N 1
ATOM 2189 C CA . HIS A 1 300 ? 20.315 9.149 7.539 1.00 17.92 307 HIS A CA 1
ATOM 2190 C C . HIS A 1 300 ? 19.492 10.031 8.477 1.00 17.05 307 HIS A C 1
ATOM 2191 O O . HIS A 1 300 ? 19.487 11.252 8.371 1.00 18.91 307 HIS A O 1
ATOM 2198 N N . ASP A 1 301 ? 18.840 9.401 9.426 1.00 14.63 308 ASP A N 1
ATOM 2199 C CA . ASP A 1 301 ? 17.845 10.065 10.259 1.00 13.95 308 ASP A CA 1
ATOM 2200 C C . ASP A 1 301 ? 18.495 10.603 11.549 1.00 12.82 308 ASP A C 1
ATOM 2201 O O . ASP A 1 301 ? 18.634 9.896 12.539 1.00 12.79 308 ASP A O 1
ATOM 2206 N N . ASN A 1 302 ? 18.882 11.877 11.525 1.00 11.90 309 ASN A N 1
ATOM 2207 C CA . ASN A 1 302 ? 19.496 12.478 12.708 1.00 11.55 309 ASN A CA 1
ATOM 2208 C C . ASN A 1 302 ? 18.521 12.662 13.843 1.00 11.18 309 ASN A C 1
ATOM 2209 O O . ASN A 1 302 ? 18.941 12.686 14.993 1.00 11.50 309 ASN A O 1
ATOM 2214 N N . THR A 1 303 ? 17.245 12.836 13.524 1.00 11.06 310 THR A N 1
ATOM 2215 C CA . THR A 1 303 ? 16.237 13.052 14.570 1.00 11.41 310 THR A CA 1
ATOM 2216 C C . THR A 1 303 ? 15.991 11.826 15.412 1.00 11.27 310 THR A C 1
ATOM 2217 O O . THR A 1 303 ? 15.847 11.915 16.626 1.00 11.49 310 THR A O 1
ATOM 2221 N N . ASN A 1 304 ? 15.887 10.671 14.761 1.00 10.82 311 ASN A N 1
ATOM 2222 C CA . ASN A 1 304 ? 15.455 9.445 15.419 1.00 11.36 311 ASN A CA 1
ATOM 2223 C C . ASN A 1 304 ? 16.529 8.403 15.637 1.00 11.84 311 ASN A C 1
ATOM 2224 O O . ASN A 1 304 ? 16.331 7.508 16.446 1.00 13.62 311 ASN A O 1
ATOM 2229 N N . ALA A 1 305 ? 17.654 8.514 14.937 1.00 11.93 312 ALA A N 1
ATOM 2230 C CA . ALA A 1 305 ? 18.606 7.388 14.873 1.00 12.59 312 ALA A CA 1
ATOM 2231 C C . ALA A 1 305 ? 20.062 7.757 15.034 1.00 14.18 312 ALA A C 1
ATOM 2232 O O . ALA A 1 305 ? 20.931 6.978 14.639 1.00 17.80 312 ALA A O 1
ATOM 2234 N N . ASP A 1 306 ? 20.356 8.883 15.662 1.00 12.57 313 ASP A N 1
ATOM 2235 C CA . ASP A 1 306 ? 21.736 9.367 15.776 1.00 12.28 313 ASP A CA 1
ATOM 2236 C C . ASP A 1 306 ? 21.981 9.937 17.168 1.00 11.94 313 ASP A C 1
ATOM 2237 O O . ASP A 1 306 ? 21.691 11.090 17.453 1.00 11.78 313 ASP A O 1
ATOM 2242 N N . ARG A 1 307 ? 22.516 9.105 18.028 1.00 12.21 314 ARG A N 1
ATOM 2243 C CA . ARG A 1 307 ? 22.830 9.448 19.390 1.00 11.66 314 ARG A CA 1
ATOM 2244 C C . ARG A 1 307 ? 23.748 10.657 19.462 1.00 11.53 314 ARG A C 1
ATOM 2245 O O . ARG A 1 307 ? 23.521 11.551 20.268 1.00 11.50 314 ARG A O 1
ATOM 2253 N N . ASP A 1 308 ? 24.775 10.712 18.626 1.00 11.04 315 ASP A N 1
ATOM 2254 C CA . ASP A 1 308 ? 25.719 11.814 18.696 1.00 11.31 315 ASP A CA 1
ATOM 2255 C C . ASP A 1 308 ? 25.045 13.129 18.372 1.00 11.06 315 ASP A C 1
ATOM 2256 O O . ASP A 1 308 ? 25.320 14.157 19.005 1.00 11.11 315 ASP A O 1
ATOM 2261 N N . TYR A 1 309 ? 24.160 13.110 17.388 1.00 10.39 316 TYR A N 1
ATOM 2262 C CA . TYR A 1 309 ? 23.375 14.306 17.047 1.00 10.53 316 TYR A CA 1
ATOM 2263 C C . TYR A 1 309 ? 22.623 14.866 18.264 1.00 11.28 316 TYR A C 1
ATOM 2264 O O . TYR A 1 309 ? 22.594 16.078 18.490 1.00 10.40 316 TYR A O 1
ATOM 2273 N N . ASP A 1 310 ? 21.991 14.006 19.036 1.00 10.04 317 ASP A N 1
ATOM 2274 C CA . ASP A 1 310 ? 21.286 14.460 20.228 1.00 10.65 317 ASP A CA 1
ATOM 2275 C C . ASP A 1 310 ? 22.206 15.230 21.137 1.00 10.32 317 ASP A C 1
ATOM 2276 O O . ASP A 1 310 ? 21.809 16.256 21.701 1.00 9.89 317 ASP A O 1
ATOM 2281 N N . THR A 1 311 ? 23.433 14.747 21.299 1.00 9.94 318 THR A N 1
ATOM 2282 C CA . THR A 1 311 ? 24.347 15.351 22.261 1.00 9.26 318 THR A CA 1
ATOM 2283 C C . THR A 1 311 ? 24.762 16.773 21.891 1.00 9.79 318 THR A C 1
ATOM 2284 O O . THR A 1 311 ? 25.202 17.514 22.777 1.00 10.17 318 THR A O 1
ATOM 2288 N N . VAL A 1 312 ? 24.719 17.114 20.607 1.00 9.46 319 VAL A N 1
ATOM 2289 C CA . VAL A 1 312 ? 25.027 18.493 20.196 1.00 9.12 319 VAL A CA 1
ATOM 2290 C C . VAL A 1 312 ? 23.775 19.298 19.839 1.00 9.21 319 VAL A C 1
ATOM 2291 O O . VAL A 1 312 ? 23.887 20.458 19.412 1.00 8.99 319 VAL A O 1
ATOM 2295 N N . ASN A 1 313 ? 22.629 18.688 20.084 1.00 9.35 320 ASN A N 1
ATOM 2296 C CA . ASN A 1 313 ? 21.337 19.306 19.846 1.00 9.27 320 ASN A CA 1
ATOM 2297 C C . ASN A 1 313 ? 20.424 19.105 21.043 1.00 9.17 320 ASN A C 1
ATOM 2298 O O . ASN A 1 313 ? 19.388 18.458 20.958 1.00 9.74 320 ASN A O 1
ATOM 2303 N N . PRO A 1 314 ? 20.834 19.622 22.204 1.00 8.64 321 PRO A N 1
ATOM 2304 C CA . PRO A 1 314 ? 20.045 19.370 23.420 1.00 8.23 321 PRO A CA 1
ATOM 2305 C C . PRO A 1 314 ? 18.605 19.844 23.313 1.00 9.08 321 PRO A C 1
ATOM 2306 O O . PRO A 1 314 ? 17.771 19.303 24.033 1.00 9.47 321 PRO A O 1
ATOM 2310 N N . GLU A 1 315 ? 18.310 20.833 22.477 1.00 8.72 322 GLU A N 1
ATOM 2311 C CA . GLU A 1 315 ? 16.938 21.335 22.346 1.00 8.89 322 GLU A CA 1
ATOM 2312 C C . GLU A 1 315 ? 15.914 20.227 22.002 1.00 8.98 322 GLU A C 1
ATOM 2313 O O . GLU A 1 315 ? 14.794 20.276 22.523 1.00 9.90 322 GLU A O 1
ATOM 2319 N N . GLU A 1 316 ? 16.256 19.241 21.165 1.00 9.37 323 GLU A N 1
ATOM 2320 C CA . GLU A 1 316 ? 15.296 18.180 20.856 1.00 9.11 323 GLU A CA 1
ATOM 2321 C C . GLU A 1 316 ? 14.918 17.453 22.150 1.00 9.37 323 GLU A C 1
ATOM 2322 O O . GLU A 1 316 ? 13.742 17.268 22.468 1.00 10.46 323 GLU A O 1
ATOM 2328 N N . SER A 1 317 ? 15.925 17.042 22.899 1.00 10.02 324 SER A N 1
ATOM 2329 C CA . SER A 1 317 ? 15.665 16.376 24.175 1.00 9.97 324 SER A CA 1
ATOM 2330 C C . SER A 1 317 ? 14.943 17.256 25.160 1.00 10.03 324 SER A C 1
ATOM 2331 O O . SER A 1 317 ? 14.117 16.770 25.929 1.00 10.34 324 SER A O 1
ATOM 2334 N N . ALA A 1 318 ? 15.265 18.539 25.196 1.00 9.96 325 ALA A N 1
ATOM 2335 C CA . ALA A 1 318 ? 14.598 19.459 26.119 1.00 10.50 325 ALA A CA 1
ATOM 2336 C C . ALA A 1 318 ? 13.101 19.517 25.854 1.00 9.83 325 ALA A C 1
ATOM 2337 O O . ALA A 1 318 ? 12.304 19.522 26.797 1.00 10.11 325 ALA A O 1
ATOM 2339 N N . LEU A 1 319 ? 12.706 19.647 24.600 1.00 9.73 326 LEU A N 1
ATOM 2340 C CA . LEU A 1 319 ? 11.292 19.758 24.260 1.00 9.83 326 LEU A CA 1
ATOM 2341 C C . LEU A 1 319 ? 10.560 18.456 24.576 1.00 10.28 326 LEU A C 1
ATOM 2342 O O . LEU A 1 319 ? 9.438 18.475 25.097 1.00 10.85 326 LEU A O 1
ATOM 2347 N N . ARG A 1 320 ? 11.185 17.327 24.300 1.00 10.83 327 ARG A N 1
ATOM 2348 C CA . ARG A 1 320 ? 10.598 16.034 24.659 1.00 11.05 327 ARG A CA 1
ATOM 2349 C C . ARG A 1 320 ? 10.447 15.886 26.166 1.00 11.02 327 ARG A C 1
ATOM 2350 O O . ARG A 1 320 ? 9.449 15.343 26.637 1.00 10.81 327 ARG A O 1
ATOM 2358 N N . ALA A 1 321 ? 11.414 16.391 26.929 1.00 10.28 328 ALA A N 1
ATOM 2359 C CA . ALA A 1 321 ? 11.381 16.307 28.387 1.00 10.35 328 ALA A CA 1
ATOM 2360 C C . ALA A 1 321 ? 10.330 17.257 28.921 1.00 10.97 328 ALA A C 1
ATOM 2361 O O . ALA A 1 321 ? 9.694 16.988 29.933 1.00 10.52 328 ALA A O 1
ATOM 2363 N N . LEU A 1 322 ? 10.140 18.394 28.294 1.00 10.24 329 LEU A N 1
ATOM 2364 C CA . LEU A 1 322 ? 9.092 19.315 28.715 1.00 10.32 329 LEU A CA 1
ATOM 2365 C C . LEU A 1 322 ? 7.722 18.659 28.582 1.00 11.21 329 LEU A C 1
ATOM 2366 O O . LEU A 1 322 ? 6.900 18.760 29.503 1.00 11.65 329 LEU A O 1
ATOM 2371 N N . VAL A 1 323 ? 7.467 18.028 27.453 1.00 11.20 330 VAL A N 1
ATOM 2372 C CA . VAL A 1 323 ? 6.232 17.288 27.269 1.00 12.63 330 VAL A CA 1
ATOM 2373 C C . VAL A 1 323 ? 6.098 16.227 28.372 1.00 12.99 330 VAL A C 1
ATOM 2374 O O . VAL A 1 323 ? 5.038 16.111 29.009 1.00 13.24 330 VAL A O 1
ATOM 2378 N N . ALA A 1 324 ? 7.159 15.475 28.639 1.00 12.59 331 ALA A N 1
ATOM 2379 C CA . ALA A 1 324 ? 7.130 14.392 29.624 1.00 13.66 331 ALA A CA 1
ATOM 2380 C C . ALA A 1 324 ? 6.915 14.885 31.045 1.00 13.73 331 ALA A C 1
ATOM 2381 O O . ALA A 1 324 ? 6.574 14.080 31.923 1.00 14.98 331 ALA A O 1
ATOM 2383 N N . SER A 1 325 ? 7.152 16.158 31.317 1.00 12.12 332 SER A N 1
ATOM 2384 C CA . SER A 1 325 ? 6.989 16.702 32.661 1.00 12.02 332 SER A CA 1
ATOM 2385 C C . SER A 1 325 ? 5.551 17.096 33.011 1.00 13.05 332 SER A C 1
ATOM 2386 O O . SER A 1 325 ? 5.292 17.473 34.129 1.00 13.44 332 SER A O 1
ATOM 2389 N N . ALA A 1 326 ? 4.622 17.024 32.071 1.00 12.48 333 ALA A N 1
ATOM 2390 C CA . ALA A 1 326 ? 3.291 17.602 32.276 1.00 12.92 333 ALA A CA 1
ATOM 2391 C C . ALA A 1 326 ? 2.456 16.687 33.153 1.00 13.15 333 ALA A C 1
ATOM 2392 O O . ALA A 1 326 ? 2.367 15.492 32.895 1.00 14.62 333 ALA A O 1
ATOM 2394 N N . LYS A 1 327 ? 1.828 17.254 34.165 1.00 13.85 334 LYS A N 1
ATOM 2395 C CA . LYS A 1 327 ? 0.883 16.486 34.985 1.00 15.09 334 LYS A CA 1
ATOM 2396 C C . LYS A 1 327 ? -0.575 16.603 34.578 1.00 14.42 334 LYS A C 1
ATOM 2397 O O . LYS A 1 327 ? -1.380 15.739 34.959 1.00 14.85 334 LYS A O 1
ATOM 2403 N N . GLY A 1 328 ? -0.935 17.673 33.884 1.00 13.57 335 GLY A N 1
ATOM 2404 C CA . GLY A 1 328 ? -2.327 18.027 33.681 1.00 13.43 335 GLY A CA 1
ATOM 2405 C C . GLY A 1 328 ? -2.702 18.238 32.224 1.00 13.44 335 GLY A C 1
ATOM 2406 O O . GLY A 1 328 ? -3.650 17.638 31.707 1.00 13.47 335 GLY A O 1
ATOM 2407 N N . HIS A 1 329 ? -1.980 19.115 31.544 1.00 13.46 336 HIS A N 1
ATOM 2408 C CA . HIS A 1 329 ? -2.327 19.473 30.169 1.00 13.47 336 HIS A CA 1
ATOM 2409 C C . HIS A 1 329 ? -1.142 20.097 29.454 1.00 13.05 336 HIS A C 1
ATOM 2410 O O . HIS A 1 329 ? -0.280 20.741 30.067 1.00 13.09 336 HIS A O 1
ATOM 2417 N N . ILE A 1 330 ? -1.145 19.897 28.147 1.00 12.09 337 ILE A N 1
ATOM 2418 C CA . ILE A 1 330 ? -0.096 20.363 27.223 1.00 12.09 337 ILE A CA 1
ATOM 2419 C C . ILE A 1 330 ? -0.775 21.090 26.077 1.00 12.12 337 ILE A C 1
ATOM 2420 O O . ILE A 1 330 ? -1.683 20.547 25.451 1.00 12.38 337 ILE A O 1
ATOM 2425 N N . GLU A 1 331 ? -0.344 22.310 25.776 1.00 11.86 338 GLU A N 1
ATOM 2426 C CA . GLU A 1 331 ? -0.750 23.009 24.565 1.00 12.42 338 GLU A CA 1
ATOM 2427 C C . GLU A 1 331 ? 0.466 23.227 23.666 1.00 12.37 338 GLU A C 1
ATOM 2428 O O . GLU A 1 331 ? 1.490 23.747 24.102 1.00 12.71 338 GLU A O 1
ATOM 2434 N N . ILE A 1 332 ? 0.312 22.856 22.407 1.00 12.18 339 ILE A N 1
ATOM 2435 C CA . ILE A 1 332 ? 1.358 22.925 21.391 1.00 12.03 339 ILE A CA 1
ATOM 2436 C C . ILE A 1 332 ? 0.801 23.789 20.262 1.00 11.93 339 ILE A C 1
ATOM 2437 O O . ILE A 1 332 ? -0.305 23.519 19.773 1.00 12.25 339 ILE A O 1
ATOM 2442 N N . SER A 1 333 ? 1.519 24.832 19.861 1.00 11.49 340 SER A N 1
ATOM 2443 C CA . SER A 1 333 ? 1.148 25.622 18.696 1.00 11.57 340 SER A CA 1
ATOM 2444 C C . SER A 1 333 ? 2.388 25.709 17.811 1.00 11.59 340 SER A C 1
ATOM 2445 O O . SER A 1 333 ? 3.446 26.191 18.251 1.00 11.40 340 SER A O 1
ATOM 2448 N N . GLN A 1 334 ? 2.259 25.242 16.583 1.00 11.36 341 GLN A N 1
ATOM 2449 C CA . GLN A 1 334 ? 3.371 25.045 15.665 1.00 10.99 341 GLN A CA 1
ATOM 2450 C C . GLN A 1 334 ? 2.921 25.350 14.255 1.00 11.79 341 GLN A C 1
ATOM 2451 O O . GLN A 1 334 ? 1.732 25.338 13.944 1.00 11.88 341 GLN A O 1
ATOM 2457 N N . GLN A 1 335 ? 3.870 25.594 13.367 1.00 11.07 342 GLN A N 1
ATOM 2458 C CA . GLN A 1 335 ? 3.548 25.512 11.951 1.00 12.14 342 GLN A CA 1
ATOM 2459 C C . GLN A 1 335 ? 3.153 24.067 11.612 1.00 12.42 342 GLN A C 1
ATOM 2460 O O . GLN A 1 335 ? 2.142 23.821 10.949 1.00 12.62 342 GLN A O 1
ATOM 2466 N N . ASP A 1 336 ? 3.954 23.103 12.060 1.00 12.13 343 ASP A N 1
ATOM 2467 C CA . ASP A 1 336 ? 3.797 21.701 11.720 1.00 12.50 343 ASP A CA 1
ATOM 2468 C C . ASP A 1 336 ? 4.320 20.821 12.854 1.00 12.23 343 ASP A C 1
ATOM 2469 O O . ASP A 1 336 ? 5.214 21.250 13.588 1.00 12.58 343 ASP A O 1
ATOM 2474 N N . LEU A 1 337 ? 3.783 19.612 12.993 1.00 12.32 344 LEU A N 1
ATOM 2475 C CA . LEU A 1 337 ? 4.443 18.574 13.743 1.00 12.97 344 LEU A CA 1
ATOM 2476 C C . LEU A 1 337 ? 5.237 17.660 12.833 1.00 12.39 344 LEU A C 1
ATOM 2477 O O . LEU A 1 337 ? 6.134 16.999 13.299 1.00 12.61 344 LEU A O 1
ATOM 2482 N N . ASN A 1 338 ? 4.900 17.587 11.537 1.00 12.27 345 ASN A N 1
ATOM 2483 C CA . ASN A 1 338 ? 5.564 16.664 10.621 1.00 13.05 345 ASN A CA 1
ATOM 2484 C C . ASN A 1 338 ? 6.325 17.439 9.569 1.00 12.60 345 ASN A C 1
ATOM 2485 O O . ASN A 1 338 ? 5.969 18.567 9.236 1.00 13.33 345 ASN A O 1
ATOM 2490 N N . ALA A 1 339 ? 7.387 16.820 9.071 1.00 13.03 346 ALA A N 1
ATOM 2491 C CA . ALA A 1 339 ? 8.264 17.417 8.073 1.00 14.28 346 ALA A CA 1
ATOM 2492 C C . ALA A 1 339 ? 8.063 16.775 6.714 1.00 15.16 346 ALA A C 1
ATOM 2493 O O . ALA A 1 339 ? 7.486 15.688 6.599 1.00 15.48 346 ALA A O 1
ATOM 2495 N N . THR A 1 340 ? 8.581 17.445 5.687 1.00 16.43 347 THR A N 1
ATOM 2496 C CA . THR A 1 340 ? 8.533 16.912 4.329 1.00 17.55 347 THR A CA 1
ATOM 2497 C C . THR A 1 340 ? 9.682 15.941 4.123 1.00 16.84 347 THR A C 1
ATOM 2498 O O . THR A 1 340 ? 10.831 16.279 4.328 1.00 16.54 347 THR A O 1
ATOM 2502 N N . CYS A 1 341 ? 9.343 14.719 3.729 1.00 16.53 348 CYS A N 1
ATOM 2503 C CA . CYS A 1 341 ? 10.317 13.662 3.497 1.00 17.05 348 CYS A CA 1
ATOM 2504 C C . CYS A 1 341 ? 10.308 13.254 2.019 1.00 17.28 348 CYS A C 1
ATOM 2505 O O . CYS A 1 341 ? 9.215 13.061 1.473 1.00 17.34 348 CYS A O 1
ATOM 2508 N N . PRO A 1 342 ? 11.473 13.149 1.362 1.00 17.83 349 PRO A N 1
ATOM 2509 C CA . PRO A 1 342 ? 12.801 13.549 1.864 1.00 18.33 349 PRO A CA 1
ATOM 2510 C C . PRO A 1 342 ? 12.919 15.072 1.839 1.00 18.44 349 PRO A C 1
ATOM 2511 O O . PRO A 1 342 ? 12.029 15.711 1.286 1.00 19.04 349 PRO A O 1
ATOM 2515 N N . PRO A 1 343 ? 13.983 15.664 2.375 1.00 18.62 350 PRO A N 1
ATOM 2516 C CA . PRO A 1 343 ? 15.133 14.996 2.985 1.00 18.63 350 PRO A CA 1
ATOM 2517 C C . PRO A 1 343 ? 15.058 14.725 4.485 1.00 17.63 350 PRO A C 1
ATOM 2518 O O . PRO A 1 343 ? 16.002 14.137 5.021 1.00 18.85 350 PRO A O 1
ATOM 2522 N N . LEU A 1 344 ? 13.986 15.143 5.146 1.00 16.03 351 LEU A N 1
ATOM 2523 C CA . LEU A 1 344 ? 13.834 14.931 6.592 1.00 15.24 351 LEU A CA 1
ATOM 2524 C C . LEU A 1 344 ? 12.939 13.730 6.819 1.00 14.79 351 LEU A C 1
ATOM 2525 O O . LEU A 1 344 ? 12.062 13.473 5.999 1.00 15.42 351 LEU A O 1
ATOM 2530 N N . PRO A 1 345 ? 13.051 13.048 7.952 1.00 13.82 352 PRO A N 1
ATOM 2531 C CA . PRO A 1 345 ? 12.035 12.053 8.296 1.00 13.89 352 PRO A CA 1
ATOM 2532 C C . PRO A 1 345 ? 10.730 12.767 8.606 1.00 12.92 352 PRO A C 1
ATOM 2533 O O . PRO A 1 345 ? 10.706 13.942 8.902 1.00 12.45 352 PRO A O 1
ATOM 2537 N N . ARG A 1 346 ? 9.630 12.033 8.525 1.00 13.16 353 ARG A N 1
ATOM 2538 C CA . ARG A 1 346 ? 8.307 12.615 8.633 1.00 13.92 353 ARG A CA 1
ATOM 2539 C C . ARG A 1 346 ? 8.022 13.152 10.036 1.00 12.48 353 ARG A C 1
ATOM 2540 O O . ARG A 1 346 ? 7.419 14.208 10.179 1.00 12.94 353 ARG A O 1
ATOM 2548 N N . TYR A 1 347 ? 8.485 12.441 11.064 1.00 12.18 354 TYR A N 1
ATOM 2549 C CA . TYR A 1 347 ? 8.210 12.875 12.438 1.00 12.02 354 TYR A CA 1
ATOM 2550 C C . TYR A 1 347 ? 9.259 12.382 13.423 1.00 11.15 354 TYR A C 1
ATOM 2551 O O . TYR A 1 347 ? 10.024 11.456 13.154 1.00 11.73 354 TYR A O 1
ATOM 2560 N N . ASP A 1 348 ? 9.244 13.039 14.577 1.00 11.04 355 ASP A N 1
ATOM 2561 C CA . ASP A 1 348 ? 10.081 12.719 15.733 1.00 11.18 355 ASP A CA 1
ATOM 2562 C C . ASP A 1 348 ? 9.343 11.630 16.529 1.00 11.00 355 ASP A C 1
ATOM 2563 O O . ASP A 1 348 ? 8.337 11.920 17.178 1.00 10.61 355 ASP A O 1
ATOM 2568 N N . ILE A 1 349 ? 9.849 10.402 16.479 1.00 11.44 356 ILE A N 1
ATOM 2569 C CA . ILE A 1 349 ? 9.173 9.257 17.099 1.00 11.84 356 ILE A CA 1
ATOM 2570 C C . ILE A 1 349 ? 9.112 9.460 18.606 1.00 12.08 356 ILE A C 1
ATOM 2571 O O . ILE A 1 349 ? 8.075 9.228 19.215 1.00 12.82 356 ILE A O 1
ATOM 2576 N N . ARG A 1 350 ? 10.228 9.819 19.236 1.00 11.94 357 ARG A N 1
ATOM 2577 C CA . ARG A 1 350 ? 10.250 10.026 20.681 1.00 11.84 357 ARG A CA 1
ATOM 2578 C C . ARG A 1 350 ? 9.269 11.083 21.129 1.00 11.97 357 ARG A C 1
ATOM 2579 O O . ARG A 1 350 ? 8.654 10.942 22.176 1.00 12.61 357 ARG A O 1
ATOM 2587 N N . LEU A 1 351 ? 9.094 12.140 20.348 1.00 11.59 358 LEU A N 1
ATOM 2588 C CA . LEU A 1 351 ? 8.093 13.162 20.662 1.00 11.87 358 LEU A CA 1
ATOM 2589 C C . LEU A 1 351 ? 6.686 12.588 20.642 1.00 12.59 358 LEU A C 1
ATOM 2590 O O . LEU A 1 351 ? 5.898 12.794 21.586 1.00 12.56 358 LEU A O 1
ATOM 2595 N N . TYR A 1 352 ? 6.340 11.884 19.571 1.00 12.55 359 TYR A N 1
ATOM 2596 C CA . TYR A 1 352 ? 5.004 11.311 19.459 1.00 13.02 359 TYR A CA 1
ATOM 2597 C C . TYR A 1 352 ? 4.806 10.261 20.559 1.00 12.94 359 TYR A C 1
ATOM 2598 O O . TYR A 1 352 ? 3.698 10.149 21.106 1.00 13.04 359 TYR A O 1
ATOM 2607 N N . ASP A 1 353 ? 5.854 9.523 20.918 1.00 12.64 360 ASP A N 1
ATOM 2608 C CA . ASP A 1 353 ? 5.768 8.541 22.020 1.00 13.19 360 ASP A CA 1
ATOM 2609 C C . ASP A 1 353 ? 5.537 9.240 23.351 1.00 13.41 360 ASP A C 1
ATOM 2610 O O . ASP A 1 353 ? 4.801 8.751 24.208 1.00 13.43 360 ASP A O 1
ATOM 2615 N N . ALA A 1 354 ? 6.169 10.390 23.558 1.00 12.42 361 ALA A N 1
ATOM 2616 C CA . ALA A 1 354 ? 5.972 11.139 24.793 1.00 13.13 361 ALA A CA 1
ATOM 2617 C C . ALA A 1 354 ? 4.550 11.670 24.872 1.00 12.86 361 ALA A C 1
ATOM 2618 O O . ALA A 1 354 ? 3.942 11.653 25.948 1.00 13.45 361 ALA A O 1
ATOM 2620 N N . LEU A 1 355 ? 3.994 12.137 23.765 1.00 13.43 362 LEU A N 1
ATOM 2621 C CA . LEU A 1 355 ? 2.621 12.631 23.769 1.00 13.43 362 LEU A CA 1
ATOM 2622 C C . LEU A 1 355 ? 1.641 11.467 23.993 1.00 13.45 362 LEU A C 1
ATOM 2623 O O . LEU A 1 355 ? 0.648 11.616 24.727 1.00 13.55 362 LEU A O 1
ATOM 2628 N N . ALA A 1 356 ? 1.919 10.320 23.377 1.00 12.61 363 ALA A N 1
ATOM 2629 C CA . ALA A 1 356 ? 1.083 9.106 23.547 1.00 13.76 363 ALA A CA 1
ATOM 2630 C C . ALA A 1 356 ? 1.058 8.699 25.022 1.00 14.35 363 ALA A C 1
ATOM 2631 O O . ALA A 1 356 ? -0.005 8.412 25.567 1.00 14.38 363 ALA A O 1
ATOM 2633 N N . ALA A 1 357 ? 2.226 8.668 25.655 1.00 13.83 364 ALA A N 1
ATOM 2634 C CA . ALA A 1 357 ? 2.331 8.257 27.044 1.00 14.35 364 ALA A CA 1
ATOM 2635 C C . ALA A 1 357 ? 1.526 9.177 27.931 1.00 14.29 364 ALA A C 1
ATOM 2636 O O . ALA A 1 357 ? 0.889 8.733 28.891 1.00 14.97 364 ALA A O 1
ATOM 2638 N N . LYS A 1 358 ? 1.538 10.477 27.653 1.00 13.89 365 LYS A N 1
ATOM 2639 C CA . LYS A 1 358 ? 0.744 11.426 28.407 1.00 14.63 365 LYS A CA 1
ATOM 2640 C C . LYS A 1 358 ? -0.751 11.172 28.239 1.00 14.81 365 LYS A C 1
ATOM 2641 O O . LYS A 1 358 ? -1.486 11.161 29.231 1.00 14.44 365 LYS A O 1
ATOM 2647 N N . MET A 1 359 ? -1.214 10.972 27.015 1.00 14.91 366 MET A N 1
ATOM 2648 C CA . MET A 1 359 ? -2.638 10.722 26.771 1.00 14.02 366 MET A CA 1
ATOM 2649 C C . MET A 1 359 ? -3.089 9.413 27.392 1.00 15.62 366 MET A C 1
ATOM 2650 O O . MET A 1 359 ? -4.198 9.335 27.916 1.00 14.97 366 MET A O 1
ATOM 2655 N N . ALA A 1 360 ? -2.237 8.404 27.361 1.00 15.20 367 ALA A N 1
ATOM 2656 C CA . ALA A 1 360 ? -2.572 7.120 27.982 1.00 16.19 367 ALA A CA 1
ATOM 2657 C C . ALA A 1 360 ? -2.763 7.281 29.473 1.00 16.35 367 ALA A C 1
ATOM 2658 O O . ALA A 1 360 ? -3.461 6.462 30.081 1.00 18.07 367 ALA A O 1
ATOM 2660 N N . ALA A 1 361 ? -2.143 8.307 30.077 1.00 15.90 368 ALA A N 1
ATOM 2661 C CA . ALA A 1 361 ? -2.286 8.580 31.510 1.00 16.50 368 ALA A CA 1
ATOM 2662 C C . ALA A 1 361 ? -3.293 9.704 31.803 1.00 15.52 368 ALA A C 1
ATOM 2663 O O . ALA A 1 361 ? -3.330 10.238 32.909 1.00 16.03 368 ALA A O 1
ATOM 2665 N N . GLY A 1 362 ? -4.110 10.066 30.815 1.00 14.78 369 GLY A N 1
ATOM 2666 C CA . GLY A 1 362 ? -5.168 11.034 31.012 1.00 14.81 369 GLY A CA 1
ATOM 2667 C C . GLY A 1 362 ? -4.777 12.489 31.047 1.00 14.30 369 GLY A C 1
ATOM 2668 O O . GLY A 1 362 ? -5.575 13.341 31.401 1.00 14.73 369 GLY A O 1
ATOM 2669 N N . VAL A 1 363 ? -3.558 12.782 30.595 1.00 14.43 370 VAL A N 1
ATOM 2670 C CA . VAL A 1 363 ? -3.089 14.153 30.472 1.00 13.67 370 VAL A CA 1
ATOM 2671 C C . VAL A 1 363 ? -3.543 14.674 29.109 1.00 13.22 370 VAL A C 1
ATOM 2672 O O . VAL A 1 363 ? -3.352 14.001 28.092 1.00 14.13 370 VAL A O 1
ATOM 2676 N N . LYS A 1 364 ? -4.140 15.855 29.087 1.00 12.81 371 LYS A N 1
ATOM 2677 C CA . LYS A 1 364 ? -4.747 16.397 27.873 1.00 13.03 371 LYS A CA 1
ATOM 2678 C C . LYS A 1 364 ? -3.695 17.019 26.979 1.00 13.85 371 LYS A C 1
ATOM 2679 O O . LYS A 1 364 ? -2.783 17.699 27.452 1.00 13.93 371 LYS A O 1
ATOM 2685 N N . VAL A 1 365 ? -3.844 16.825 25.680 1.00 13.36 372 VAL A N 1
ATOM 2686 C CA . VAL A 1 365 ? -2.915 17.343 24.687 1.00 12.86 372 VAL A CA 1
ATOM 2687 C C . VAL A 1 365 ? -3.695 18.150 23.672 1.00 12.29 372 VAL A C 1
ATOM 2688 O O . VAL A 1 365 ? -4.673 17.639 23.095 1.00 13.59 372 VAL A O 1
ATOM 2692 N N . ARG A 1 366 ? -3.305 19.396 23.455 1.00 12.78 373 ARG A N 1
ATOM 2693 C CA . ARG A 1 366 ? -3.841 20.203 22.367 1.00 13.10 373 ARG A CA 1
ATOM 2694 C C . ARG A 1 366 ? -2.720 20.489 21.371 1.00 13.27 373 ARG A C 1
ATOM 2695 O O . ARG A 1 366 ? -1.634 20.935 21.766 1.00 13.02 373 ARG A O 1
ATOM 2703 N N . ILE A 1 367 ? -2.984 20.222 20.098 1.00 13.09 374 ILE A N 1
ATOM 2704 C CA . ILE A 1 367 ? -2.075 20.543 18.999 1.00 12.46 374 ILE A CA 1
ATOM 2705 C C . ILE A 1 367 ? -2.834 21.393 18.000 1.00 12.46 374 ILE A C 1
ATOM 2706 O O . ILE A 1 367 ? -3.871 20.955 17.463 1.00 13.01 374 ILE A O 1
ATOM 2711 N N . VAL A 1 368 ? -2.385 22.625 17.792 1.00 12.18 375 VAL A N 1
ATOM 2712 C CA . VAL A 1 368 ? -2.875 23.468 16.718 1.00 12.49 375 VAL A CA 1
ATOM 2713 C C . VAL A 1 368 ? -1.723 23.696 15.752 1.00 13.27 375 VAL A C 1
ATOM 2714 O O . VAL A 1 368 ? -0.633 24.138 16.158 1.00 12.34 375 VAL A O 1
ATOM 2718 N N . VAL A 1 369 ? -1.964 23.366 14.485 1.00 12.88 376 VAL A N 1
ATOM 2719 C CA . VAL A 1 369 ? -0.996 23.578 13.420 1.00 12.94 376 VAL A CA 1
ATOM 2720 C C . VAL A 1 369 ? -1.563 24.504 12.342 1.00 13.83 376 VAL A C 1
ATOM 2721 O O . VAL A 1 369 ? -2.752 24.829 12.299 1.00 13.31 376 VAL A O 1
ATOM 2725 N N . SER A 1 370 ? -0.698 24.909 11.436 1.00 13.54 377 SER A N 1
ATOM 2726 C CA . SER A 1 370 ? -1.084 25.761 10.322 1.00 14.65 377 SER A CA 1
ATOM 2727 C C . SER A 1 370 ? -1.979 24.985 9.340 1.00 14.29 377 SER A C 1
ATOM 2728 O O . SER A 1 370 ? -1.794 23.803 9.115 1.00 15.34 377 SER A O 1
ATOM 2731 N N . ASP A 1 371 ? -2.963 25.668 8.761 1.00 15.10 378 ASP A N 1
ATOM 2732 C CA . ASP A 1 371 ? -3.900 25.085 7.793 1.00 16.09 378 ASP A CA 1
ATOM 2733 C C . ASP A 1 371 ? -3.132 24.484 6.607 1.00 15.94 378 ASP A C 1
ATOM 2734 O O . ASP A 1 371 ? -2.313 25.171 6.013 1.00 15.98 378 ASP A O 1
ATOM 2739 N N . PRO A 1 372 ? -3.351 23.207 6.281 1.00 16.73 379 PRO A N 1
ATOM 2740 C CA . PRO A 1 372 ? -2.753 22.639 5.061 1.00 17.52 379 PRO A CA 1
ATOM 2741 C C . PRO A 1 372 ? -3.003 23.413 3.759 1.00 18.80 379 PRO A C 1
ATOM 2742 O O . PRO A 1 372 ? -2.244 23.238 2.801 1.00 18.79 379 PRO A O 1
ATOM 2746 N N . ALA A 1 373 ? -4.028 24.252 3.727 1.00 19.58 380 ALA A N 1
ATOM 2747 C CA . ALA A 1 373 ? -4.280 25.113 2.565 1.00 21.41 380 ALA A CA 1
ATOM 2748 C C . ALA A 1 373 ? -3.127 26.075 2.268 1.00 22.65 380 ALA A C 1
ATOM 2749 O O . ALA A 1 373 ? -3.071 26.633 1.173 1.00 23.27 380 ALA A O 1
ATOM 2751 N N . ASN A 1 374 ? -2.218 26.270 3.233 1.00 23.41 381 ASN A N 1
ATOM 2752 C CA . ASN A 1 374 ? -0.943 26.997 3.035 1.00 24.76 381 ASN A CA 1
ATOM 2753 C C . ASN A 1 374 ? 0.197 26.247 2.323 1.00 26.94 381 ASN A C 1
ATOM 2754 O O . ASN A 1 374 ? 1.294 26.809 2.143 1.00 28.60 381 ASN A O 1
ATOM 2759 N N . ARG A 1 375 ? 0.016 24.973 2.007 1.00 28.79 382 ARG A N 1
ATOM 2760 C CA . ARG A 1 375 ? 1.119 24.190 1.443 1.00 30.15 382 ARG A CA 1
ATOM 2761 C C . ARG A 1 375 ? 1.257 24.454 -0.061 1.00 31.13 382 ARG A C 1
ATOM 2762 O O . ARG A 1 375 ? 0.358 25.018 -0.706 1.00 32.86 382 ARG A O 1
ATOM 2770 N N . GLY A 1 382 ? 4.919 27.160 1.870 1.00 24.78 389 GLY A N 1
ATOM 2771 C CA . GLY A 1 382 ? 5.943 26.954 2.873 1.00 23.83 389 GLY A CA 1
ATOM 2772 C C . GLY A 1 382 ? 5.378 26.798 4.280 1.00 22.39 389 GLY A C 1
ATOM 2773 O O . GLY A 1 382 ? 6.053 26.186 5.121 1.00 24.80 389 GLY A O 1
ATOM 2774 N N . TYR A 1 383 ? 4.188 27.357 4.565 1.00 19.94 390 TYR A N 1
ATOM 2775 C CA . TYR A 1 383 ? 3.662 27.361 5.953 1.00 17.93 390 TYR A CA 1
ATOM 2776 C C . TYR A 1 383 ? 2.780 26.146 6.321 1.00 16.76 390 TYR A C 1
ATOM 2777 O O . TYR A 1 383 ? 1.984 26.220 7.247 1.00 17.71 390 TYR A O 1
ATOM 2786 N N . SER A 1 384 ? 2.920 25.023 5.626 1.00 16.15 391 SER A N 1
ATOM 2787 C CA . SER A 1 384 ? 2.396 23.724 6.067 1.00 15.79 391 SER A CA 1
ATOM 2788 C C . SER A 1 384 ? 3.157 22.639 5.348 1.00 15.91 391 SER A C 1
ATOM 2789 O O . SER A 1 384 ? 3.622 22.845 4.225 1.00 16.30 391 SER A O 1
ATOM 2792 N N . GLN A 1 385 ? 3.260 21.474 5.982 1.00 14.35 392 GLN A N 1
ATOM 2793 C CA . GLN A 1 385 ? 3.921 20.307 5.409 1.00 14.66 392 GLN A CA 1
ATOM 2794 C C . GLN A 1 385 ? 3.069 19.051 5.457 1.00 15.27 392 GLN A C 1
ATOM 2795 O O . GLN A 1 385 ? 3.582 17.939 5.286 1.00 16.48 392 GLN A O 1
ATOM 2801 N N . ILE A 1 386 ? 1.771 19.216 5.673 1.00 15.86 393 ILE A N 1
ATOM 2802 C CA . ILE A 1 386 ? 0.846 18.083 5.648 1.00 16.12 393 ILE A CA 1
ATOM 2803 C C . ILE A 1 386 ? -0.345 18.431 4.774 1.00 15.86 393 ILE A C 1
ATOM 2804 O O . ILE A 1 386 ? -0.617 19.601 4.518 1.00 17.00 393 ILE A O 1
ATOM 2809 N N . LYS A 1 387 ? -1.048 17.400 4.330 1.00 16.84 394 LYS A N 1
ATOM 2810 C CA . LYS A 1 387 ? -2.283 17.554 3.551 1.00 17.88 394 LYS A CA 1
ATOM 2811 C C . LYS A 1 387 ? -3.520 17.527 4.439 1.00 17.39 394 LYS A C 1
ATOM 2812 O O . LYS A 1 387 ? -4.533 18.126 4.113 1.00 17.52 394 LYS A O 1
ATOM 2818 N N . SER A 1 388 ? -3.435 16.825 5.562 1.00 17.71 395 SER A N 1
ATOM 2819 C CA . SER A 1 388 ? -4.592 16.559 6.404 1.00 18.27 395 SER A CA 1
ATOM 2820 C C . SER A 1 388 ? -4.134 16.385 7.848 1.00 17.37 395 SER A C 1
ATOM 2821 O O . SER A 1 388 ? -3.076 15.828 8.080 1.00 16.10 395 SER A O 1
ATOM 2824 N N . LEU A 1 389 ? -4.983 16.789 8.792 1.00 16.53 396 LEU A N 1
ATOM 2825 C CA . LEU A 1 389 ? -4.744 16.552 10.228 1.00 16.09 396 LEU A CA 1
ATOM 2826 C C . LEU A 1 389 ? -4.621 15.065 10.545 1.00 16.19 396 LEU A C 1
ATOM 2827 O O . LEU A 1 389 ? -3.996 14.688 11.533 1.00 15.56 396 LEU A O 1
ATOM 2832 N N . SER A 1 390 ? -5.190 14.194 9.713 1.00 16.83 397 SER A N 1
ATOM 2833 C CA . SER A 1 390 ? -5.058 12.758 9.910 1.00 17.19 397 SER A CA 1
ATOM 2834 C C . SER A 1 390 ? -3.598 12.296 9.917 1.00 16.11 397 SER A C 1
ATOM 2835 O O . SER A 1 390 ? -3.273 11.260 10.462 1.00 16.20 397 SER A O 1
ATOM 2838 N N . GLU A 1 391 ? -2.704 13.052 9.284 1.00 16.32 398 GLU A N 1
ATOM 2839 C CA . GLU A 1 391 ? -1.289 12.678 9.303 1.00 15.72 398 GLU A CA 1
ATOM 2840 C C . GLU A 1 391 ? -0.655 12.818 10.696 1.00 15.03 398 GLU A C 1
ATOM 2841 O O . GLU A 1 391 ? 0.382 12.219 10.968 1.00 16.09 398 GLU A O 1
ATOM 2847 N N . ILE A 1 392 ? -1.278 13.617 11.548 1.00 14.66 399 ILE A N 1
ATOM 2848 C CA . ILE A 1 392 ? -0.878 13.744 12.956 1.00 14.55 399 ILE A CA 1
ATOM 2849 C C . ILE A 1 392 ? -1.668 12.734 13.810 1.00 14.19 399 ILE A C 1
ATOM 2850 O O . ILE A 1 392 ? -1.080 11.968 14.559 1.00 14.98 399 ILE A O 1
ATOM 2855 N N . SER A 1 393 ? -2.990 12.698 13.654 1.00 15.01 400 SER A N 1
ATOM 2856 C CA . SER A 1 393 ? -3.793 11.810 14.500 1.00 14.58 400 SER A CA 1
ATOM 2857 C C . SER A 1 393 ? -3.543 10.323 14.232 1.00 14.49 400 SER A C 1
ATOM 2858 O O . SER A 1 393 ? -3.529 9.509 15.157 1.00 14.36 400 SER A O 1
ATOM 2861 N N . ASP A 1 394 ? -3.311 9.944 12.976 1.00 15.71 401 ASP A N 1
ATOM 2862 C CA . ASP A 1 394 ? -3.018 8.544 12.678 1.00 16.85 401 ASP A CA 1
ATOM 2863 C C . ASP A 1 394 ? -1.731 8.100 13.378 1.00 16.18 401 ASP A C 1
ATOM 2864 O O . ASP A 1 394 ? -1.628 6.977 13.878 1.00 15.73 401 ASP A O 1
ATOM 2869 N N . THR A 1 395 ? -0.745 9.004 13.385 1.00 16.18 402 THR A N 1
ATOM 2870 C CA . THR A 1 395 ? 0.557 8.722 13.963 1.00 16.03 402 THR A CA 1
ATOM 2871 C C . THR A 1 395 ? 0.440 8.627 15.487 1.00 14.59 402 THR A C 1
ATOM 2872 O O . THR A 1 395 ? 0.986 7.715 16.089 1.00 14.96 402 THR A O 1
ATOM 2876 N N . LEU A 1 396 ? -0.260 9.570 16.095 1.00 14.96 403 LEU A N 1
ATOM 2877 C CA . LEU A 1 396 ? -0.492 9.486 17.536 1.00 14.89 403 LEU A CA 1
ATOM 2878 C C . LEU A 1 396 ? -1.206 8.188 17.904 1.00 15.41 403 LEU A C 1
ATOM 2879 O O . LEU A 1 396 ? -0.819 7.522 18.841 1.00 15.20 403 LEU A O 1
ATOM 2884 N N . ARG A 1 397 ? -2.233 7.818 17.131 1.00 15.46 404 ARG A N 1
ATOM 2885 C CA . ARG A 1 397 ? -2.977 6.587 17.397 1.00 16.36 404 ARG A CA 1
ATOM 2886 C C . ARG A 1 397 ? -2.064 5.374 17.299 1.00 16.17 404 ARG A C 1
ATOM 2887 O O . ARG A 1 397 ? -2.076 4.515 18.170 1.00 17.34 404 ARG A O 1
ATOM 2895 N N . ASN A 1 398 ? -1.242 5.294 16.252 1.00 16.06 405 ASN A N 1
ATOM 2896 C CA . ASN A 1 398 ? -0.361 4.132 16.091 1.00 15.81 405 ASN A CA 1
ATOM 2897 C C . ASN A 1 398 ? 0.674 3.987 17.226 1.00 16.11 405 ASN A C 1
ATOM 2898 O O . ASN A 1 398 ? 1.014 2.867 17.624 1.00 16.88 405 ASN A O 1
ATOM 2903 N N . ARG A 1 399 ? 1.206 5.115 17.706 1.00 15.60 406 ARG A N 1
ATOM 2904 C CA . ARG A 1 399 ? 2.128 5.084 18.839 1.00 15.89 406 ARG A CA 1
ATOM 2905 C C . ARG A 1 399 ? 1.392 4.731 20.128 1.00 15.79 406 ARG A C 1
ATOM 2906 O O . ARG A 1 399 ? 1.923 4.024 20.950 1.00 16.46 406 ARG A O 1
ATOM 2914 N N . LEU A 1 400 ? 0.177 5.230 20.270 1.00 16.11 407 LEU A N 1
ATOM 2915 C CA . LEU A 1 400 ? -0.663 4.861 21.410 1.00 16.50 407 LEU A CA 1
ATOM 2916 C C . LEU A 1 400 ? -0.946 3.369 21.421 1.00 17.03 407 LEU A C 1
ATOM 2917 O O . LEU A 1 400 ? -1.009 2.777 22.482 1.00 17.60 407 LEU A O 1
ATOM 2922 N N . ALA A 1 401 ? -1.108 2.764 20.252 1.00 17.26 408 ALA A N 1
ATOM 2923 C CA . ALA A 1 401 ? -1.415 1.333 20.170 1.00 17.57 408 ALA A CA 1
ATOM 2924 C C . ALA A 1 401 ? -0.359 0.466 20.825 1.00 18.66 408 ALA A C 1
ATOM 2925 O O . ALA A 1 401 ? -0.682 -0.574 21.370 1.00 19.81 408 ALA A O 1
ATOM 2927 N N . ASN A 1 402 ? 0.901 0.892 20.766 1.00 18.50 409 ASN A N 1
ATOM 2928 C CA . ASN A 1 402 ? 2.009 0.159 21.371 1.00 20.00 409 ASN A CA 1
ATOM 2929 C C . ASN A 1 402 ? 1.888 0.037 22.892 1.00 20.00 409 ASN A C 1
ATOM 2930 O O . ASN A 1 402 ? 2.420 -0.908 23.468 1.00 21.16 409 ASN A O 1
ATOM 2935 N N . ILE A 1 403 ? 1.236 1.009 23.529 1.00 20.88 410 ILE A N 1
ATOM 2936 C CA . ILE A 1 403 ? 1.157 1.073 24.996 1.00 21.43 410 ILE A CA 1
ATOM 2937 C C . ILE A 1 403 ? -0.245 0.921 25.559 1.00 21.72 410 ILE A C 1
ATOM 2938 O O . ILE A 1 403 ? -0.416 0.905 26.786 1.00 21.97 410 ILE A O 1
ATOM 2943 N N . THR A 1 404 ? -1.255 0.851 24.699 1.00 21.45 411 THR A N 1
ATOM 2944 C CA . THR A 1 404 ? -2.619 0.620 25.176 1.00 22.00 411 THR A CA 1
ATOM 2945 C C . THR A 1 404 ? -3.133 -0.764 24.789 1.00 23.15 411 THR A C 1
ATOM 2946 O O . THR A 1 404 ? -4.287 -1.074 25.074 1.00 24.29 411 THR A O 1
ATOM 2950 N N . GLY A 1 405 ? -2.293 -1.577 24.151 1.00 23.84 412 GLY A N 1
ATOM 2951 C CA . GLY A 1 405 ? -2.647 -2.946 23.819 1.00 24.67 412 GLY A CA 1
ATOM 2952 C C . GLY A 1 405 ? -3.390 -3.134 22.509 1.00 24.93 412 GLY A C 1
ATOM 2953 O O . GLY A 1 405 ? -3.898 -4.227 22.251 1.00 26.61 412 GLY A O 1
ATOM 2954 N N . GLY A 1 406 ? -3.485 -2.101 21.683 1.00 24.56 413 GLY A N 1
ATOM 2955 C CA . GLY A 1 406 ? -4.084 -2.226 20.360 1.00 23.88 413 GLY A CA 1
ATOM 2956 C C . GLY A 1 406 ? -4.741 -0.975 19.802 1.00 23.35 413 GLY A C 1
ATOM 2957 O O . GLY A 1 406 ? -4.817 0.066 20.456 1.00 22.47 413 GLY A O 1
ATOM 2958 N N . GLN A 1 407 ? -5.271 -1.092 18.589 1.00 22.85 414 GLN A N 1
ATOM 2959 C CA . GLN A 1 407 ? -5.761 0.046 17.829 1.00 22.65 414 GLN A CA 1
ATOM 2960 C C . GLN A 1 407 ? -7.070 0.637 18.335 1.00 22.70 414 GLN A C 1
ATOM 2961 O O . GLN A 1 407 ? -7.232 1.840 18.320 1.00 23.48 414 GLN A O 1
ATOM 2967 N N . GLN A 1 408 ? -8.014 -0.208 18.750 1.00 22.59 415 GLN A N 1
ATOM 2968 C CA . GLN A 1 408 ? -9.284 0.294 19.291 1.00 22.32 415 GLN A CA 1
ATOM 2969 C C . GLN A 1 408 ? -9.084 1.080 20.612 1.00 21.57 415 GLN A C 1
ATOM 2970 O O . GLN A 1 408 ? -9.658 2.156 20.779 1.00 21.67 415 GLN A O 1
ATOM 2976 N N . ALA A 1 409 ? -8.262 0.544 21.513 1.00 21.44 416 ALA A N 1
ATOM 2977 C CA . ALA A 1 409 ? -7.934 1.181 22.810 1.00 20.86 416 ALA A CA 1
ATOM 2978 C C . ALA A 1 409 ? -7.143 2.482 22.634 1.00 20.42 416 ALA A C 1
ATOM 2979 O O . ALA A 1 409 ? -7.428 3.539 23.207 1.00 19.76 416 ALA A O 1
ATOM 2981 N N . ALA A 1 410 ? -6.225 2.447 21.487 1.00 17.65 418 ALA A N 1
ATOM 2982 C CA . ALA A 1 410 ? -5.524 3.663 21.061 1.00 17.43 418 ALA A CA 1
ATOM 2983 C C . ALA A 1 410 ? -6.465 4.777 20.618 1.00 17.88 418 ALA A C 1
ATOM 2984 O O . ALA A 1 410 ? -6.306 5.928 21.012 1.00 17.13 418 ALA A O 1
ATOM 2986 N N . LYS A 1 411 ? -7.454 4.443 19.785 1.00 18.49 419 LYS A N 1
ATOM 2987 C CA . LYS A 1 411 ? -8.375 5.446 19.290 1.00 19.26 419 LYS A CA 1
ATOM 2988 C C . LYS A 1 411 ? -9.165 6.059 20.440 1.00 18.88 419 LYS A C 1
ATOM 2989 O O . LYS A 1 411 ? -9.366 7.267 20.495 1.00 18.81 419 LYS A O 1
ATOM 2995 N N . THR A 1 412 ? -9.628 5.211 21.342 1.00 19.06 420 THR A N 1
ATOM 2996 C CA . THR A 1 412 ? -10.379 5.689 22.492 1.00 18.93 420 THR A CA 1
ATOM 2997 C C . THR A 1 412 ? -9.540 6.628 23.386 1.00 18.33 420 THR A C 1
ATOM 2998 O O . THR A 1 412 ? -10.026 7.676 23.805 1.00 18.31 420 THR A O 1
ATOM 3002 N N . ALA A 1 413 ? -8.297 6.255 23.670 1.00 18.24 421 ALA A N 1
ATOM 3003 C CA . ALA A 1 413 ? -7.381 7.092 24.467 1.00 18.13 421 ALA A CA 1
ATOM 3004 C C . ALA A 1 413 ? -7.164 8.424 23.779 1.00 18.33 421 ALA A C 1
ATOM 3005 O O . ALA A 1 413 ? -7.220 9.483 24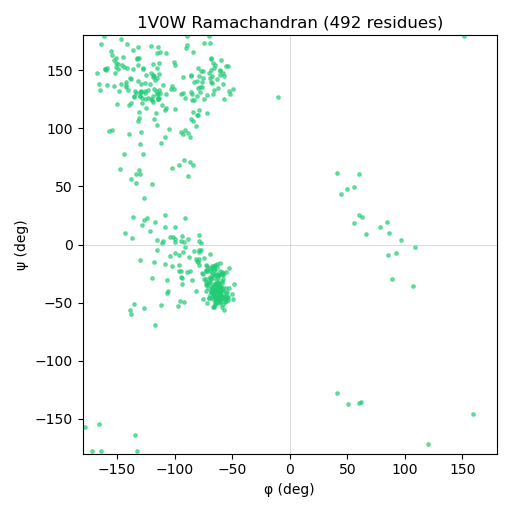.404 1.00 17.45 421 ALA A O 1
ATOM 3007 N N . MET A 1 414 ? -6.982 8.373 22.459 1.00 17.47 422 MET A N 1
ATOM 3008 C CA . MET A 1 414 ? -6.748 9.594 21.710 1.00 18.20 422 MET A CA 1
ATOM 3009 C C . MET A 1 414 ? -7.965 10.499 21.752 1.00 17.70 422 MET A C 1
ATOM 3010 O O . MET A 1 414 ? -7.873 11.683 22.062 1.00 18.22 422 MET A O 1
ATOM 3015 N N . CYS A 1 415 ? -9.136 9.954 21.432 1.00 18.20 423 CYS A N 1
ATOM 3016 C CA . CYS A 1 415 ? -10.316 10.798 21.371 1.00 19.01 423 CYS A CA 1
ATOM 3017 C C . CYS A 1 415 ? -10.769 11.318 22.749 1.00 17.45 423 CYS A C 1
ATOM 3018 O O . CYS A 1 415 ? -11.381 12.361 22.843 1.00 18.11 423 CYS A O 1
ATOM 3021 N N . SER A 1 416 ? -10.378 10.617 23.810 1.00 17.05 424 SER A N 1
ATOM 3022 C CA . SER A 1 416 ? -10.644 11.068 25.167 1.00 17.18 424 SER A CA 1
ATOM 3023 C C . SER A 1 416 ? -9.672 12.128 25.716 1.00 16.78 424 SER A C 1
ATOM 3024 O O . SER A 1 416 ? -9.955 12.751 26.733 1.00 16.81 424 SER A O 1
ATOM 3027 N N . ASN A 1 417 ? -8.547 12.353 25.035 1.00 16.09 425 ASN A N 1
ATOM 3028 C CA . ASN A 1 417 ? -7.500 13.226 25.597 1.00 15.31 425 ASN A CA 1
ATOM 3029 C C . ASN A 1 417 ? -6.858 14.202 24.636 1.00 15.01 425 ASN A C 1
ATOM 3030 O O . ASN A 1 417 ? -5.961 14.937 25.060 1.00 15.13 425 ASN A O 1
ATOM 3035 N N . LEU A 1 418 ? -7.347 14.281 23.398 1.00 14.41 426 LEU A N 1
ATOM 3036 C CA . LEU A 1 418 ? -6.724 15.107 22.362 1.00 14.40 426 LEU A CA 1
ATOM 3037 C C . LEU A 1 418 ? -7.634 16.221 21.877 1.00 13.95 426 LEU A C 1
ATOM 3038 O O . LEU A 1 418 ? -8.854 16.027 21.696 1.00 14.92 426 LEU A O 1
ATOM 3043 N N . GLN A 1 419 ? -7.052 17.385 21.616 1.00 13.67 427 GLN A N 1
ATOM 3044 C CA . GLN A 1 419 ? -7.634 18.435 20.807 1.00 13.86 427 GLN A CA 1
ATOM 3045 C C . GLN A 1 419 ? -6.664 18.648 19.657 1.00 14.21 427 GLN A C 1
ATOM 3046 O O . GLN A 1 419 ? -5.480 18.905 19.884 1.00 14.61 427 GLN A O 1
ATOM 3052 N N . LEU A 1 420 ? -7.145 18.553 18.434 1.00 13.91 428 LEU A N 1
ATOM 3053 C CA . LEU A 1 420 ? -6.315 18.651 17.243 1.00 13.53 428 LEU A CA 1
ATOM 3054 C C . LEU A 1 420 ? -7.044 19.502 16.216 1.00 14.10 428 LEU A C 1
ATOM 3055 O O . LEU A 1 420 ? -8.172 19.153 15.817 1.00 13.97 428 LEU A O 1
ATOM 3060 N N . ALA A 1 421 ? -6.449 20.591 15.776 1.00 14.08 429 ALA A N 1
ATOM 3061 C CA . ALA A 1 421 ? -7.122 21.556 14.918 1.00 14.05 429 ALA A CA 1
ATOM 3062 C C . ALA A 1 421 ? -6.116 22.347 14.099 1.00 14.23 429 ALA A C 1
ATOM 3063 O O . ALA A 1 421 ? -4.899 22.283 14.361 1.00 14.15 429 ALA A O 1
ATOM 3065 N N . THR A 1 422 ? -6.606 23.049 13.085 1.00 14.32 430 THR A N 1
ATOM 3066 C CA . THR A 1 422 ? -5.803 24.043 12.396 1.00 14.42 430 THR A CA 1
ATOM 3067 C C . THR A 1 422 ? -6.160 25.440 12.879 1.00 14.78 430 THR A C 1
ATOM 3068 O O . THR A 1 422 ? -7.248 25.707 13.412 1.00 15.24 430 THR A O 1
ATOM 3072 N N . PHE A 1 423 ? -5.226 26.357 12.699 1.00 13.43 431 PHE A N 1
ATOM 3073 C CA . PHE A 1 423 ? -5.302 27.687 13.285 1.00 13.51 431 PHE A CA 1
ATOM 3074 C C . PHE A 1 423 ? -6.247 28.643 12.561 1.00 14.26 431 PHE A C 1
ATOM 3075 O O . PHE A 1 423 ? -6.224 28.733 11.340 1.00 14.64 431 PHE A O 1
ATOM 3083 N N . ARG A 1 424 ? -7.045 29.364 13.348 1.00 13.96 432 ARG A N 1
ATOM 3084 C CA . ARG A 1 424 ? -7.739 30.577 12.929 1.00 14.94 432 ARG A CA 1
ATOM 3085 C C . ARG A 1 424 ? -7.604 31.633 14.026 1.00 14.93 432 ARG A C 1
ATOM 3086 O O . ARG A 1 424 ? -7.532 31.299 15.208 1.00 15.47 432 ARG A O 1
ATOM 3094 N N . SER A 1 425 ? -7.627 32.900 13.647 1.00 14.85 433 SER A N 1
ATOM 3095 C CA . SER A 1 425 ? -7.627 33.975 14.633 1.00 15.64 433 SER A CA 1
ATOM 3096 C C . SER A 1 425 ? -8.897 34.826 14.636 1.00 16.36 433 SER A C 1
ATOM 3097 O O . SER A 1 425 ? -8.969 35.797 15.366 1.00 16.73 433 SER A O 1
ATOM 3100 N N . SER A 1 426 ? -9.876 34.458 13.815 1.00 16.49 434 SER A N 1
ATOM 3101 C CA . SER A 1 426 ? -11.195 35.116 13.814 1.00 17.40 434 SER A CA 1
ATOM 3102 C C . SER A 1 426 ? -12.263 34.075 13.468 1.00 17.30 434 SER A C 1
ATOM 3103 O O . SER A 1 426 ? -11.944 32.934 13.206 1.00 16.79 434 SER A O 1
ATOM 3106 N N . PRO A 1 427 ? -13.548 34.448 13.469 1.00 18.59 435 PRO A N 1
ATOM 3107 C CA . PRO A 1 427 ? -14.606 33.501 13.083 1.00 18.89 435 PRO A CA 1
ATOM 3108 C C . PRO A 1 427 ? -14.543 32.991 11.633 1.00 18.51 435 PRO A C 1
ATOM 3109 O O . PRO A 1 427 ? -15.082 31.948 11.322 1.00 19.41 435 PRO A O 1
ATOM 3113 N N . ASN A 1 428 ? -13.843 33.703 10.768 1.00 19.02 436 ASN A N 1
ATOM 3114 C CA . ASN A 1 428 ? -13.733 33.347 9.353 1.00 19.44 436 ASN A CA 1
ATOM 3115 C C . ASN A 1 428 ? -12.784 32.161 9.162 1.00 19.43 436 ASN A C 1
ATOM 3116 O O . ASN A 1 428 ? -11.783 32.037 9.871 1.00 18.89 436 ASN A O 1
ATOM 3121 N N . GLY A 1 429 ? -13.087 31.271 8.230 1.00 19.25 437 GLY A N 1
ATOM 3122 C CA . GLY A 1 429 ? -12.206 30.149 7.928 1.00 18.85 437 GLY A CA 1
ATOM 3123 C C . GLY A 1 429 ? -10.876 30.546 7.327 1.00 17.96 437 GLY A C 1
ATOM 3124 O O . GLY A 1 429 ? -9.926 29.760 7.342 1.00 18.51 437 GLY A O 1
ATOM 3125 N N . LYS A 1 430 ? -10.821 31.751 6.759 1.00 17.84 438 LYS A N 1
ATOM 3126 C CA . LYS A 1 430 ? -9.611 32.312 6.171 1.00 17.86 438 LYS A CA 1
ATOM 3127 C C . LYS A 1 430 ? -9.583 33.796 6.502 1.00 16.93 438 LYS A C 1
ATOM 3128 O O . LYS A 1 430 ? -10.532 34.334 7.036 1.00 17.98 438 LYS A O 1
ATOM 3134 N N . TRP A 1 431 ? -8.488 34.475 6.196 1.00 16.46 439 TRP A N 1
ATOM 3135 C CA . TRP A 1 431 ? -8.464 35.922 6.266 1.00 16.36 439 TRP A CA 1
ATOM 3136 C C . TRP A 1 431 ? -9.522 36.500 5.317 1.00 16.82 439 TRP A C 1
ATOM 3137 O O . TRP A 1 431 ? -9.957 35.830 4.384 1.00 17.48 439 TRP A O 1
ATOM 3148 N N . ALA A 1 432 ? -9.938 37.733 5.565 1.00 16.85 440 ALA A N 1
ATOM 3149 C CA . ALA A 1 432 ? -10.967 38.361 4.724 1.00 17.40 440 ALA A CA 1
ATOM 3150 C C . ALA A 1 432 ? -10.476 38.504 3.283 1.00 17.92 440 ALA A C 1
ATOM 3151 O O . ALA A 1 432 ? -11.290 38.493 2.344 1.00 17.43 440 ALA A O 1
ATOM 3153 N N . ASP A 1 433 ? -9.164 38.594 3.075 1.00 17.32 441 ASP A N 1
ATOM 3154 C CA . ASP A 1 433 ? -8.613 38.695 1.721 1.00 16.91 441 ASP A CA 1
ATOM 3155 C C . ASP A 1 433 ? -8.602 37.353 0.986 1.00 16.75 441 ASP A C 1
ATOM 3156 O O . ASP A 1 433 ? -8.162 37.258 -0.144 1.00 17.26 441 ASP A O 1
ATOM 3161 N N . GLY A 1 434 ? -9.095 36.300 1.637 1.00 16.88 442 GLY A N 1
ATOM 3162 C CA . GLY A 1 434 ? -9.239 35.000 1.017 1.00 17.28 442 GLY A CA 1
ATOM 3163 C C . GLY A 1 434 ? -8.058 34.061 1.201 1.00 17.26 442 GLY A C 1
ATOM 3164 O O . GLY A 1 434 ? -8.129 32.884 0.827 1.00 18.47 442 GLY A O 1
ATOM 3165 N N . HIS A 1 435 ? -6.966 34.560 1.777 1.00 16.83 443 HIS A N 1
ATOM 3166 C CA . HIS A 1 435 ? -5.783 33.725 1.987 1.00 17.64 443 HIS A CA 1
ATOM 3167 C C . HIS A 1 435 ? -5.939 32.977 3.304 1.00 16.48 443 HIS A C 1
ATOM 3168 O O . HIS A 1 435 ? -6.489 33.499 4.253 1.00 16.49 443 HIS A O 1
ATOM 3175 N N . PRO A 1 436 ? -5.444 31.753 3.365 1.00 16.60 444 PRO A N 1
ATOM 3176 C CA . PRO A 1 436 ? -5.510 30.977 4.612 1.00 16.45 444 PRO A CA 1
ATOM 3177 C C . PRO A 1 436 ? -4.663 31.625 5.703 1.00 14.67 444 PRO A C 1
ATOM 3178 O O . PRO A 1 436 ? -3.732 32.351 5.419 1.00 15.82 444 PRO A O 1
ATOM 3182 N N . TYR A 1 437 ? -5.010 31.369 6.952 1.00 15.32 445 TYR A N 1
ATOM 3183 C CA . TYR A 1 437 ? -4.159 31.797 8.048 1.00 14.21 445 TYR A CA 1
ATOM 3184 C C . TYR A 1 437 ? -2.920 30.917 8.067 1.00 14.30 445 TYR A C 1
ATOM 3185 O O . TYR A 1 437 ? -3.033 29.705 8.016 1.00 15.61 445 TYR A O 1
ATOM 3194 N N . ALA A 1 438 ? -1.758 31.551 8.093 1.00 13.52 446 ALA A N 1
ATOM 3195 C CA . ALA A 1 438 ? -0.491 30.863 8.295 1.00 13.85 446 ALA A CA 1
ATOM 3196 C C . ALA A 1 438 ? -0.043 31.104 9.731 1.00 13.53 446 ALA A C 1
ATOM 3197 O O . ALA A 1 438 ? -0.082 32.216 10.229 1.00 13.92 446 ALA A O 1
ATOM 3199 N N . GLN A 1 439 ? 0.371 30.025 10.377 1.00 13.28 447 GLN A N 1
ATOM 3200 C CA . GLN A 1 439 ? 0.879 30.055 11.742 1.00 14.12 447 GLN A CA 1
ATOM 3201 C C . GLN A 1 439 ? 2.341 29.579 11.748 1.00 12.67 447 GLN A C 1
ATOM 3202 O O . GLN A 1 439 ? 2.715 28.657 11.029 1.00 12.67 447 GLN A O 1
ATOM 3208 N N . HIS A 1 440 ? 3.160 30.163 12.617 1.00 12.63 448 HIS A N 1
ATOM 3209 C CA . HIS A 1 440 ? 4.595 29.857 12.630 1.00 11.79 448 HIS A CA 1
ATOM 3210 C C . HIS A 1 440 ? 5.179 29.818 14.031 1.00 12.15 448 HIS A C 1
ATOM 3211 O O . HIS A 1 440 ? 6.410 29.755 14.172 1.00 11.43 448 HIS A O 1
ATOM 3218 N N . HIS A 1 441 ? 4.338 29.860 15.068 1.00 11.63 449 HIS A N 1
ATOM 3219 C CA . HIS A 1 441 ? 4.831 29.728 16.448 1.00 10.94 449 HIS A CA 1
ATOM 3220 C C . HIS A 1 441 ? 5.666 28.463 16.602 1.00 10.13 449 HIS A C 1
ATOM 3221 O O . HIS A 1 441 ? 5.463 27.453 15.904 1.00 10.39 449 HIS A O 1
ATOM 3228 N N . LYS A 1 442 ? 6.572 28.527 17.582 1.00 10.56 450 LYS A N 1
ATOM 3229 C CA . LYS A 1 442 ? 7.248 27.340 18.107 1.00 10.76 450 LYS A CA 1
ATOM 3230 C C . LYS A 1 442 ? 7.048 27.377 19.615 1.00 10.95 450 LYS A C 1
ATOM 3231 O O . LYS A 1 442 ? 7.931 27.746 20.387 1.00 11.46 450 LYS A O 1
ATOM 3237 N N . LEU A 1 443 ? 5.845 26.980 20.014 1.00 10.54 451 LEU A N 1
ATOM 3238 C CA . LEU A 1 443 ? 5.326 27.187 21.365 1.00 11.02 451 LEU A CA 1
ATOM 3239 C C . LEU A 1 443 ? 4.874 25.865 21.961 1.00 10.27 451 LEU A C 1
ATOM 3240 O O . LEU A 1 443 ? 4.172 25.080 21.320 1.00 11.21 451 LEU A O 1
ATOM 3245 N N . VAL A 1 444 ? 5.297 25.617 23.203 1.00 10.78 452 VAL A N 1
ATOM 3246 C CA . VAL A 1 444 ? 4.787 24.505 23.986 1.00 11.37 452 VAL A CA 1
ATOM 3247 C C . VAL A 1 444 ? 4.512 25.035 25.383 1.00 11.16 452 VAL A C 1
ATOM 3248 O O . VAL A 1 444 ? 5.396 25.620 25.975 1.00 11.48 452 VAL A O 1
ATOM 3252 N N . SER A 1 445 ? 3.318 24.840 25.928 1.00 10.46 453 SER A N 1
ATOM 3253 C CA . SER A 1 445 ? 3.035 25.229 27.308 1.00 11.27 453 SER A CA 1
ATOM 3254 C C . SER A 1 445 ? 2.492 24.019 28.040 1.00 10.44 453 SER A C 1
ATOM 3255 O O . SER A 1 445 ? 1.720 23.247 27.465 1.00 10.97 453 SER A O 1
ATOM 3258 N N . VAL A 1 446 ? 2.914 23.825 29.284 1.00 10.92 454 VAL A N 1
ATOM 3259 C CA . VAL A 1 446 ? 2.393 22.742 30.117 1.00 11.68 454 VAL A CA 1
ATOM 3260 C C . VAL A 1 446 ? 1.930 23.245 31.470 1.00 11.68 454 VAL A C 1
ATOM 3261 O O . VAL A 1 446 ? 2.533 24.133 32.069 1.00 11.10 454 VAL A O 1
ATOM 3265 N N . ASP A 1 447 ? 0.775 22.723 31.900 1.00 11.34 455 ASP A N 1
ATOM 3266 C CA . ASP A 1 447 ? 0.279 22.842 33.261 1.00 11.49 455 ASP A CA 1
ATOM 3267 C C . ASP A 1 447 ? 0.019 24.289 33.665 1.00 11.98 455 ASP A C 1
ATOM 3268 O O . ASP A 1 447 ? 0.057 24.630 34.853 1.00 13.15 455 ASP A O 1
ATOM 3273 N N . SER A 1 448 ? -0.218 25.180 32.710 1.00 12.32 456 SER A N 1
ATOM 3274 C CA . SER A 1 448 ? -0.326 26.612 33.003 1.00 13.28 456 SER A CA 1
ATOM 3275 C C . SER A 1 448 ? 0.790 27.047 33.947 1.00 13.46 456 SER A C 1
ATOM 3276 O O . SER A 1 448 ? 0.601 27.860 34.855 1.00 13.89 456 SER A O 1
ATOM 3279 N N . SER A 1 449 ? 1.989 26.546 33.640 1.00 11.78 457 SER A N 1
ATOM 3280 C CA . SER A 1 449 ? 3.152 26.667 34.520 1.00 12.10 457 SER A CA 1
ATOM 3281 C C . SER A 1 449 ? 4.449 26.986 33.762 1.00 11.64 457 SER A C 1
ATOM 3282 O O . SER A 1 449 ? 5.131 27.961 34.059 1.00 11.88 457 SER A O 1
ATOM 3285 N N . THR A 1 450 ? 4.779 26.138 32.799 1.00 11.21 458 THR A N 1
ATOM 3286 C CA . THR A 1 450 ? 6.086 26.134 32.160 1.00 11.15 458 THR A CA 1
ATOM 3287 C C . THR A 1 450 ? 5.943 26.053 30.650 1.00 10.30 458 THR A C 1
ATOM 3288 O O . THR A 1 450 ? 5.190 25.254 30.144 1.00 11.00 458 THR A O 1
ATOM 3292 N N . PHE A 1 451 ? 6.627 26.940 29.935 1.00 10.50 459 PHE A N 1
ATOM 3293 C CA . PHE A 1 451 ? 6.445 27.049 28.494 1.00 10.47 459 PHE A CA 1
ATOM 3294 C C . PHE A 1 451 ? 7.781 27.309 27.781 1.00 11.04 459 PHE A C 1
ATOM 3295 O O . PHE A 1 451 ? 8.718 27.905 28.340 1.00 10.20 459 PHE A O 1
ATOM 3303 N N . TYR A 1 452 ? 7.826 26.848 26.538 1.00 10.01 460 TYR A N 1
ATOM 3304 C CA . TYR A 1 452 ? 8.917 27.106 25.610 1.00 9.80 460 TYR A CA 1
ATOM 3305 C C . TYR A 1 452 ? 8.417 28.093 24.570 1.00 9.90 460 TYR A C 1
ATOM 3306 O O . TYR A 1 452 ? 7.347 27.888 23.969 1.00 10.32 460 TYR A O 1
ATOM 3315 N N . ILE A 1 453 ? 9.184 29.155 24.365 1.00 10.13 461 ILE A N 1
ATOM 3316 C CA . ILE A 1 453 ? 9.065 30.004 23.200 1.00 10.24 461 ILE A CA 1
ATOM 3317 C C . ILE A 1 453 ? 10.464 30.139 22.632 1.00 9.50 461 ILE A C 1
ATOM 3318 O O . ILE A 1 453 ? 11.408 30.398 23.343 1.00 9.02 461 ILE A O 1
ATOM 3323 N N . GLY A 1 454 ? 10.576 29.920 21.340 1.00 9.16 462 GLY A N 1
ATOM 3324 C CA . GLY A 1 454 ? 11.863 29.956 20.675 1.00 9.06 462 GLY A CA 1
ATOM 3325 C C . GLY A 1 454 ? 11.701 29.733 19.197 1.00 9.70 462 GLY A C 1
ATOM 3326 O O . GLY A 1 454 ? 10.621 29.917 18.640 1.00 9.62 462 GLY A O 1
ATOM 3327 N N . SER A 1 455 ? 12.774 29.281 18.558 1.00 9.37 463 SER A N 1
ATOM 3328 C CA . SER A 1 455 ? 12.799 29.026 17.135 1.00 9.27 463 SER A CA 1
ATOM 3329 C C . SER A 1 455 ? 12.731 27.541 16.761 1.00 9.60 463 SER A C 1
ATOM 3330 O O . SER A 1 455 ? 12.583 27.225 15.578 1.00 10.26 463 SER A O 1
ATOM 3333 N N . LYS A 1 456 ? 12.850 26.629 17.716 1.00 9.29 464 LYS A N 1
ATOM 3334 C CA . LYS A 1 456 ? 12.962 25.207 17.401 1.00 9.35 464 LYS A CA 1
ATOM 3335 C C . LYS A 1 456 ? 11.599 24.622 17.118 1.00 9.98 464 LYS A C 1
ATOM 3336 O O . LYS A 1 456 ? 10.769 24.513 18.026 1.00 10.17 464 LYS A O 1
ATOM 3342 N N . ASN A 1 457 ? 11.372 24.251 15.877 1.00 10.01 465 ASN A N 1
ATOM 3343 C CA . ASN A 1 457 ? 10.171 23.530 15.496 1.00 10.35 465 ASN A CA 1
ATOM 3344 C C . ASN A 1 457 ? 10.130 22.125 16.053 1.00 10.38 465 ASN A C 1
ATOM 3345 O O . ASN A 1 457 ? 11.174 21.495 16.234 1.00 11.21 465 ASN A O 1
ATOM 3350 N N . LEU A 1 458 ? 8.922 21.630 16.306 1.00 10.59 466 LEU A N 1
ATOM 3351 C CA . LEU A 1 458 ? 8.767 20.244 16.749 1.00 11.09 466 LEU A CA 1
ATOM 3352 C C . LEU A 1 458 ? 8.870 19.227 15.615 1.00 11.30 466 LEU A C 1
ATOM 3353 O O . LEU A 1 458 ? 9.072 18.034 15.867 1.00 11.63 466 LEU A O 1
ATOM 3358 N N . TYR A 1 459 ? 8.713 19.675 14.366 1.00 10.87 467 TYR A N 1
ATOM 3359 C CA . TYR A 1 459 ? 8.918 18.809 13.225 1.00 11.38 467 TYR A CA 1
ATOM 3360 C C . TYR A 1 459 ? 10.408 18.577 12.999 1.00 11.23 467 TYR A C 1
ATOM 3361 O O . TYR A 1 459 ? 11.218 19.436 13.368 1.00 11.63 467 TYR A O 1
ATOM 3370 N N . PRO A 1 460 ? 10.808 17.420 12.477 1.00 11.41 468 PRO A N 1
ATOM 3371 C CA . PRO A 1 460 ? 12.224 17.148 12.287 1.00 11.11 468 PRO A CA 1
ATOM 3372 C C . PRO A 1 460 ? 12.919 18.259 11.502 1.00 11.24 468 PRO A C 1
ATOM 3373 O O . PRO A 1 460 ? 12.459 18.686 10.441 1.00 10.43 468 PRO A O 1
ATOM 3377 N N . SER A 1 461 ? 14.052 18.689 12.035 1.00 10.76 469 SER A N 1
ATOM 3378 C CA . SER A 1 461 ? 14.821 19.811 11.512 1.00 10.60 469 SER A CA 1
ATOM 3379 C C . SER A 1 461 ? 16.204 19.761 12.155 1.00 9.65 469 SER A C 1
ATOM 3380 O O . SER A 1 461 ? 16.318 19.510 13.348 1.00 10.23 469 SER A O 1
ATOM 3383 N N . TRP A 1 462 ? 17.245 20.006 11.354 1.00 9.86 470 TRP A N 1
ATOM 3384 C CA . TRP A 1 462 ? 18.618 19.806 11.783 1.00 10.39 470 TRP A CA 1
ATOM 3385 C C . TRP A 1 462 ? 19.401 21.096 11.737 1.00 10.93 470 TRP A C 1
ATOM 3386 O O . TRP A 1 462 ? 20.486 21.171 11.188 1.00 12.28 470 TRP A O 1
ATOM 3397 N N . LEU A 1 463 ? 18.846 22.115 12.374 1.00 11.94 471 LEU A N 1
ATOM 3398 C CA . LEU A 1 463 ? 19.307 23.492 12.231 1.00 11.55 471 LEU A CA 1
ATOM 3399 C C . LEU A 1 463 ? 19.906 23.985 13.531 1.00 10.77 471 LEU A C 1
ATOM 3400 O O . LEU A 1 463 ? 19.702 23.377 14.594 1.00 11.31 471 LEU A O 1
ATOM 3405 N N . GLN A 1 464 ? 20.630 25.113 13.492 1.00 10.24 472 GLN A N 1
ATOM 3406 C CA . GLN A 1 464 ? 20.948 25.819 14.729 1.00 9.97 472 GLN A CA 1
ATOM 3407 C C . GLN A 1 464 ? 19.720 26.618 15.160 1.00 9.69 472 GLN A C 1
ATOM 3408 O O . GLN A 1 464 ? 19.256 27.500 14.444 1.00 10.40 472 GLN A O 1
ATOM 3414 N N . ASP A 1 465 ? 19.165 26.263 16.307 1.00 8.96 473 ASP A N 1
ATOM 3415 C CA . ASP A 1 465 ? 17.978 26.908 16.877 1.00 8.58 473 ASP A CA 1
ATOM 3416 C C . ASP A 1 465 ? 18.226 27.238 18.348 1.00 8.98 473 ASP A C 1
ATOM 3417 O O . ASP A 1 465 ? 19.232 26.823 18.944 1.00 8.92 473 ASP A O 1
ATOM 3422 N N . PHE A 1 466 ? 17.311 28.008 18.942 1.00 8.50 474 PHE A N 1
ATOM 3423 C CA . PHE A 1 466 ? 17.479 28.491 20.305 1.00 8.99 474 PHE A CA 1
ATOM 3424 C C . PHE A 1 466 ? 16.129 28.877 20.854 1.00 8.51 474 PHE A C 1
ATOM 3425 O O . PHE A 1 466 ? 15.245 29.329 20.112 1.00 9.43 474 PHE A O 1
ATOM 3433 N N . GLY A 1 467 ? 15.956 28.761 22.165 1.00 8.48 475 GLY A N 1
ATOM 3434 C CA . GLY A 1 467 ? 14.780 29.249 22.851 1.00 8.83 475 GLY A CA 1
ATOM 3435 C C . GLY A 1 467 ? 14.904 29.184 24.345 1.00 8.88 475 GLY A C 1
ATOM 3436 O O . GLY A 1 467 ? 15.929 28.773 24.883 1.00 9.02 475 GLY A O 1
ATOM 3437 N N . TYR A 1 468 ? 13.827 29.578 25.009 1.00 8.48 476 TYR A N 1
ATOM 3438 C CA . TYR A 1 468 ? 13.740 29.578 26.459 1.00 7.78 476 TYR A CA 1
ATOM 3439 C C . TYR A 1 468 ? 12.599 28.727 26.969 1.00 8.50 476 TYR A C 1
ATOM 3440 O O . TYR A 1 468 ? 11.495 28.772 26.421 1.00 9.34 476 TYR A O 1
ATOM 3449 N N . ILE A 1 469 ? 12.864 27.978 28.024 1.00 9.35 477 ILE A N 1
ATOM 3450 C CA . ILE A 1 469 ? 11.853 27.277 28.794 1.00 9.08 477 ILE A CA 1
ATOM 3451 C C . ILE A 1 469 ? 11.743 28.040 30.105 1.00 9.48 477 ILE A C 1
ATOM 3452 O O . ILE A 1 469 ? 12.713 28.147 30.862 1.00 9.87 477 ILE A O 1
ATOM 3457 N N . VAL A 1 470 ? 10.561 28.598 30.350 1.00 10.10 478 VAL A N 1
ATOM 3458 C CA . VAL A 1 470 ? 10.301 29.459 31.495 1.00 10.43 478 VAL A CA 1
ATOM 3459 C C . VAL A 1 470 ? 9.308 28.792 32.426 1.00 10.36 478 VAL A C 1
ATOM 3460 O O . VAL A 1 470 ? 8.221 28.405 31.997 1.00 11.06 478 VAL A O 1
ATOM 3464 N N . GLU A 1 471 ? 9.663 28.666 33.696 1.00 10.95 479 GLU A N 1
ATOM 3465 C CA . GLU A 1 471 ? 8.725 28.171 34.711 1.00 10.87 479 GLU A CA 1
ATOM 3466 C C . GLU A 1 471 ? 8.234 29.346 35.570 1.00 11.20 479 GLU A C 1
ATOM 3467 O O . GLU A 1 471 ? 8.910 29.811 36.481 1.00 11.42 479 GLU A O 1
ATOM 3473 N N . SER A 1 472 ? 7.045 29.830 35.238 1.00 11.75 480 SER A N 1
ATOM 3474 C CA . SER A 1 472 ? 6.424 30.967 35.923 1.00 12.51 480 SER A CA 1
ATOM 3475 C C . SER A 1 472 ? 4.917 30.878 35.689 1.00 13.53 480 SER A C 1
ATOM 3476 O O . SER A 1 472 ? 4.456 31.246 34.612 1.00 13.00 480 SER A O 1
ATOM 3479 N N . PRO A 1 473 ? 4.164 30.331 36.648 1.00 13.59 481 PRO A N 1
ATOM 3480 C CA . PRO A 1 473 ? 2.702 30.227 36.525 1.00 13.84 481 PRO A CA 1
ATOM 3481 C C . PRO A 1 473 ? 2.026 31.544 36.200 1.00 13.64 481 PRO A C 1
ATOM 3482 O O . PRO A 1 473 ? 1.105 31.551 35.385 1.00 12.76 481 PRO A O 1
ATOM 3486 N N . GLU A 1 474 ? 2.480 32.650 36.743 1.00 13.86 482 GLU A N 1
ATOM 3487 C CA . GLU A 1 474 ? 1.912 33.941 36.388 1.00 14.72 482 GLU A CA 1
ATOM 3488 C C . GLU A 1 474 ? 2.063 34.247 34.880 1.00 14.22 482 GLU A C 1
ATOM 3489 O O . GLU A 1 474 ? 1.124 34.678 34.200 1.00 13.83 482 GLU A O 1
ATOM 3495 N N . ALA A 1 475 ? 3.257 34.039 34.352 1.00 13.67 483 ALA A N 1
ATOM 3496 C CA . ALA A 1 475 ? 3.486 34.256 32.931 1.00 13.07 483 ALA A CA 1
ATOM 3497 C C . ALA A 1 475 ? 2.716 33.275 32.077 1.00 12.81 483 ALA A C 1
ATOM 3498 O O . ALA A 1 475 ? 2.223 33.632 31.004 1.00 12.91 483 ALA A O 1
ATOM 3500 N N . ALA A 1 476 ? 2.641 32.022 32.517 1.00 11.75 484 ALA A N 1
ATOM 3501 C CA . ALA A 1 476 ? 1.884 31.006 31.776 1.00 12.11 484 ALA A CA 1
ATOM 3502 C C . ALA A 1 476 ? 0.403 31.356 31.714 1.00 13.05 484 ALA A C 1
ATOM 3503 O O . ALA A 1 476 ? -0.248 31.112 30.702 1.00 13.58 484 ALA A O 1
ATOM 3505 N N . LYS A 1 477 ? -0.127 31.917 32.796 1.00 13.30 485 LYS A N 1
ATOM 3506 C CA . LYS A 1 477 ? -1.511 32.389 32.813 1.00 13.92 485 LYS A CA 1
ATOM 3507 C C . LYS A 1 477 ? -1.714 33.570 31.863 1.00 13.15 485 LYS A C 1
ATOM 3508 O O . LYS A 1 477 ? -2.751 33.659 31.209 1.00 13.88 485 LYS A O 1
ATOM 3514 N N . GLN A 1 478 ? -0.741 34.473 31.770 1.00 12.77 486 GLN A N 1
ATOM 3515 C CA . GLN A 1 478 ? -0.781 35.564 30.815 1.00 12.76 486 GLN A CA 1
ATOM 3516 C C . GLN A 1 478 ? -0.753 35.029 29.388 1.00 13.49 486 GLN A C 1
ATOM 3517 O O . GLN A 1 478 ? -1.502 35.490 28.551 1.00 13.67 486 GLN A O 1
ATOM 3523 N N . LEU A 1 479 ? 0.066 34.004 29.134 1.00 13.01 487 LEU A N 1
ATOM 3524 C CA . LEU A 1 479 ? 0.134 33.334 27.837 1.00 13.16 487 LEU A CA 1
ATOM 3525 C C . LEU A 1 479 ? -1.208 32.680 27.481 1.00 13.44 487 LEU A C 1
ATOM 3526 O O . LEU A 1 479 ? -1.673 32.788 26.344 1.00 14.02 487 LEU A O 1
ATOM 3531 N N . ASP A 1 480 ? -1.867 32.061 28.455 1.00 14.01 488 ASP A N 1
ATOM 3532 C CA . ASP A 1 480 ? -3.213 31.506 28.238 1.00 14.28 488 ASP A CA 1
ATOM 3533 C C . ASP A 1 480 ? -4.170 32.621 27.802 1.00 14.91 488 ASP A C 1
ATOM 3534 O O . ASP A 1 480 ? -4.840 32.536 26.754 1.00 14.79 488 ASP A O 1
ATOM 3539 N N . ALA A 1 481 ? -4.236 33.682 28.586 1.00 14.16 489 ALA A N 1
ATOM 3540 C CA . ALA A 1 481 ? -5.250 34.713 28.360 1.00 14.58 489 ALA A CA 1
ATOM 3541 C C . ALA A 1 481 ? -5.046 35.437 27.055 1.00 14.53 489 ALA A C 1
ATOM 3542 O O . ALA A 1 481 ? -6.013 35.755 26.365 1.00 15.09 489 ALA A O 1
ATOM 3544 N N . LYS A 1 482 ? -3.792 35.676 26.684 1.00 13.71 490 LYS A N 1
ATOM 3545 C CA . LYS A 1 482 ? -3.488 36.572 25.579 1.00 13.93 490 LYS A CA 1
ATOM 3546 C C . LYS A 1 482 ? -3.269 35.861 24.261 1.00 13.38 490 LYS A C 1
ATOM 3547 O O . LYS A 1 482 ? -3.316 36.504 23.222 1.00 13.75 490 LYS A O 1
ATOM 3553 N N . LEU A 1 483 ? -3.026 34.557 24.303 1.00 13.19 491 LEU A N 1
ATOM 3554 C CA . LEU A 1 483 ? -2.675 33.830 23.079 1.00 13.35 491 LEU A CA 1
ATOM 3555 C C . LEU A 1 483 ? -3.375 32.487 23.013 1.00 12.97 491 LEU A C 1
ATOM 3556 O O . LEU A 1 483 ? -4.114 32.245 22.062 1.00 13.80 491 LEU A O 1
ATOM 3561 N N . LEU A 1 484 ? -3.173 31.578 23.975 1.00 12.63 492 LEU A N 1
ATOM 3562 C CA . LEU A 1 484 ? -3.726 30.230 23.832 1.00 13.89 492 LEU A CA 1
ATOM 3563 C C . LEU A 1 484 ? -5.272 30.203 23.856 1.00 14.55 492 LEU A C 1
ATOM 3564 O O . LEU A 1 484 ? -5.904 29.474 23.071 1.00 14.91 492 LEU A O 1
ATOM 3569 N N . ASP A 1 485 ? -5.857 30.987 24.757 1.00 14.81 493 ASP A N 1
ATOM 3570 C CA . ASP A 1 485 ? -7.322 31.011 24.878 1.00 16.07 493 ASP A CA 1
ATOM 3571 C C . ASP A 1 485 ? -7.976 31.582 23.622 1.00 15.32 493 ASP A C 1
ATOM 3572 O O . ASP A 1 485 ? -8.843 30.918 23.045 1.00 16.03 493 ASP A O 1
ATOM 3577 N N . PRO A 1 486 ? -7.585 32.762 23.157 1.00 15.76 494 PRO A N 1
ATOM 3578 C CA . PRO A 1 486 ? -8.167 33.251 21.893 1.00 16.05 494 PRO A CA 1
ATOM 3579 C C . PRO A 1 486 ? -7.868 32.320 20.710 1.00 16.33 494 PRO A C 1
ATOM 3580 O O . PRO A 1 486 ? -8.726 32.105 19.848 1.00 15.95 494 PRO A O 1
ATOM 3584 N N . GLN A 1 487 ? -6.676 31.728 20.669 1.00 14.80 495 GLN A N 1
ATOM 3585 C CA . GLN A 1 487 ? -6.363 30.772 19.620 1.00 14.70 495 GLN A CA 1
ATOM 3586 C C . GLN A 1 487 ? -7.398 29.647 19.599 1.00 14.25 495 GLN A C 1
ATOM 3587 O O . GLN A 1 487 ? -7.909 29.281 18.537 1.00 14.08 495 GLN A O 1
ATOM 3593 N N . TRP A 1 488 ? -7.702 29.057 20.752 1.00 14.60 496 TRP A N 1
ATOM 3594 C CA . TRP A 1 488 ? -8.631 27.934 20.781 1.00 15.09 496 TRP A CA 1
ATOM 3595 C C . TRP A 1 488 ? -10.069 28.396 20.522 1.00 15.48 496 TRP A C 1
ATOM 3596 O O . TRP A 1 488 ? -10.852 27.661 19.886 1.00 15.26 496 TRP A O 1
ATOM 3607 N N . LYS A 1 489 ? -10.398 29.595 20.986 1.00 15.44 497 LYS A N 1
ATOM 3608 C CA . LYS A 1 489 ? -11.740 30.169 20.748 1.00 17.07 497 LYS A CA 1
ATOM 3609 C C . LYS A 1 489 ? -12.096 30.058 19.264 1.00 17.41 497 LYS A C 1
ATOM 3610 O O . LYS A 1 489 ? -13.195 29.634 18.908 1.00 18.35 497 LYS A O 1
ATOM 3616 N N . TYR A 1 490 ? -11.168 30.439 18.394 1.00 17.37 498 TYR A N 1
ATOM 3617 C CA . TYR A 1 490 ? -11.437 30.468 16.958 1.00 17.16 498 TYR A CA 1
ATOM 3618 C C . TYR A 1 490 ? -11.028 29.186 16.239 1.00 17.58 498 TYR A C 1
ATOM 3619 O O . TYR A 1 490 ? -11.689 28.757 15.291 1.00 18.09 498 TYR A O 1
ATOM 3628 N N . SER A 1 491 ? -9.955 28.545 16.697 1.00 15.90 499 SER A N 1
ATOM 3629 C CA . SER A 1 491 ? -9.395 27.391 16.015 1.00 15.38 499 SER A CA 1
ATOM 3630 C C . SER A 1 491 ? -10.212 26.138 16.250 1.00 14.83 499 SER A C 1
ATOM 3631 O O . SER A 1 491 ? -10.161 25.201 15.453 1.00 15.97 499 SER A O 1
ATOM 3634 N N . GLN A 1 492 ? -10.961 26.092 17.351 1.00 15.98 500 GLN A N 1
ATOM 3635 C CA . GLN A 1 492 ? -11.669 24.865 17.705 1.00 16.00 500 GLN A CA 1
ATOM 3636 C C . GLN A 1 492 ? -12.682 24.414 16.640 1.00 16.06 500 GLN A C 1
ATOM 3637 O O . GLN A 1 492 ? -12.980 23.236 16.538 1.00 15.43 500 GLN A O 1
ATOM 3643 N N . GLU A 1 493 ? -13.134 25.352 15.816 1.00 16.92 501 GLU A N 1
ATOM 3644 C CA . GLU A 1 493 ? -14.108 25.037 14.765 1.00 18.12 501 GLU A CA 1
ATOM 3645 C C . GLU A 1 493 ? -13.571 24.098 13.709 1.00 18.32 501 GLU A C 1
ATOM 3646 O O . GLU A 1 493 ? -14.350 23.438 13.022 1.00 18.99 501 GLU A O 1
ATOM 3652 N N . THR A 1 494 ? -12.246 24.014 13.569 1.00 16.39 502 THR A N 1
ATOM 3653 C CA . THR A 1 494 ? -11.618 23.100 12.614 1.00 16.60 502 THR A CA 1
ATOM 3654 C C . THR A 1 494 ? -11.208 21.768 13.208 1.00 15.93 502 THR A C 1
ATOM 3655 O O . THR A 1 494 ? -10.617 20.949 12.525 1.00 16.66 502 THR A O 1
ATOM 3659 N N . ALA A 1 495 ? -11.500 21.540 14.484 1.00 15.72 503 ALA A N 1
ATOM 3660 C CA . ALA A 1 495 ? -10.954 20.374 15.156 1.00 16.49 503 ALA A CA 1
ATOM 3661 C C . ALA A 1 495 ? -11.503 19.098 14.558 1.00 16.34 503 ALA A C 1
ATOM 3662 O O . ALA A 1 495 ? -12.735 18.962 14.364 1.00 17.77 503 ALA A O 1
ATOM 3664 N N . THR A 1 496 ? -10.624 18.156 14.276 1.00 15.98 504 THR A N 1
ATOM 3665 C CA . THR A 1 496 ? -11.015 16.786 13.960 1.00 15.67 504 THR A CA 1
ATOM 3666 C C . THR A 1 496 ? -11.126 15.890 15.193 1.00 16.57 504 THR A C 1
ATOM 3667 O O . THR A 1 496 ? -11.778 14.848 15.161 1.00 17.60 504 THR A O 1
ATOM 3671 N N . VAL A 1 497 ? -10.430 16.269 16.259 1.00 15.97 505 VAL A N 1
ATOM 3672 C CA . VAL A 1 497 ? -10.547 15.588 17.541 1.00 16.17 505 VAL A CA 1
ATOM 3673 C C . VAL A 1 497 ? -10.668 16.678 18.598 1.00 16.80 505 VAL A C 1
ATOM 3674 O O . VAL A 1 497 ? -9.910 17.646 18.602 1.00 16.20 505 VAL A O 1
ATOM 3678 N N . ASP A 1 498 ? -11.642 16.540 19.491 1.00 17.13 506 ASP A N 1
ATOM 3679 C CA . ASP A 1 498 ? -11.804 17.479 20.587 1.00 17.13 506 ASP A CA 1
ATOM 3680 C C . ASP A 1 498 ? -12.502 16.757 21.726 1.00 17.97 506 ASP A C 1
ATOM 3681 O O . ASP A 1 498 ? -13.736 16.592 21.722 1.00 18.63 506 ASP A O 1
ATOM 3686 N N . TYR A 1 499 ? -11.729 16.305 22.704 1.00 17.14 507 TYR A N 1
ATOM 3687 C CA . TYR A 1 499 ? -12.283 15.570 23.845 1.00 18.50 507 TYR A CA 1
ATOM 3688 C C . TYR A 1 499 ? -13.319 16.381 24.610 1.00 19.09 507 TYR A C 1
ATOM 3689 O O . TYR A 1 499 ? -14.256 15.791 25.172 1.00 20.14 507 TYR A O 1
ATOM 3698 N N . ALA A 1 500 ? -13.171 17.705 24.635 1.00 19.86 508 ALA A N 1
ATOM 3699 C CA . ALA A 1 500 ? -14.048 18.590 25.418 1.00 21.06 508 ALA A CA 1
ATOM 3700 C C . ALA A 1 500 ? -15.460 18.711 24.827 1.00 22.17 508 ALA A C 1
ATOM 3701 O O . ALA A 1 500 ? -16.396 19.121 25.537 1.00 22.52 508 ALA A O 1
ATOM 3703 N N . ARG A 1 501 ? -15.608 18.359 23.549 1.00 22.66 509 ARG A N 1
ATOM 3704 C CA . ARG A 1 501 ? -16.911 18.359 22.856 1.00 23.83 509 ARG A CA 1
ATOM 3705 C C . ARG A 1 501 ? -17.287 16.987 22.301 1.00 24.32 509 ARG A C 1
ATOM 3706 O O . ARG A 1 501 ? -18.241 16.868 21.520 1.00 25.69 509 ARG A O 1
ATOM 3714 N N . GLY A 1 502 ? -16.553 15.955 22.691 1.00 24.27 510 GLY A N 1
ATOM 3715 C CA . GLY A 1 502 ? -16.773 14.611 22.194 1.00 24.43 510 GLY A CA 1
ATOM 3716 C C . GLY A 1 502 ? -16.624 14.396 20.687 1.00 24.64 510 GLY A C 1
ATOM 3717 O O . GLY A 1 502 ? -17.212 13.467 20.136 1.00 25.73 510 GLY A O 1
ATOM 3718 N N . ILE A 1 503 ? -15.843 15.240 20.019 1.00 24.35 511 ILE A N 1
ATOM 3719 C CA . ILE A 1 503 ? -15.581 15.111 18.589 1.00 24.29 511 ILE A CA 1
ATOM 3720 C C . ILE A 1 503 ? -14.433 14.134 18.341 1.00 24.72 511 ILE A C 1
ATOM 3721 O O . ILE A 1 503 ? -13.362 14.240 18.957 1.00 23.35 511 ILE A O 1
ATOM 3726 N N . CYS A 1 504 ? -14.655 13.173 17.450 1.00 25.47 512 CYS A N 1
ATOM 3727 C CA . CYS A 1 504 ? -13.692 12.116 17.163 1.00 27.04 512 CYS A CA 1
ATOM 3728 C C . CYS A 1 504 ? -13.788 11.703 15.696 1.00 27.87 512 CYS A C 1
ATOM 3729 O O . CYS A 1 504 ? -14.168 10.588 15.382 1.00 28.15 512 CYS A O 1
ATOM 3732 N N . ASN A 1 505 ? -13.452 12.622 14.804 1.00 28.53 513 ASN A N 1
ATOM 3733 C CA . ASN A 1 505 ? -13.579 12.396 13.367 1.00 29.88 513 ASN A CA 1
ATOM 3734 C C . ASN A 1 505 ? -12.212 12.087 12.791 1.00 30.22 513 ASN A C 1
ATOM 3735 O O . ASN A 1 505 ? -11.663 12.864 12.001 1.00 31.22 513 ASN A O 1
ATOM 3740 N N . ALA A 1 506 ? -11.658 10.950 13.205 1.00 30.81 514 ALA A N 1
ATOM 3741 C CA . ALA A 1 506 ? -10.263 10.615 12.908 1.00 31.44 514 ALA A CA 1
ATOM 3742 C C . ALA A 1 506 ? -9.955 9.117 12.997 1.00 31.84 514 ALA A C 1
ATOM 3743 O O . ALA A 1 506 ? -10.868 8.285 12.992 1.00 32.98 514 ALA A O 1
#

Radius of gyration: 21.57 Å; Cα contacts (8 Å, |Δi|>4): 1262; chains: 1; bounding box: 56×63×50 Å

B-factor: mean 17.52, std 7.8, range [7.77, 55.87]

Foldseek 3Di:
DLCLLVVLLVVLLCQQAVLCELFFKYKDWQKFQDADPVQRLLLKLKPQQQFAALQSPPRVSVVSNLQVLLVQLLPFQEEKEWEAADDDADDSNLVSNLNNLLNNVVVPHAYEYEYEHEDQWPPDCRQVVVVVVSCVSNPPSNVRYKYKTKYFDQDNLQRAIAHWGWIAGLLFKIKFFADGNDCDQANPDSQHAIAIIGIMGFQVSLNVLSNSLLVQLQQLVCCPPHGGMPMDIPDPDHRDSNSSVVRHDSGHHRDGGWMKMKHWADFPRSDQANPPHPDDDPADDDDQFQPDPPADALLGPNSRRCNRGVVLVSVLSSLLSFDAEKEWEALEQFAAPVPYTGHRLSSLLSNLVCLVVVHAYEYEHADLLPVVSHRDNDLCVVLVSSQVSNCVVQVHNVSSLVSDLQHYWYWYWDSHQDCARPVPHRHGYHTGKMDHPLFKMKGHNDGNYDHRYTIIIMIIGHSVSSVSCCVSPVVSRCVRGSVGTCGDNVVSHRND

CATH classification: 3.30.870.10 (+1 more: 3.30.870.10)

Solvent-accessible surface area: 17800 Å² total; per-residue (Å²): 116,100,20,74,12,0,48,44,0,32,137,46,0,104,92,3,0,42,24,6,66,20,61,2,3,36,64,16,83,11,0,89,19,27,18,40,112,101,69,81,12,23,2,8,1,18,3,6,7,10,70,32,42,31,142,2,84,84,40,90,7,12,133,47,2,34,61,10,18,31,86,7,0,0,84,0,66,80,2,0,4,10,2,3,30,30,86,13,5,50,28,37,2,6,83,7,3,12,45,0,0,91,66,0,12,94,119,54,27,159,4,74,0,0,0,0,1,0,19,68,83,183,131,46,82,99,2,40,122,14,53,75,83,0,54,79,104,4,43,177,11,24,148,30,16,50,3,0,0,0,6,1,11,16,16,148,124,12,94,0,41,0,13,0,7,4,12,2,5,3,0,78,12,0,5,0,0,0,9,1,14,52,65,85,47,0,28,110,23,80,61,0,5,6,0,1,12,0,0,1,20,0,17,0,0,0,4,0,0,39,0,0,11,34,0,0,47,22,0,12,137,38,98,109,72,95,62,21,1,43,57,6,12,25,78,160,34,49,21,26,47,40,1,3,162,95,33,10,64,184,74,6,67,75,61,35,138,16,25,1,0,1,0,0,0,1,1,42,41,36,77,113,34,1,106,146,8,96,25,182,32,138,62,41,115,32,120,61,6,91,69,66,147,75,26,107,8,14,2,7,62,29,38,56,7,0,0,2,0,0,0,10,8,0,4,20,14,0,0,56,26,1,181,31,61,1,13,1,0,1,9,0,1,2,6,78,30,78,48,25,0,58,3,8,5,34,1,0,42,18,0,1,52,38,1,50,81,36,10,59,0,39,0,0,0,0,29,26,67,27,150,90,36,4,40,2,145,46,12,46,51,0,1,55,2,0,48,56,26,0,15,105,96,40,80,26,89,156,46,0,78,86,17,1,18,60,12,0,7,0,0,14,2,46,5,0,98,58,31,95,3,53,59,32,86,29,1,8,0,12,4,1,0,1,0,0,21,26,11,0,0,0,0,1,0,5,2,11,35,4,6,10,26,0,0,2,0,0,0,0,8,15,70,125,2,0,125,36,0,25,62,90,0,2,81,23,1,23,126,26,0,43,114,33,13,38,0,1,70,71,103,67,42,47,114,41

Secondary structure (DSSP, 8-state):
---HHHHHHHHHHHHH-GGGBTTTEEEEEEEEE---SS-GGGGEEEES--TT-TT----HHHHHHHHHHHHHHHT-SSEEEEEEESSPP-HHHHHHHHHHHHHHHHTT--EEEEEEEE-------HHHHHHHHHHHHHGGGGGGEEEEEEEE-SBTTTTB-B---EEEETTTEEEEES----HHHHTSSSSPPBEEEEEEESHHHHHHHHHHHHHHHHHHHTTTSTTTEEEEESTT----TTHHHHHS-SSPPP-SSEEEEEEE---SSS-S--TT----------SSS-SSTT---TTTS-HHHHHH-HHHHHHHHHHHT-SSEEEEEES-SS--TTTS-S--HHHHHHHHHHHHTT-EEEEEE--GGG------S-THHHHHHHHHHHHHHHTSHHHHHHHHHHHEEEEE--SSSSSS-TTSPPPPB--EEEEETTTEEEEES--SS---SB-EEEEEE-HHHHHHHIIIIIHHHHHHHGGG-SEEGGGTEE--